Protein AF-A0A846ZJ34-F1 (afdb_monomer)

Solvent-accessible surface area (backbone atoms only — not comparable to full-atom values): 21187 Å² total; per-residue (Å²): 70,31,37,37,37,57,45,80,46,71,57,85,57,89,60,43,18,40,32,41,39,62,25,26,40,66,58,91,93,45,77,41,65,73,40,60,80,73,45,36,32,27,47,44,94,88,35,84,37,78,59,55,80,51,46,49,42,47,34,80,58,29,68,33,39,40,37,41,41,50,54,38,38,43,33,36,45,33,41,22,55,47,78,62,81,54,70,93,76,74,64,36,68,57,61,59,60,77,68,51,56,86,59,54,67,34,50,32,49,31,46,36,44,35,40,48,59,40,29,40,36,31,50,54,36,31,45,35,48,48,51,55,51,28,39,34,33,46,49,103,85,53,77,50,76,29,35,50,64,35,90,90,43,58,47,52,56,48,64,58,57,58,23,53,50,38,73,55,39,61,86,37,34,24,47,38,97,89,66,47,78,30,34,34,39,38,72,38,50,81,48,78,86,47,44,82,46,36,84,70,46,60,65,43,53,38,48,44,56,71,74,37,88,68,63,57,37,54,31,43,75,37,83,44,43,83,94,50,85,51,73,59,24,40,62,38,42,39,39,45,78,43,60,47,61,57,96,43,30,42,38,41,30,30,36,32,78,65,46,29,41,34,42,36,38,25,85,41,50,74,73,51,50,40,48,28,47,52,53,55,52,51,64,31,38,35,39,54,62,44,87,67,77,92,62,91,71,66,58,81,38,77,48,38,41,83,68,62,29,48,69,18,50,55,49,45,51,50,34,36,28,46,39,39,11,35,56,80,18,86,90,41,15,83,45,38,42,56,58,57,35,67,45,53,92,75,61,39,23,57,69,47,28,76,90,46,86,44,31,38,64,75,46,46,66,43,56,72,34,34,67,19,52,28,42,38,89,53,41,51,59,25,7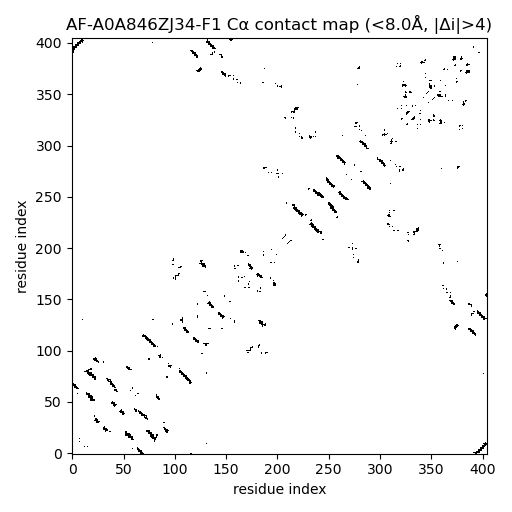9,77,21,53,27,65,42,76,42,43,51,71,22,39,35,39,38,33,41,40,35,47,94

Sequence (405 aa):
MYTIEFSNKNTGIAEPWVTFIQATKVVGKSTELVAPKLEATAVIGGKTTALVNGKSYSLSEIGNTLQMGPENWQGHVYLSDAALTPPTSGSFPVDMAYTDTSDHVRYQYLEFAGSTSTASADITYINWYSIPLEMQSTTQQASKTRGAPRSGASLSGLPATLAALSGGNAASVVKNAEGQIVRVISPNAGNPNWLPLYPSFRDYLKSVFIDSTQQIPINNAYSGVGKSTSPDLKPQTFQTTSVTYAGQTLEIKGTTSLLGDFTMRSEMIWQTFNSVIYLAVMNYSWSYAGNGGSIPGASDANGNTGDNNVFSAVSRDLMAGFAYGFVGSEKYGAKDSSTWMQASATDVFSNIQPNQPFYNPWANAFVANFSDVYTFPFNDFLSGYAPEINVDSGDTLTVTLLGTD

Structure (mmCIF, N/CA/C/O backbone):
data_AF-A0A846ZJ34-F1
#
_entry.id   AF-A0A846ZJ34-F1
#
loop_
_atom_site.group_PDB
_atom_site.id
_atom_site.type_symbol
_atom_site.label_atom_id
_atom_site.label_alt_id
_atom_site.label_comp_id
_atom_site.label_asym_id
_atom_site.label_entity_id
_atom_site.label_seq_id
_atom_site.pdbx_PDB_ins_code
_atom_site.Cartn_x
_atom_site.Cartn_y
_atom_site.Cartn_z
_atom_site.occupancy
_atom_site.B_iso_or_equiv
_atom_site.auth_seq_id
_atom_site.auth_comp_id
_atom_site.auth_asym_id
_atom_site.auth_atom_id
_atom_site.pdbx_PDB_model_num
ATOM 1 N N . MET A 1 1 ? -1.950 18.292 20.632 1.00 80.12 1 MET A N 1
ATOM 2 C CA . MET A 1 1 ? -2.670 17.002 20.710 1.00 80.12 1 MET A CA 1
ATOM 3 C C . MET A 1 1 ? -3.738 17.026 19.646 1.00 80.12 1 MET A C 1
ATOM 5 O O . MET A 1 1 ? -4.364 18.067 19.466 1.00 80.12 1 MET A O 1
ATOM 9 N N . TYR A 1 2 ? -3.899 15.924 18.935 1.00 85.69 2 TYR A N 1
ATOM 10 C CA . TYR A 1 2 ? -5.013 15.708 18.017 1.00 85.69 2 TYR A CA 1
ATOM 11 C C . TYR A 1 2 ? -5.947 14.669 18.634 1.00 85.69 2 TYR A C 1
ATOM 13 O O . TYR A 1 2 ? -5.516 13.785 19.384 1.00 85.69 2 TYR A O 1
ATOM 21 N N . THR A 1 3 ? -7.232 14.823 18.336 1.00 89.81 3 THR A N 1
ATOM 22 C CA . THR A 1 3 ? -8.292 13.950 18.837 1.00 89.81 3 THR A CA 1
ATOM 23 C C . THR A 1 3 ? -8.596 12.897 17.786 1.00 89.81 3 THR A C 1
ATOM 25 O O . THR A 1 3 ? -8.768 13.236 16.620 1.00 89.81 3 THR A O 1
ATOM 28 N N . ILE A 1 4 ? -8.704 11.635 18.182 1.00 92.12 4 ILE A N 1
ATOM 29 C CA . ILE A 1 4 ? -9.280 10.584 17.349 1.00 92.12 4 ILE A CA 1
ATOM 30 C C . ILE A 1 4 ? -10.643 10.228 17.922 1.00 92.12 4 ILE A C 1
ATOM 32 O O . ILE A 1 4 ? -10.753 9.838 19.083 1.00 92.12 4 ILE A O 1
ATOM 36 N N . GLU A 1 5 ? -11.677 10.371 17.107 1.00 94.69 5 GLU A N 1
ATOM 37 C CA . GLU A 1 5 ? -13.034 9.950 17.433 1.00 94.69 5 GLU A CA 1
ATOM 38 C C . GLU A 1 5 ? -13.373 8.693 16.650 1.00 94.69 5 GLU A C 1
ATOM 40 O O . GLU A 1 5 ? -13.202 8.642 15.436 1.00 94.69 5 GLU A O 1
ATOM 45 N N . PHE A 1 6 ? -13.885 7.681 17.331 1.00 95.06 6 PHE A N 1
ATOM 46 C CA . PHE A 1 6 ? -14.299 6.441 16.702 1.00 95.06 6 PHE A CA 1
ATOM 47 C C . PHE A 1 6 ? -15.810 6.424 16.521 1.00 95.06 6 PHE A C 1
ATOM 49 O O . PHE A 1 6 ? -16.571 6.788 17.418 1.00 95.06 6 PHE A O 1
ATOM 56 N N . SER A 1 7 ? -16.263 5.960 15.364 1.00 94.06 7 SER A N 1
ATOM 57 C CA . SER A 1 7 ? -17.672 5.674 15.131 1.00 94.06 7 SER A CA 1
ATOM 58 C C . SER A 1 7 ? -17.846 4.295 14.514 1.00 94.06 7 SER A C 1
ATOM 60 O O . SER A 1 7 ? -16.971 3.785 13.818 1.00 94.06 7 SER A O 1
ATOM 62 N N . ASN A 1 8 ? -18.982 3.668 14.795 1.00 92.06 8 ASN A N 1
ATOM 63 C CA . ASN A 1 8 ? -19.304 2.331 14.328 1.00 92.06 8 ASN A CA 1
ATOM 64 C C . ASN A 1 8 ? -20.626 2.377 13.561 1.00 92.06 8 ASN A C 1
ATOM 66 O O . ASN A 1 8 ? -21.673 2.641 14.154 1.00 92.06 8 ASN A O 1
ATOM 70 N N . LYS A 1 9 ? -20.583 2.153 12.246 1.00 89.81 9 LYS A N 1
ATOM 71 C CA . LYS A 1 9 ? -21.759 2.212 11.372 1.00 89.81 9 LYS A CA 1
ATOM 72 C C . LYS A 1 9 ? -21.995 0.854 10.730 1.00 89.81 9 LYS A C 1
ATOM 74 O O . LYS A 1 9 ? -21.287 0.489 9.803 1.00 89.81 9 LYS A O 1
ATOM 79 N N . ASN A 1 10 ? -23.031 0.148 11.181 1.00 78.56 10 ASN A N 1
ATOM 80 C CA . ASN A 1 10 ? -23.562 -1.063 10.539 1.00 78.56 10 ASN A CA 1
ATOM 81 C C . ASN A 1 10 ? -22.562 -2.230 10.384 1.00 78.56 10 ASN A C 1
ATOM 83 O O . ASN A 1 10 ? -22.689 -3.051 9.489 1.00 78.56 10 ASN A O 1
ATOM 87 N N . THR A 1 11 ? -21.553 -2.341 11.246 1.00 77.81 11 THR A N 1
ATOM 88 C CA . THR A 1 11 ? -20.522 -3.399 11.143 1.00 77.81 11 THR A CA 1
ATOM 89 C C . THR A 1 11 ? -20.974 -4.781 11.609 1.00 77.81 11 THR A C 1
ATOM 91 O O . THR A 1 11 ? -20.263 -5.758 11.371 1.00 77.81 11 THR A O 1
ATOM 94 N N . GLY A 1 12 ? -22.090 -4.858 12.341 1.00 82.94 12 GLY A N 1
ATOM 95 C CA . GLY A 1 12 ? -22.451 -6.031 13.142 1.00 82.94 12 GLY A CA 1
ATOM 96 C C . GLY A 1 12 ? -21.600 -6.207 14.410 1.00 82.94 12 GLY A C 1
ATOM 97 O O . GLY A 1 12 ? -21.851 -7.127 15.182 1.00 82.94 12 GLY A O 1
ATOM 98 N N . ILE A 1 13 ? -20.624 -5.326 14.661 1.00 88.81 13 ILE A N 1
ATOM 99 C CA . ILE A 1 13 ? -19.792 -5.333 15.867 1.00 88.81 13 ILE A CA 1
ATOM 100 C C . ILE A 1 13 ? -20.556 -4.596 16.963 1.00 88.81 13 ILE A C 1
ATOM 102 O O . ILE A 1 13 ? -20.760 -3.387 16.866 1.00 88.81 13 ILE A O 1
ATOM 106 N N . ALA A 1 14 ? -20.995 -5.316 17.995 1.00 87.62 14 ALA A N 1
ATOM 107 C CA . ALA A 1 14 ? -21.782 -4.727 19.078 1.00 87.62 14 ALA A CA 1
ATOM 108 C C . ALA A 1 14 ? -20.955 -3.770 19.952 1.00 87.62 14 ALA A C 1
ATOM 110 O O . ALA A 1 14 ? -21.428 -2.688 20.285 1.00 87.62 14 ALA A O 1
ATOM 111 N N . GLU A 1 15 ? -19.720 -4.156 20.278 1.00 91.50 15 GLU A N 1
ATOM 112 C CA . GLU A 1 15 ? -18.817 -3.395 21.143 1.00 91.50 15 GLU A CA 1
ATOM 113 C C . GLU A 1 15 ? -17.408 -3.412 20.538 1.00 91.50 15 GLU A C 1
ATOM 115 O O . GLU A 1 15 ? -16.658 -4.361 20.772 1.00 91.50 15 GLU A O 1
ATOM 120 N N . PRO A 1 16 ? -17.043 -2.420 19.708 1.00 95.06 16 PRO A N 1
ATOM 121 C CA . PRO A 1 16 ? -15.710 -2.375 19.134 1.00 95.06 16 PRO A CA 1
ATOM 122 C C . PRO A 1 16 ? -14.646 -2.083 20.194 1.00 95.06 16 PRO A C 1
ATOM 124 O O . PRO A 1 16 ? -14.897 -1.426 21.206 1.00 95.06 16 PRO A O 1
ATOM 127 N N . TRP A 1 17 ? -13.429 -2.532 19.917 1.00 95.62 17 TRP A N 1
ATOM 128 C CA . TRP A 1 17 ? -12.253 -2.360 20.758 1.00 95.62 17 TRP A CA 1
ATOM 129 C C . TRP A 1 17 ? -11.166 -1.613 20.002 1.00 95.62 17 TRP A C 1
ATOM 131 O O . TRP A 1 17 ? -10.977 -1.831 18.803 1.00 95.62 17 TRP A O 1
ATOM 141 N N . VAL A 1 18 ? -10.416 -0.784 20.725 1.00 93.94 18 VAL A N 1
ATOM 142 C CA . VAL A 1 18 ? -9.206 -0.131 20.233 1.00 93.94 18 VAL A CA 1
ATOM 143 C C . VAL A 1 18 ? -7.971 -0.704 20.921 1.00 93.94 18 VAL A C 1
ATOM 145 O O . VAL A 1 18 ? -7.940 -0.865 22.142 1.00 93.94 18 VAL A O 1
ATOM 148 N N . THR A 1 19 ? -6.934 -0.990 20.138 1.00 90.88 19 THR A N 1
ATOM 149 C CA . THR A 1 19 ? -5.605 -1.364 20.641 1.00 90.88 19 THR A CA 1
ATOM 150 C C . THR A 1 19 ? -4.572 -0.509 19.938 1.00 90.88 19 THR A C 1
ATOM 152 O O . THR A 1 19 ? -4.504 -0.508 18.714 1.00 90.88 19 THR A O 1
ATOM 155 N N . PHE A 1 20 ? -3.750 0.217 20.683 1.00 86.38 20 PHE A N 1
ATOM 156 C CA . PHE A 1 20 ? -2.671 0.998 20.087 1.00 86.38 20 PHE A CA 1
ATOM 157 C C . PHE A 1 20 ? -1.335 0.293 20.304 1.00 86.38 20 PHE A C 1
ATOM 159 O O . PHE A 1 20 ? -1.060 -0.233 21.387 1.00 86.38 20 PHE A O 1
ATOM 166 N N . ILE A 1 21 ? -0.517 0.275 19.257 1.00 82.94 21 ILE A N 1
ATOM 167 C CA . ILE A 1 21 ? 0.784 -0.384 19.240 1.00 82.94 21 ILE A CA 1
ATOM 168 C C . ILE A 1 21 ? 1.812 0.593 18.679 1.00 82.94 21 ILE A C 1
ATOM 170 O O . ILE A 1 21 ? 1.761 0.963 17.512 1.00 82.94 21 ILE A O 1
ATOM 174 N N . GLN A 1 22 ? 2.769 1.008 19.502 1.00 79.44 22 GLN A N 1
ATOM 175 C CA . GLN A 1 22 ? 3.890 1.839 19.077 1.00 79.44 22 GLN A CA 1
ATOM 176 C C . GLN A 1 22 ? 4.974 1.031 18.356 1.00 79.44 22 GLN A C 1
ATOM 178 O O . GLN A 1 22 ? 5.269 -0.109 18.722 1.00 79.44 22 GLN A O 1
ATOM 183 N N . ALA A 1 23 ? 5.634 1.669 17.391 1.00 75.81 23 ALA A N 1
ATOM 184 C CA . ALA A 1 23 ? 6.814 1.137 16.729 1.00 75.81 23 ALA A CA 1
ATOM 185 C C . ALA A 1 23 ? 8.005 1.044 17.698 1.00 75.81 23 ALA A C 1
ATOM 187 O O . ALA A 1 23 ? 8.313 1.964 18.465 1.00 75.81 23 ALA A O 1
ATOM 188 N N . THR A 1 24 ? 8.711 -0.079 17.638 1.00 69.69 24 THR A N 1
ATOM 189 C CA . THR A 1 24 ? 9.873 -0.388 18.476 1.00 69.69 24 THR A CA 1
ATOM 190 C C . THR A 1 24 ? 10.959 -1.055 17.629 1.00 69.69 24 THR A C 1
ATOM 192 O O . THR A 1 24 ? 10.681 -1.748 16.655 1.00 69.69 24 THR A O 1
ATOM 195 N N . LYS A 1 25 ? 12.220 -0.833 17.979 1.00 68.38 25 LYS A N 1
ATOM 196 C CA . LYS A 1 25 ? 13.405 -1.412 17.353 1.00 68.38 25 LYS A CA 1
ATOM 197 C C . LYS A 1 25 ? 14.079 -2.369 18.329 1.00 68.38 25 LYS A C 1
ATOM 199 O O . LYS A 1 25 ? 14.122 -2.125 19.534 1.00 68.38 25 LYS A O 1
ATOM 204 N N . VAL A 1 26 ? 14.661 -3.441 17.806 1.00 66.50 26 VAL A N 1
ATOM 205 C CA . VAL A 1 26 ? 15.514 -4.328 18.604 1.00 66.50 26 VAL A CA 1
ATOM 206 C C . VAL A 1 26 ? 16.924 -3.745 18.641 1.00 66.50 26 VAL A C 1
ATOM 208 O O . VAL A 1 26 ? 17.533 -3.511 17.599 1.00 66.50 26 VAL A O 1
ATOM 211 N N . VAL A 1 27 ? 17.447 -3.518 19.844 1.00 68.81 27 VAL A N 1
ATOM 212 C CA . VAL A 1 27 ? 18.816 -3.048 20.086 1.00 68.81 27 VAL A CA 1
ATOM 213 C C . VAL A 1 27 ? 19.517 -4.085 20.958 1.00 68.81 27 VAL A C 1
ATOM 215 O O . VAL A 1 27 ? 19.313 -4.171 22.166 1.00 68.81 27 VAL A O 1
ATOM 218 N N . GLY A 1 28 ? 20.319 -4.949 20.332 1.00 77.75 28 GLY A N 1
ATOM 219 C CA . GLY A 1 28 ? 20.936 -6.083 21.021 1.00 77.75 28 GLY A CA 1
ATOM 220 C C . GLY A 1 28 ? 19.892 -7.095 21.508 1.00 77.75 28 GLY A C 1
ATOM 221 O O . GLY A 1 28 ? 19.260 -7.764 20.698 1.00 77.75 28 GLY A O 1
ATOM 222 N N . LYS A 1 29 ? 19.736 -7.231 22.833 1.00 72.44 29 LYS A N 1
ATOM 223 C CA . LYS A 1 29 ? 18.724 -8.103 23.470 1.00 72.44 29 LYS A CA 1
ATOM 224 C C . LYS A 1 29 ? 17.512 -7.334 24.009 1.00 72.44 29 LYS A C 1
ATOM 226 O O . LYS A 1 29 ? 16.617 -7.956 24.576 1.00 72.44 29 LYS A O 1
ATOM 231 N N . SER A 1 30 ? 17.497 -6.006 23.891 1.00 62.31 30 SER A N 1
ATOM 232 C CA . SER A 1 30 ? 16.392 -5.159 24.338 1.00 62.31 30 SER A CA 1
ATOM 233 C C . SER A 1 30 ? 15.540 -4.692 23.166 1.00 62.31 30 SER A C 1
ATOM 235 O O . SER A 1 30 ? 15.979 -4.648 22.019 1.00 62.31 30 SER A O 1
ATOM 237 N N . THR A 1 31 ? 14.299 -4.342 23.482 1.00 64.25 31 THR A N 1
ATOM 238 C CA . THR A 1 31 ? 13.369 -3.683 22.569 1.00 64.25 31 THR A CA 1
ATOM 239 C C . THR A 1 31 ? 13.221 -2.237 23.037 1.00 64.25 31 THR A C 1
ATOM 241 O O . THR A 1 31 ? 12.868 -2.001 24.191 1.00 64.25 31 THR A O 1
ATOM 244 N N . GLU A 1 32 ? 13.551 -1.279 22.178 1.00 70.25 32 GLU A N 1
ATOM 245 C CA . GLU A 1 32 ? 13.461 0.162 22.441 1.00 70.25 32 GLU A CA 1
ATOM 246 C C . GLU A 1 32 ? 12.391 0.779 21.547 1.00 70.25 32 GLU A C 1
ATOM 248 O O . GLU A 1 32 ? 12.228 0.352 20.412 1.00 70.25 32 GLU A O 1
ATOM 253 N N . LEU A 1 33 ? 11.685 1.815 21.994 1.00 65.94 33 LEU A N 1
ATOM 254 C CA . LEU A 1 33 ? 10.768 2.536 21.108 1.00 65.94 33 LEU A CA 1
ATOM 255 C C . LEU A 1 33 ? 11.551 3.243 19.978 1.00 65.94 33 LEU A C 1
ATOM 257 O O . LEU A 1 33 ? 12.652 3.754 20.199 1.00 65.94 33 LEU A O 1
ATOM 261 N N . VAL A 1 34 ? 11.001 3.263 18.756 1.00 61.81 34 VAL A N 1
ATOM 262 C CA . VAL A 1 34 ? 11.601 3.990 17.609 1.00 61.81 34 VAL A CA 1
ATOM 263 C C . VAL A 1 34 ? 11.449 5.505 17.779 1.00 61.81 34 VAL A C 1
ATOM 265 O O . VAL A 1 34 ? 12.269 6.281 17.290 1.00 61.81 34 VAL A O 1
ATOM 268 N N . ALA A 1 35 ? 10.433 5.914 18.530 1.00 62.91 35 ALA A N 1
ATOM 269 C CA . ALA A 1 35 ? 10.126 7.288 18.884 1.00 62.91 35 ALA A CA 1
ATOM 270 C C . ALA A 1 35 ? 9.896 7.390 20.405 1.00 62.91 35 ALA A C 1
ATOM 272 O O . ALA A 1 35 ? 9.862 6.363 21.087 1.00 62.91 35 ALA A O 1
ATOM 273 N N . PRO A 1 36 ? 9.756 8.596 20.973 1.00 61.25 36 PRO A N 1
ATOM 274 C CA . PRO A 1 36 ? 9.358 8.737 22.365 1.00 61.25 36 PRO A CA 1
ATOM 275 C C . PRO A 1 36 ? 8.054 7.988 22.709 1.00 61.25 36 PRO A C 1
ATOM 277 O O . PRO A 1 36 ? 7.280 7.569 21.839 1.00 61.25 36 PRO A O 1
ATOM 280 N N . LYS A 1 37 ? 7.824 7.762 24.006 1.00 67.06 37 LYS A N 1
ATOM 281 C CA . LYS A 1 37 ? 6.640 7.031 24.467 1.00 67.06 37 LYS A CA 1
ATOM 282 C C . LYS A 1 37 ? 5.388 7.830 24.120 1.00 67.06 37 LYS A C 1
ATOM 284 O O . LYS A 1 37 ? 5.264 8.990 24.481 1.00 67.06 37 LYS A O 1
ATOM 289 N N . LEU A 1 38 ? 4.441 7.181 23.455 1.00 64.12 38 LEU A N 1
ATOM 290 C CA . LEU A 1 38 ? 3.173 7.791 23.105 1.00 64.12 38 LEU A CA 1
ATOM 291 C C . LEU A 1 38 ? 2.382 8.001 24.390 1.00 64.12 38 LEU A C 1
ATOM 293 O O . LEU A 1 38 ? 2.090 7.055 25.127 1.00 64.12 38 LEU A O 1
ATOM 297 N N . GLU A 1 39 ? 1.987 9.244 24.614 1.00 71.50 39 GLU A N 1
ATOM 298 C CA . GLU A 1 39 ? 0.976 9.594 25.597 1.00 71.50 39 GLU A CA 1
ATOM 299 C C . GLU A 1 39 ? -0.393 9.522 24.916 1.00 71.50 39 GLU A C 1
ATOM 301 O O . GLU A 1 39 ? -0.932 10.498 24.405 1.00 71.50 39 GLU A O 1
ATOM 306 N N . ALA A 1 40 ? -0.935 8.309 24.849 1.00 80.62 40 ALA A N 1
ATOM 307 C CA . ALA A 1 40 ? -2.332 8.092 24.512 1.00 80.62 40 ALA A CA 1
ATOM 308 C C . ALA A 1 40 ? -3.164 8.297 25.781 1.00 80.62 40 ALA A C 1
ATOM 310 O O . ALA A 1 40 ? -2.864 7.684 26.808 1.00 80.62 40 ALA A O 1
ATOM 311 N N . THR A 1 41 ? -4.206 9.126 25.738 1.00 86.62 41 THR A N 1
ATOM 312 C CA . THR A 1 41 ? -5.122 9.287 26.879 1.00 86.62 41 THR A CA 1
ATOM 313 C C . THR A 1 41 ? -6.583 9.198 26.460 1.00 86.62 41 THR A C 1
ATOM 315 O O . THR A 1 41 ? -6.940 9.530 25.333 1.00 86.62 41 THR A O 1
ATOM 318 N N . ALA A 1 42 ? -7.435 8.754 27.380 1.00 89.69 42 ALA A N 1
ATOM 319 C CA . ALA A 1 42 ? -8.886 8.788 27.225 1.00 89.69 42 ALA A CA 1
ATOM 320 C C . ALA A 1 42 ? -9.569 9.132 28.552 1.00 89.69 42 ALA A C 1
ATOM 322 O O . ALA A 1 42 ? -8.957 9.035 29.619 1.00 89.69 42 ALA A O 1
ATOM 323 N N . VAL A 1 43 ? -10.841 9.527 28.507 1.00 90.06 43 VAL A N 1
ATOM 324 C CA . VAL A 1 43 ? -11.631 9.788 29.718 1.00 90.06 43 VAL A CA 1
ATOM 325 C C . VAL A 1 43 ? -12.319 8.496 30.151 1.00 90.06 43 VAL A C 1
ATOM 327 O O . VAL A 1 43 ? -13.324 8.106 29.574 1.00 90.06 43 VAL A O 1
ATOM 330 N N . ILE A 1 44 ? -11.803 7.858 31.203 1.00 88.19 44 ILE A N 1
ATOM 331 C CA . ILE A 1 44 ? -12.353 6.619 31.770 1.00 88.19 44 ILE A CA 1
ATOM 332 C C . ILE A 1 44 ? -12.927 6.942 33.149 1.00 88.19 44 ILE A C 1
ATOM 334 O O . ILE A 1 44 ? -12.227 7.454 34.026 1.00 88.19 44 ILE A O 1
ATOM 338 N N . GLY A 1 45 ? -14.229 6.709 33.341 1.00 88.38 45 GLY A N 1
ATOM 339 C CA . GLY A 1 45 ? -14.914 7.029 34.601 1.00 88.38 45 GLY A CA 1
ATOM 340 C C . GLY A 1 45 ? -14.802 8.509 35.005 1.00 88.38 45 GLY A C 1
ATOM 341 O O . GLY A 1 45 ? -14.662 8.820 36.187 1.00 88.38 45 GLY A O 1
ATOM 342 N N . GLY A 1 46 ? -14.791 9.420 34.024 1.00 88.19 46 GLY A N 1
ATOM 343 C CA . GLY A 1 46 ? -14.659 10.866 34.240 1.00 88.19 46 GLY A CA 1
ATOM 344 C C . GLY A 1 46 ? -13.234 11.357 34.528 1.00 88.19 46 GLY A C 1
ATOM 345 O O . GLY A 1 46 ? -13.060 12.529 34.859 1.00 88.19 46 GLY A O 1
ATOM 346 N N . LYS A 1 47 ? -12.211 10.498 34.414 1.00 90.69 47 LYS A N 1
ATOM 347 C CA . LYS A 1 47 ? -10.801 10.863 34.617 1.00 90.69 47 LYS A CA 1
ATOM 348 C C . LYS A 1 47 ? -9.979 10.633 33.356 1.00 90.69 47 LYS A C 1
ATOM 350 O O . LYS A 1 47 ? -10.041 9.557 32.763 1.00 90.69 47 LYS A O 1
ATOM 355 N N . THR A 1 48 ? -9.142 11.606 33.004 1.00 91.69 48 THR A N 1
ATOM 356 C CA . THR A 1 48 ? -8.108 11.429 31.979 1.00 91.69 48 THR A CA 1
ATOM 357 C C . THR A 1 48 ? -7.133 10.346 32.426 1.00 91.69 48 THR A C 1
ATOM 359 O O . THR A 1 48 ? -6.444 10.490 33.436 1.00 91.69 48 THR A O 1
ATOM 362 N N . THR A 1 49 ? -7.105 9.248 31.684 1.00 90.81 49 THR A N 1
ATOM 363 C CA . THR A 1 49 ? -6.323 8.051 31.975 1.00 90.81 49 THR A CA 1
ATOM 364 C C . THR A 1 49 ? -5.345 7.815 30.839 1.00 90.81 49 THR A C 1
ATOM 366 O O . THR A 1 49 ? -5.742 7.797 29.676 1.00 90.81 49 THR A O 1
ATOM 369 N N . ALA A 1 50 ? -4.069 7.628 31.178 1.00 89.44 50 ALA A N 1
ATOM 370 C CA . ALA A 1 50 ? -3.066 7.196 30.215 1.00 89.44 50 ALA A CA 1
ATOM 371 C C . ALA A 1 50 ? -3.354 5.755 29.786 1.00 89.44 50 ALA A C 1
ATOM 373 O O . ALA A 1 50 ? -3.515 4.863 30.626 1.00 89.44 50 ALA A O 1
ATOM 374 N N . LEU A 1 51 ? -3.421 5.529 28.481 1.00 86.81 51 LEU A N 1
ATOM 375 C CA . LEU A 1 51 ? -3.593 4.202 27.926 1.00 86.81 51 LEU A CA 1
ATOM 376 C C . LEU A 1 51 ? -2.249 3.458 27.921 1.00 86.81 51 LEU A C 1
ATOM 378 O O . LEU A 1 51 ? -1.172 4.060 27.910 1.00 86.81 51 LEU A O 1
ATOM 382 N N . VAL A 1 52 ? -2.300 2.127 27.948 1.00 86.31 52 VAL A N 1
ATOM 383 C CA . VAL A 1 52 ? -1.121 1.251 28.001 1.00 86.31 52 VAL A CA 1
ATOM 384 C C . VAL A 1 52 ? -0.873 0.623 26.634 1.00 86.31 52 VAL A C 1
ATOM 386 O O . VAL A 1 52 ? -1.766 -0.005 26.077 1.00 86.31 52 VAL A O 1
ATOM 389 N N . ASN A 1 53 ? 0.341 0.791 26.103 1.00 83.50 53 ASN A N 1
ATOM 390 C CA . ASN A 1 53 ? 0.727 0.254 24.797 1.00 83.50 53 ASN A CA 1
ATOM 391 C C . ASN A 1 53 ? 0.478 -1.258 24.727 1.00 83.50 53 ASN A C 1
ATOM 393 O O . ASN A 1 53 ? 0.898 -1.987 25.625 1.00 83.50 53 ASN A O 1
ATOM 397 N N . GLY A 1 54 ? -0.198 -1.712 23.672 1.00 83.06 54 GLY A N 1
ATOM 398 C CA . GLY A 1 54 ? -0.586 -3.109 23.480 1.00 83.06 54 GLY A CA 1
ATOM 399 C C . GLY A 1 54 ? -1.756 -3.587 24.350 1.00 83.06 54 GLY A C 1
ATOM 400 O O . GLY A 1 54 ? -2.108 -4.761 24.285 1.00 83.06 54 GLY A O 1
ATOM 401 N N . LYS A 1 55 ? -2.373 -2.716 25.159 1.00 89.00 55 LYS A N 1
ATOM 402 C CA . LYS A 1 55 ? -3.610 -3.036 25.878 1.00 89.00 55 LYS A CA 1
ATOM 403 C C . LYS A 1 55 ? -4.825 -2.619 25.049 1.00 89.00 55 LYS A C 1
ATOM 405 O O . LYS A 1 55 ? -4.883 -1.501 24.538 1.00 89.00 55 LYS A O 1
ATOM 410 N N . SER A 1 56 ? -5.800 -3.516 24.989 1.00 92.69 56 SER A N 1
ATOM 411 C CA . SER A 1 56 ? -7.103 -3.292 24.366 1.00 92.69 56 SER A CA 1
ATOM 412 C C . SER A 1 56 ? -8.058 -2.574 25.319 1.00 92.69 56 SER A C 1
ATOM 414 O O . SER A 1 56 ? -8.119 -2.906 26.507 1.00 92.69 56 SER A O 1
ATOM 416 N N . TYR A 1 57 ? -8.825 -1.627 24.787 1.00 94.44 57 TYR A N 1
ATOM 417 C CA . TYR A 1 57 ? -9.872 -0.893 25.497 1.00 94.44 57 TYR A CA 1
ATOM 418 C C . TYR A 1 57 ? -11.157 -0.932 24.677 1.00 94.44 57 TYR A C 1
ATOM 420 O O . TYR A 1 57 ? -11.118 -0.731 23.463 1.00 94.44 57 TYR A O 1
ATOM 428 N N . SER A 1 58 ? -12.291 -1.191 25.322 1.00 95.62 58 SER A N 1
ATOM 429 C CA . SER A 1 58 ? -13.586 -1.115 24.634 1.00 95.62 58 SER A CA 1
ATOM 430 C C . SER A 1 58 ? -13.920 0.345 24.316 1.00 95.62 58 SER A C 1
ATOM 432 O O . SER A 1 58 ? -13.557 1.245 25.080 1.00 95.62 58 SER A O 1
ATOM 434 N N . LEU A 1 59 ? -14.589 0.611 23.194 1.00 93.75 59 LEU A N 1
ATOM 435 C CA . LEU A 1 59 ? -14.934 1.983 22.824 1.00 93.75 59 LEU A CA 1
ATOM 436 C C . LEU A 1 59 ? -15.892 2.633 23.837 1.00 93.75 59 LEU A C 1
ATOM 438 O O . LEU A 1 59 ? -15.755 3.829 24.113 1.00 93.75 59 LEU A O 1
ATOM 442 N N . SER A 1 60 ? -16.793 1.860 24.457 1.00 93.06 60 SER A N 1
ATOM 443 C CA . SER A 1 60 ? -17.655 2.351 25.540 1.00 93.06 60 SER A CA 1
ATOM 444 C C . SER A 1 60 ? -16.874 2.772 26.791 1.00 93.06 60 SER A C 1
ATOM 446 O O . SER A 1 60 ? -17.244 3.755 27.434 1.00 93.06 60 SER A O 1
ATOM 448 N N . GLU A 1 61 ? -15.770 2.089 27.122 1.00 93.56 61 GLU A N 1
ATOM 449 C CA . GLU A 1 61 ? -14.909 2.424 28.267 1.00 93.56 61 GLU A CA 1
ATOM 450 C C . GLU A 1 61 ? -14.202 3.773 28.087 1.00 93.56 61 GLU A C 1
ATOM 452 O O . GLU A 1 61 ? -14.079 4.535 29.049 1.00 93.56 61 GLU A O 1
ATOM 457 N N . ILE A 1 62 ? -13.749 4.071 26.866 1.00 92.88 62 ILE A N 1
ATOM 458 C CA . ILE A 1 62 ? -12.978 5.285 26.549 1.00 92.88 62 ILE A CA 1
ATOM 459 C C . ILE A 1 62 ? -13.836 6.437 26.007 1.00 92.88 62 ILE A C 1
ATOM 461 O O . ILE A 1 62 ? -13.304 7.481 25.632 1.00 92.88 62 ILE A O 1
ATOM 465 N N . GLY A 1 63 ? -15.158 6.257 25.941 1.00 92.25 63 GLY A N 1
ATOM 466 C CA . GLY A 1 63 ? -16.087 7.267 25.434 1.00 92.25 63 GLY A CA 1
ATOM 467 C C . GLY A 1 63 ? -15.925 7.564 23.941 1.00 92.25 63 GLY A C 1
ATOM 468 O O . GLY A 1 63 ? -16.179 8.688 23.525 1.00 92.25 63 GLY A O 1
ATOM 469 N N . ASN A 1 64 ? -15.492 6.577 23.147 1.00 92.25 64 ASN A N 1
ATOM 470 C CA . ASN A 1 64 ? -15.201 6.686 21.711 1.00 92.25 64 ASN A CA 1
ATOM 471 C C . ASN A 1 64 ? -14.099 7.688 21.326 1.00 92.25 64 ASN A C 1
ATOM 473 O O . ASN A 1 64 ? -13.940 7.977 20.141 1.00 92.25 64 ASN A O 1
ATOM 477 N N . THR A 1 65 ? -13.330 8.216 22.279 1.00 91.88 65 THR A N 1
ATOM 478 C CA . THR A 1 65 ? -12.321 9.237 21.992 1.00 91.88 65 THR A CA 1
ATOM 479 C C . THR A 1 65 ? -10.956 8.832 22.519 1.00 91.88 65 THR A C 1
ATOM 481 O O . THR A 1 65 ? -10.803 8.384 23.654 1.00 91.88 65 THR A O 1
ATOM 484 N N . LEU A 1 66 ? -9.942 9.061 21.694 1.00 90.19 66 LEU A N 1
ATOM 485 C CA . LEU A 1 66 ? -8.536 8.927 22.026 1.00 90.19 66 LEU A CA 1
ATOM 486 C C . LEU A 1 66 ? -7.840 10.270 21.794 1.00 90.19 66 LEU A C 1
ATOM 488 O O . LEU A 1 66 ? -8.004 10.893 20.753 1.00 90.19 66 LEU A O 1
ATOM 492 N N . GLN A 1 67 ? -7.042 10.716 22.754 1.00 88.06 67 GLN A N 1
ATOM 493 C CA . GLN A 1 67 ? -6.147 11.860 22.593 1.00 88.06 67 GLN A CA 1
ATOM 494 C C . GLN A 1 67 ? -4.731 11.346 22.364 1.00 88.06 67 GLN A C 1
ATOM 496 O O . GLN A 1 67 ? -4.259 10.495 23.122 1.00 88.06 67 GLN A O 1
ATOM 501 N N . MET A 1 68 ? -4.064 11.864 21.334 1.00 81.12 68 MET A N 1
ATOM 502 C CA . MET A 1 68 ? -2.709 11.463 20.960 1.00 81.12 68 MET A CA 1
ATOM 503 C C . MET A 1 68 ? -1.762 12.669 20.879 1.00 81.12 68 MET A C 1
ATOM 505 O O . MET A 1 68 ? -2.133 13.769 20.445 1.00 81.12 68 MET A O 1
ATOM 509 N N . GLY A 1 69 ? -0.516 12.450 21.304 1.00 71.06 69 GLY A N 1
ATOM 510 C CA . GLY A 1 69 ? 0.548 13.455 21.374 1.00 71.06 69 GLY A CA 1
ATOM 511 C C . GLY A 1 69 ? 0.900 13.855 22.818 1.00 71.06 69 GLY A C 1
ATOM 512 O O . GLY A 1 69 ? 0.286 13.355 23.751 1.00 71.06 69 GLY A O 1
ATOM 513 N N . PRO A 1 70 ? 1.872 14.763 23.026 1.00 55.66 70 PRO A N 1
ATOM 514 C CA . PRO A 1 70 ? 2.475 15.616 22.012 1.00 55.66 70 PRO A CA 1
ATOM 515 C C . PRO A 1 70 ? 3.700 15.015 21.317 1.00 55.66 70 PRO A C 1
ATOM 517 O O . PRO A 1 70 ? 4.134 15.593 20.349 1.00 55.66 70 PRO A O 1
ATOM 520 N N . GLU A 1 71 ? 4.316 13.921 21.739 1.00 67.75 71 GLU A N 1
ATOM 521 C CA . GLU A 1 71 ? 5.629 13.569 21.167 1.00 67.75 71 GLU A CA 1
ATOM 522 C C . GLU A 1 71 ? 5.563 12.948 19.759 1.00 67.75 71 GLU A C 1
ATOM 524 O O . GLU A 1 71 ? 4.497 12.568 19.269 1.00 67.75 71 GLU A O 1
ATOM 529 N N . ASN A 1 72 ? 6.726 12.863 19.096 1.00 68.31 72 ASN A N 1
ATOM 530 C CA . ASN A 1 72 ? 6.846 12.130 17.839 1.00 68.31 72 ASN A CA 1
ATOM 531 C C . ASN A 1 72 ? 6.373 10.697 18.048 1.00 68.31 72 ASN A C 1
ATOM 533 O O . ASN A 1 72 ? 6.760 10.046 19.019 1.00 68.31 72 ASN A O 1
ATOM 537 N N . TRP A 1 73 ? 5.579 10.194 17.118 1.00 73.06 73 TRP A N 1
ATOM 538 C CA . TRP A 1 73 ? 5.031 8.859 17.235 1.00 73.06 73 TRP A CA 1
ATOM 539 C C . TRP A 1 73 ? 5.015 8.164 15.888 1.00 73.06 73 TRP A C 1
ATOM 541 O O . TRP A 1 73 ? 4.892 8.796 14.843 1.00 73.06 73 TRP A O 1
ATOM 551 N N . GLN A 1 74 ? 5.157 6.849 15.945 1.00 79.81 74 GLN A N 1
ATOM 552 C CA . GLN A 1 74 ? 4.997 5.943 14.822 1.00 79.81 74 GLN A CA 1
ATOM 553 C C . GLN A 1 74 ? 4.382 4.667 15.381 1.00 79.81 74 GLN A C 1
ATOM 555 O O . GLN A 1 74 ? 4.806 4.201 16.447 1.00 79.81 74 GLN A O 1
ATOM 56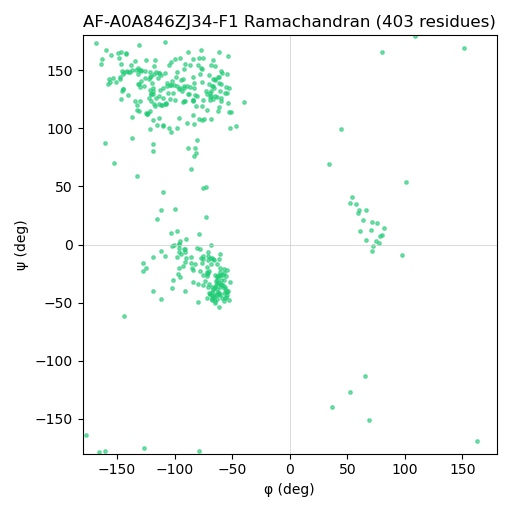0 N N . GLY A 1 75 ? 3.367 4.129 14.723 1.00 84.00 75 GLY A N 1
ATOM 561 C CA . GLY A 1 75 ? 2.691 2.928 15.190 1.00 84.00 75 GLY A CA 1
ATOM 562 C C . GLY A 1 75 ? 1.332 2.730 14.547 1.00 84.00 75 GLY A C 1
ATOM 563 O O . GLY A 1 75 ? 0.971 3.420 13.599 1.00 84.00 75 GLY A O 1
ATOM 564 N N . HIS A 1 76 ? 0.583 1.781 15.097 1.00 87.69 76 HIS A N 1
ATOM 565 C CA . HIS A 1 76 ? -0.704 1.350 14.579 1.00 87.69 76 HIS A CA 1
ATOM 566 C C . HIS A 1 76 ? -1.811 1.525 15.615 1.00 87.69 76 HIS A C 1
ATOM 568 O O . HIS A 1 76 ? -1.613 1.290 16.813 1.00 87.69 76 HIS A O 1
ATOM 574 N N . VAL A 1 77 ? -2.999 1.888 15.139 1.00 89.88 77 VAL A N 1
ATOM 575 C CA . VAL A 1 77 ? -4.238 1.875 15.925 1.00 89.88 77 VAL A CA 1
ATOM 576 C C . VAL A 1 77 ? -5.148 0.809 15.338 1.00 89.88 77 VAL A C 1
ATOM 578 O O . VAL A 1 77 ? -5.675 0.967 14.241 1.00 89.88 77 VAL A O 1
ATOM 581 N N . TYR A 1 78 ? -5.310 -0.287 16.067 1.00 92.38 78 TYR A N 1
ATOM 582 C CA . TYR A 1 78 ? -6.171 -1.401 15.708 1.00 92.38 78 TYR A CA 1
ATOM 583 C C . TYR A 1 78 ? -7.592 -1.154 16.189 1.00 92.38 78 TYR A C 1
ATOM 585 O O . TYR A 1 78 ? -7.807 -0.792 17.346 1.00 92.38 78 TYR A O 1
ATOM 593 N N . LEU A 1 79 ? -8.545 -1.432 15.312 1.00 94.00 79 LEU A N 1
ATOM 594 C CA . LEU A 1 79 ? -9.969 -1.507 15.585 1.00 94.00 79 LEU A CA 1
ATOM 595 C C . LEU A 1 79 ? -10.408 -2.951 15.427 1.00 94.00 79 LEU A C 1
ATOM 597 O O . LEU A 1 79 ? -10.029 -3.605 14.458 1.00 94.00 79 LEU A O 1
ATOM 601 N N . SER A 1 80 ? -11.171 -3.450 16.392 1.00 93.88 80 SER A N 1
ATOM 602 C CA . SER A 1 80 ? -11.453 -4.880 16.517 1.00 93.88 80 SER A CA 1
ATOM 603 C C . SER A 1 80 ? -12.828 -5.160 17.111 1.00 93.88 80 SER A C 1
ATOM 605 O O . SER A 1 80 ? -13.422 -4.277 17.725 1.00 93.88 80 SER A O 1
ATOM 607 N N . ASP A 1 81 ? -13.350 -6.370 16.919 1.00 92.94 81 ASP A N 1
ATOM 608 C CA . ASP A 1 81 ? -14.621 -6.813 17.511 1.00 92.94 81 ASP A CA 1
ATOM 609 C C . ASP A 1 81 ? -14.473 -7.506 18.875 1.00 92.94 81 ASP A C 1
ATOM 611 O O . ASP A 1 81 ? -15.467 -7.758 19.557 1.00 92.94 81 ASP A O 1
ATOM 615 N N . ALA A 1 82 ? -13.237 -7.746 19.309 1.00 92.94 82 ALA A N 1
ATOM 616 C CA . ALA A 1 82 ? -12.891 -8.243 20.631 1.00 92.94 82 ALA A CA 1
ATOM 617 C C . ALA A 1 82 ? -11.552 -7.657 21.099 1.00 92.94 82 ALA A C 1
ATOM 619 O O . ALA A 1 82 ? -10.777 -7.122 20.309 1.00 92.94 82 ALA A O 1
ATOM 620 N N . ALA A 1 83 ? -11.254 -7.794 22.392 1.00 92.50 83 ALA A N 1
ATOM 621 C CA . ALA A 1 83 ? -9.955 -7.414 22.931 1.00 92.50 83 ALA A CA 1
ATOM 622 C C . ALA A 1 83 ? -8.825 -8.213 22.258 1.00 92.50 83 ALA A C 1
ATOM 624 O O . ALA A 1 83 ? -8.798 -9.442 22.319 1.00 92.50 83 ALA A O 1
ATOM 625 N N . LEU A 1 84 ? -7.860 -7.507 21.672 1.00 89.31 84 LEU A N 1
ATOM 626 C CA . LEU A 1 84 ? -6.669 -8.109 21.085 1.00 89.31 84 LEU A CA 1
ATOM 627 C C . LEU A 1 84 ? -5.664 -8.522 22.162 1.00 89.31 84 LEU A C 1
ATOM 629 O O . LEU A 1 84 ? -5.576 -7.897 23.225 1.00 89.31 84 LEU A O 1
ATOM 633 N N . THR A 1 85 ? -4.867 -9.546 21.851 1.00 83.50 85 THR A N 1
ATOM 634 C CA . THR A 1 85 ? -3.686 -9.944 22.630 1.00 83.50 85 THR A CA 1
ATOM 635 C C . THR A 1 85 ? -2.451 -9.826 21.737 1.00 83.50 85 THR A C 1
ATOM 637 O O . THR A 1 85 ? -2.073 -10.805 21.091 1.00 83.50 85 THR A O 1
ATOM 640 N N . PRO A 1 86 ? -1.823 -8.638 21.655 1.00 74.81 86 PRO A N 1
ATOM 641 C CA . PRO A 1 86 ? -0.648 -8.453 20.816 1.00 74.81 86 PRO A CA 1
ATOM 642 C C . PRO A 1 86 ? 0.499 -9.381 21.239 1.00 74.81 86 PRO A C 1
ATOM 644 O O . PRO A 1 86 ? 0.639 -9.680 22.433 1.00 74.81 86 PRO A O 1
ATOM 647 N N . PRO A 1 87 ? 1.359 -9.818 20.305 1.00 65.69 87 PRO A N 1
ATOM 648 C CA . PRO A 1 87 ? 2.475 -10.685 20.648 1.00 65.69 87 PRO A CA 1
ATOM 649 C C . PRO A 1 87 ? 3.427 -9.994 21.633 1.00 65.69 87 PRO A C 1
ATOM 651 O O . PRO A 1 87 ? 3.759 -8.817 21.499 1.00 65.69 87 PRO A O 1
ATOM 654 N N . THR A 1 88 ? 3.913 -10.743 22.623 1.00 56.06 88 THR A N 1
ATOM 655 C CA . THR A 1 88 ? 4.750 -10.208 23.711 1.00 56.06 88 THR A CA 1
ATOM 656 C C . THR A 1 88 ? 6.214 -9.959 23.318 1.00 56.06 88 THR A C 1
ATOM 658 O O . THR A 1 88 ? 6.990 -9.490 24.149 1.00 56.06 88 THR A O 1
ATOM 661 N N . SER A 1 89 ? 6.633 -10.299 22.091 1.00 50.00 89 SER A N 1
ATOM 662 C CA . SER A 1 89 ? 8.031 -10.201 21.635 1.00 50.00 89 SER A CA 1
ATOM 663 C C . SER A 1 89 ? 8.168 -10.076 20.110 1.00 50.00 89 SER A C 1
ATOM 665 O O . SER A 1 89 ? 7.494 -10.805 19.388 1.00 50.00 89 SER A O 1
ATOM 667 N N . GLY A 1 90 ? 9.098 -9.234 19.636 1.00 52.84 90 GLY A N 1
ATOM 668 C CA . GLY A 1 90 ? 9.492 -9.074 18.223 1.00 52.84 90 GLY A CA 1
ATOM 669 C C . GLY A 1 90 ? 10.001 -7.653 17.914 1.00 52.84 90 GLY A C 1
ATOM 670 O O . GLY A 1 90 ? 9.881 -6.772 18.760 1.00 52.84 90 GLY A O 1
ATOM 671 N N . SER A 1 91 ? 10.602 -7.422 16.739 1.00 49.12 91 SER A N 1
ATOM 672 C CA . SER A 1 91 ? 10.917 -6.073 16.220 1.00 49.12 91 SER A CA 1
ATOM 673 C C . SER A 1 91 ? 9.666 -5.459 15.592 1.00 49.12 91 SER A C 1
ATOM 675 O O . SER A 1 91 ? 9.033 -6.128 14.778 1.00 49.12 91 SER A O 1
ATOM 677 N N . PHE A 1 92 ? 9.305 -4.234 15.997 1.00 53.19 92 PHE A N 1
ATOM 678 C CA . PHE A 1 92 ? 7.970 -3.666 15.794 1.00 53.19 92 PHE A CA 1
ATOM 679 C C . PHE A 1 92 ? 7.849 -2.684 14.603 1.00 53.19 92 PHE A C 1
ATOM 681 O O . PHE A 1 92 ? 8.851 -2.079 14.222 1.00 53.19 92 PHE A O 1
ATOM 688 N N . PRO A 1 93 ? 6.626 -2.445 14.078 1.00 48.91 93 PRO A N 1
ATOM 689 C CA . PRO A 1 93 ? 5.338 -2.929 14.593 1.00 48.91 93 PRO A CA 1
ATOM 690 C C . PRO A 1 93 ? 5.289 -4.459 14.577 1.00 48.91 93 PRO A C 1
ATOM 692 O O . PRO A 1 93 ? 5.500 -5.093 13.550 1.00 48.91 93 PRO A O 1
ATOM 695 N N . VAL A 1 94 ? 5.141 -5.078 15.756 1.00 50.81 94 VAL A N 1
ATOM 696 C CA . VAL A 1 94 ? 4.865 -6.507 15.862 1.00 50.81 94 VAL A CA 1
ATOM 697 C C . VAL A 1 94 ? 3.389 -6.519 15.634 1.00 50.81 94 VAL A C 1
ATOM 699 O O . VAL A 1 94 ? 2.585 -6.449 16.564 1.00 50.81 94 VAL A O 1
ATOM 702 N N . ASP A 1 95 ? 3.060 -6.416 14.356 1.00 56.41 95 ASP A N 1
ATOM 703 C CA . ASP A 1 95 ? 1.702 -6.573 13.936 1.00 56.41 95 ASP A CA 1
ATOM 704 C C . ASP A 1 95 ? 1.226 -7.894 14.502 1.00 56.41 95 ASP A C 1
ATOM 706 O O . ASP A 1 95 ? 1.967 -8.889 14.495 1.00 56.41 95 ASP A O 1
ATOM 710 N N . MET A 1 96 ? 0.017 -7.871 15.071 1.00 58.84 96 MET A N 1
ATOM 711 C CA . MET A 1 96 ? -0.708 -9.099 15.377 1.00 58.84 96 MET A CA 1
ATOM 712 C C . MET A 1 96 ? -0.468 -10.029 14.208 1.00 58.84 96 MET A C 1
ATOM 714 O O . MET A 1 96 ? -0.679 -9.574 13.084 1.00 58.84 96 MET A O 1
ATOM 718 N N . ALA A 1 97 ? 0.083 -11.223 14.464 1.00 58.84 97 ALA A N 1
ATOM 719 C CA . ALA A 1 97 ? 0.668 -12.051 13.422 1.00 58.84 97 ALA A CA 1
ATOM 720 C C . ALA A 1 97 ? -0.301 -12.088 12.242 1.00 58.84 97 ALA A C 1
ATOM 722 O O . ALA A 1 97 ? -1.346 -12.735 12.285 1.00 58.84 97 ALA A O 1
ATOM 723 N N . TYR A 1 98 ? 0.010 -11.309 11.204 1.00 67.31 98 TYR A N 1
ATOM 724 C CA . TYR A 1 98 ? -0.922 -11.087 10.102 1.00 67.31 98 TYR A CA 1
ATOM 725 C C . TYR A 1 98 ? -1.115 -12.374 9.312 1.00 67.31 98 TYR A C 1
ATOM 727 O O . TYR A 1 98 ? -2.031 -12.478 8.506 1.00 67.31 98 TYR A O 1
ATOM 735 N N . THR A 1 99 ? -0.258 -13.359 9.594 1.00 65.69 99 THR A N 1
ATOM 736 C CA . THR A 1 99 ? -0.308 -14.721 9.112 1.00 65.69 99 THR A CA 1
ATOM 737 C C . THR A 1 99 ? -0.983 -15.725 10.054 1.00 65.69 99 THR A C 1
ATOM 739 O O . THR A 1 99 ? -1.152 -16.885 9.674 1.00 65.69 99 THR A O 1
ATOM 742 N N . ASP A 1 100 ? -1.352 -15.329 11.273 1.00 75.56 100 ASP A N 1
ATOM 743 C CA . ASP A 1 100 ? -2.027 -16.211 12.219 1.00 75.56 100 ASP A CA 1
ATOM 744 C C . ASP A 1 100 ? -3.494 -16.365 11.826 1.00 75.56 100 ASP A C 1
ATOM 746 O O . ASP A 1 100 ? -4.316 -15.458 11.965 1.00 75.56 100 ASP A O 1
ATOM 750 N N . THR A 1 101 ? -3.797 -17.551 11.312 1.00 81.56 101 THR A N 1
ATOM 751 C CA . THR A 1 101 ? -5.129 -17.968 10.872 1.00 81.56 101 THR A CA 1
ATOM 752 C C . THR A 1 101 ? -5.930 -18.660 11.977 1.00 81.56 101 THR A C 1
ATOM 754 O O . THR A 1 101 ? -7.097 -18.981 11.760 1.00 81.56 101 THR A O 1
ATOM 757 N N . SER A 1 102 ? -5.326 -18.877 13.153 1.00 84.19 102 SER A N 1
ATOM 758 C CA . SER A 1 102 ? -6.012 -19.356 14.360 1.00 84.19 102 SER A CA 1
ATOM 759 C C . SER A 1 102 ? -6.645 -18.221 15.171 1.00 84.19 102 SER A C 1
ATOM 761 O O . SER A 1 102 ? -7.521 -18.462 16.000 1.00 84.19 102 SER A O 1
ATOM 763 N N . ASP A 1 103 ? -6.243 -16.979 14.898 1.00 86.12 103 ASP A N 1
ATOM 764 C CA . ASP A 1 103 ? -6.878 -15.785 15.436 1.00 86.12 103 ASP A CA 1
ATOM 765 C C . ASP A 1 103 ? -8.111 -15.401 14.605 1.00 86.12 103 ASP A C 1
ATOM 767 O O . ASP A 1 103 ? -8.012 -14.852 13.499 1.00 86.12 103 ASP A O 1
ATOM 771 N N . HIS A 1 104 ? -9.279 -15.704 15.170 1.00 90.06 104 HIS A N 1
ATOM 772 C CA . HIS A 1 104 ? -10.592 -15.470 14.575 1.00 90.06 104 HIS A CA 1
ATOM 773 C C . HIS A 1 104 ? -11.189 -14.097 14.912 1.00 90.06 104 HIS A C 1
ATOM 775 O O . HIS A 1 104 ? -12.336 -13.840 14.543 1.00 90.06 104 HIS A O 1
ATOM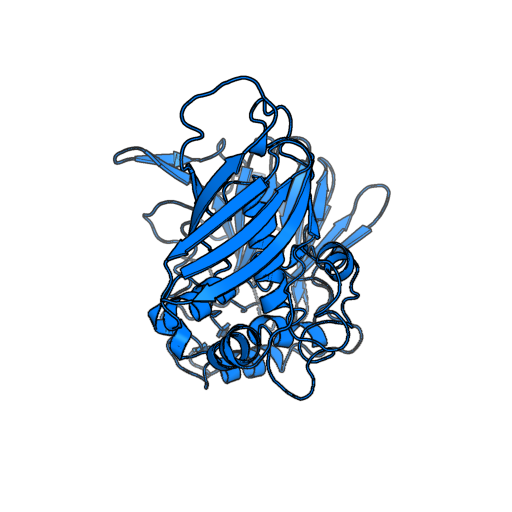 781 N N . VAL A 1 105 ? -10.448 -13.227 15.606 1.00 89.31 105 VAL A N 1
ATOM 782 C CA . VAL A 1 105 ? -10.893 -11.860 15.888 1.00 89.31 105 VAL A CA 1
ATOM 783 C C . VAL A 1 105 ? -10.889 -11.049 14.593 1.00 89.31 105 VAL A C 1
ATOM 785 O O . VAL A 1 105 ? -9.971 -11.146 13.771 1.00 89.31 105 VAL A O 1
ATOM 788 N N . ARG A 1 106 ? -11.923 -10.229 14.392 1.00 91.56 106 ARG A N 1
ATOM 789 C CA . ARG A 1 106 ? -11.985 -9.294 13.271 1.00 91.56 106 ARG A CA 1
ATOM 790 C C . ARG A 1 106 ? -11.229 -8.033 13.665 1.00 91.56 106 ARG A C 1
ATOM 792 O O . ARG A 1 106 ? -11.574 -7.409 14.664 1.00 91.56 106 ARG A O 1
ATOM 799 N N . TYR A 1 107 ? -10.223 -7.634 12.890 1.00 92.31 107 TYR A N 1
ATOM 800 C CA . TYR A 1 107 ? -9.501 -6.389 13.140 1.00 92.31 107 TYR A CA 1
ATOM 801 C C . TYR A 1 107 ? -8.858 -5.778 11.901 1.00 92.31 107 TYR A C 1
ATOM 803 O O . TYR A 1 107 ? -8.288 -6.461 11.050 1.00 92.31 107 TYR A O 1
ATOM 811 N N . GLN A 1 108 ? -8.883 -4.451 11.853 1.00 93.12 108 GLN A N 1
ATOM 812 C CA . GLN A 1 108 ? -8.157 -3.635 10.888 1.00 93.12 108 GLN A CA 1
ATOM 813 C C . GLN A 1 108 ? -7.372 -2.572 11.644 1.00 93.12 108 GLN A C 1
ATOM 815 O O . GLN A 1 108 ? -7.808 -2.124 12.702 1.00 93.12 108 GLN A O 1
ATOM 820 N N . TYR A 1 109 ? -6.231 -2.160 11.109 1.00 91.12 109 TYR A N 1
ATOM 821 C CA . TYR A 1 109 ? -5.448 -1.085 11.695 1.00 91.12 109 TYR A CA 1
ATOM 822 C C . TYR A 1 109 ? -5.328 0.108 10.757 1.00 91.12 109 TYR A C 1
ATOM 824 O O . TYR A 1 109 ? -5.509 0.001 9.542 1.00 91.12 109 TYR A O 1
ATOM 832 N N . LEU A 1 110 ? -5.027 1.238 11.381 1.00 89.31 110 LEU A N 1
ATOM 833 C CA . LEU A 1 110 ? -4.545 2.449 10.747 1.00 89.31 110 LEU A CA 1
ATOM 834 C C . LEU A 1 110 ? -3.048 2.562 10.994 1.00 89.31 110 LEU A C 1
ATOM 836 O O . LEU A 1 110 ? -2.606 2.345 12.130 1.00 89.31 110 LEU A O 1
ATOM 840 N N . GLU A 1 111 ? -2.298 2.934 9.965 1.00 87.88 111 GLU A N 1
ATOM 841 C CA . GLU A 1 111 ? -0.922 3.382 10.131 1.00 87.88 111 GLU A CA 1
ATOM 842 C C . GLU A 1 111 ? -0.924 4.851 10.492 1.00 87.88 111 GLU A C 1
ATOM 844 O O . GLU A 1 111 ? -1.762 5.637 10.046 1.00 87.88 111 GLU A O 1
ATOM 849 N N . PHE A 1 112 ? 0.014 5.213 11.349 1.00 84.56 112 PHE A N 1
ATOM 850 C CA . PHE A 1 112 ? 0.213 6.594 11.688 1.00 84.56 112 PHE A CA 1
ATOM 851 C C . PHE A 1 112 ? 1.677 6.888 11.978 1.00 84.56 112 PHE A C 1
ATOM 853 O O . PHE A 1 112 ? 2.395 6.127 12.640 1.00 84.56 112 PHE A O 1
ATOM 860 N N . ALA A 1 113 ? 2.078 8.080 11.566 1.00 83.62 113 ALA A N 1
ATOM 861 C CA . ALA A 1 113 ? 3.369 8.655 11.873 1.00 83.62 113 ALA A CA 1
ATOM 862 C C . ALA A 1 113 ? 3.212 10.160 12.057 1.00 83.62 113 ALA A C 1
ATOM 864 O O . ALA A 1 113 ? 2.574 10.829 11.254 1.00 83.62 113 ALA A O 1
ATOM 865 N N . GLY A 1 114 ? 3.797 10.731 13.100 1.00 78.06 114 GLY A N 1
ATOM 866 C CA . GLY A 1 114 ? 3.602 12.145 13.370 1.00 78.06 114 GLY A CA 1
ATOM 867 C C . GLY A 1 114 ? 4.574 12.750 14.359 1.00 78.06 114 GLY A C 1
ATOM 868 O O . GLY A 1 114 ? 5.476 12.105 14.889 1.00 78.06 114 GLY A O 1
ATOM 869 N N . SER A 1 115 ? 4.341 14.029 14.596 1.00 77.50 115 SER A N 1
ATOM 870 C CA . SER A 1 115 ? 5.039 14.921 15.506 1.00 77.50 115 SER A CA 1
ATOM 871 C C . SER A 1 115 ? 4.047 15.601 16.454 1.00 77.50 115 SER A C 1
ATOM 873 O O . SER A 1 115 ? 2.842 15.342 16.424 1.00 77.50 115 SER A O 1
ATOM 875 N N . THR A 1 116 ? 4.554 16.526 17.268 1.00 75.19 116 THR A N 1
ATOM 876 C CA . THR A 1 116 ? 3.744 17.384 18.146 1.00 75.19 116 THR A CA 1
ATOM 877 C C . THR A 1 116 ? 2.741 18.253 17.400 1.00 75.19 116 THR A C 1
ATOM 879 O O . THR A 1 116 ? 1.687 18.578 17.954 1.00 75.19 116 THR A O 1
ATOM 882 N N . SER A 1 117 ? 3.071 18.649 16.172 1.00 80.94 117 SER A N 1
ATOM 883 C CA . SER A 1 117 ? 2.309 19.624 15.397 1.00 80.94 117 SER A CA 1
ATOM 884 C C . SER A 1 117 ? 1.426 18.991 14.337 1.00 80.94 117 SER A C 1
ATOM 886 O O . SER A 1 117 ? 0.394 19.570 14.021 1.00 80.94 117 SER A O 1
ATOM 888 N N . THR A 1 118 ? 1.831 17.847 13.791 1.00 84.50 118 THR A N 1
ATOM 889 C CA . THR A 1 118 ? 1.189 17.217 12.632 1.00 84.50 118 THR A CA 1
ATOM 890 C C . THR A 1 118 ? 1.362 15.706 12.693 1.00 84.50 118 THR A C 1
ATOM 892 O O . THR A 1 118 ? 2.446 15.229 13.033 1.00 84.50 118 THR A O 1
ATOM 895 N N . ALA A 1 119 ? 0.330 14.949 12.341 1.00 84.94 119 ALA A N 1
ATOM 896 C CA . ALA A 1 119 ? 0.397 13.507 12.158 1.00 84.94 119 ALA A CA 1
ATOM 897 C C . ALA A 1 119 ? -0.208 13.110 10.813 1.00 84.94 119 ALA A C 1
ATOM 899 O O . ALA A 1 119 ? -1.229 13.649 10.403 1.00 84.94 119 ALA A O 1
ATOM 900 N N . SER A 1 120 ? 0.419 12.151 10.161 1.00 87.31 120 SER A N 1
ATOM 901 C CA . SER A 1 120 ? -0.101 11.428 9.015 1.00 87.31 120 SER A CA 1
ATOM 902 C C . SER A 1 120 ? -0.812 10.177 9.512 1.00 87.31 120 SER A C 1
ATOM 904 O O . SER A 1 120 ? -0.305 9.495 10.406 1.00 87.31 120 SER A O 1
ATOM 906 N N . ALA A 1 121 ? -1.977 9.897 8.945 1.00 89.50 121 ALA A N 1
ATOM 907 C CA . ALA A 1 121 ? -2.762 8.696 9.187 1.00 89.50 121 ALA A CA 1
ATOM 908 C C . ALA A 1 121 ? -3.164 8.085 7.848 1.00 89.50 121 ALA A C 1
ATOM 910 O O . ALA A 1 121 ? -3.606 8.821 6.962 1.00 89.50 121 ALA A O 1
ATOM 911 N N . ASP A 1 122 ? -3.093 6.768 7.708 1.00 89.75 122 ASP A N 1
ATOM 912 C CA . ASP A 1 122 ? -3.544 6.077 6.505 1.00 89.75 122 ASP A CA 1
ATOM 913 C C . ASP A 1 122 ? -4.263 4.753 6.811 1.00 89.75 122 ASP A C 1
ATOM 915 O O . ASP A 1 122 ? -4.025 4.074 7.813 1.00 89.75 122 ASP A O 1
ATOM 919 N N . ILE A 1 123 ? -5.224 4.423 5.940 1.00 91.06 123 ILE A N 1
ATOM 920 C CA . ILE A 1 123 ? -5.892 3.120 5.921 1.00 91.06 123 ILE A CA 1
ATOM 921 C C . ILE A 1 123 ? -5.129 2.226 4.956 1.00 91.06 123 ILE A C 1
ATOM 923 O O . ILE A 1 123 ? -5.048 2.522 3.757 1.00 91.06 123 ILE A O 1
ATOM 927 N N . THR A 1 124 ? -4.678 1.082 5.461 1.00 90.88 124 THR A N 1
ATOM 928 C CA . THR A 1 124 ? -3.972 0.087 4.665 1.00 90.88 124 THR A CA 1
ATOM 929 C C . THR A 1 124 ? -4.674 -1.263 4.659 1.00 90.88 124 THR A C 1
ATOM 931 O O . THR A 1 124 ? -5.011 -1.834 5.692 1.00 90.88 124 THR A O 1
ATOM 934 N N . TYR A 1 125 ? -4.868 -1.789 3.456 1.00 93.50 125 TYR A N 1
ATOM 935 C CA . TYR A 1 125 ? -5.213 -3.176 3.154 1.00 93.50 125 TYR A CA 1
ATOM 936 C C . TYR A 1 125 ? -4.087 -3.859 2.377 1.00 93.50 125 TYR A C 1
ATOM 938 O O . TYR A 1 125 ? -4.312 -4.842 1.666 1.00 93.50 125 TYR A O 1
ATOM 946 N N . ILE A 1 126 ? -2.868 -3.318 2.493 1.00 91.44 126 ILE A N 1
ATOM 947 C CA . ILE A 1 126 ? -1.669 -3.904 1.906 1.00 91.44 126 ILE A CA 1
ATOM 948 C C . ILE A 1 126 ? -1.513 -5.320 2.427 1.00 91.44 126 ILE A C 1
ATOM 950 O O . ILE A 1 126 ? -1.332 -6.217 1.624 1.00 91.44 126 ILE A O 1
ATOM 954 N N . ASN A 1 127 ? -1.615 -5.515 3.745 1.00 90.25 127 ASN A N 1
ATOM 955 C CA . ASN A 1 127 ? -1.344 -6.799 4.382 1.00 90.25 127 ASN A CA 1
ATOM 956 C C . ASN A 1 127 ? -2.592 -7.684 4.497 1.00 90.25 127 ASN A C 1
ATOM 958 O O . ASN A 1 127 ? -2.505 -8.885 4.253 1.00 90.25 127 ASN A O 1
ATOM 962 N N . TRP A 1 128 ? -3.762 -7.137 4.820 1.00 93.25 128 TRP A N 1
ATOM 963 C CA . TRP A 1 128 ? -5.021 -7.888 4.859 1.00 93.25 128 TRP A CA 1
ATOM 964 C C . TRP A 1 128 ? -6.227 -6.960 4.762 1.00 93.25 128 TRP A C 1
ATOM 966 O O . TRP A 1 128 ? -6.116 -5.752 4.943 1.00 93.25 128 TRP A O 1
ATOM 976 N N . TYR A 1 129 ? -7.391 -7.555 4.533 1.00 94.75 129 TYR A N 1
ATOM 977 C CA . TYR A 1 129 ? -8.688 -6.905 4.651 1.00 94.75 129 TYR A CA 1
ATOM 978 C C . TYR A 1 129 ? -9.531 -7.602 5.719 1.00 94.75 129 TYR A C 1
ATOM 980 O O . TYR A 1 129 ? -9.646 -8.830 5.711 1.00 94.75 129 TYR A O 1
ATOM 988 N N . SER A 1 130 ? -10.133 -6.835 6.629 1.00 94.19 130 SER A N 1
ATOM 989 C CA . SER A 1 130 ? -11.006 -7.374 7.682 1.00 94.19 130 SER A CA 1
ATOM 990 C C . SER A 1 130 ? -12.192 -6.457 7.996 1.00 94.19 130 SER A C 1
ATOM 992 O O . SER A 1 130 ? -13.351 -6.834 7.794 1.00 94.19 130 SER A O 1
ATOM 994 N N . ILE A 1 131 ? -11.926 -5.234 8.461 1.00 94.06 131 ILE A N 1
ATOM 995 C CA . ILE A 1 131 ? -12.945 -4.214 8.741 1.00 94.06 131 ILE A CA 1
ATOM 996 C C . ILE A 1 131 ? -12.737 -3.079 7.740 1.00 94.06 131 ILE A C 1
ATOM 998 O O . ILE A 1 131 ? -11.647 -2.512 7.722 1.00 94.06 131 ILE A O 1
ATOM 1002 N N . PRO A 1 132 ? -13.732 -2.732 6.908 1.00 94.69 132 PRO A N 1
ATOM 1003 C CA . PRO A 1 132 ? -13.620 -1.549 6.078 1.00 94.69 132 PRO A CA 1
ATOM 1004 C C . PRO A 1 132 ? -13.663 -0.295 6.956 1.00 94.69 132 PRO A C 1
ATOM 1006 O O . PRO A 1 132 ? -14.522 -0.166 7.828 1.00 94.69 132 PRO A O 1
ATOM 1009 N N . LEU A 1 133 ? -12.725 0.616 6.728 1.00 94.62 133 LEU A N 1
ATOM 1010 C CA . LEU A 1 133 ? -12.572 1.860 7.473 1.00 94.62 133 LEU A CA 1
ATOM 1011 C C . LEU A 1 133 ? -12.756 3.069 6.554 1.00 94.62 133 LEU A C 1
ATOM 1013 O O . LEU A 1 133 ? -12.343 3.040 5.397 1.00 94.62 133 LEU A O 1
ATOM 1017 N N . GLU A 1 134 ? -13.311 4.139 7.114 1.00 94.31 134 GLU A N 1
ATOM 1018 C CA . GLU A 1 134 ? -13.285 5.495 6.563 1.00 94.31 134 GLU A CA 1
ATOM 1019 C C . GLU A 1 134 ? -12.632 6.425 7.588 1.00 94.31 134 GLU A C 1
ATOM 1021 O O . GLU A 1 134 ? -12.857 6.297 8.792 1.00 94.31 134 GLU A O 1
ATOM 1026 N N . MET A 1 135 ? -11.841 7.379 7.113 1.00 93.38 135 MET A N 1
ATOM 1027 C CA . MET A 1 135 ? -11.253 8.436 7.926 1.00 93.38 135 MET A CA 1
ATOM 1028 C C . MET A 1 135 ? -11.722 9.795 7.441 1.00 93.38 135 MET A C 1
ATOM 1030 O O . MET A 1 135 ? -11.737 10.057 6.240 1.00 93.38 135 MET A O 1
ATOM 1034 N N . GLN A 1 136 ? -12.028 10.684 8.376 1.00 92.88 136 GLN A N 1
ATOM 1035 C CA . GLN A 1 136 ? -12.372 12.069 8.107 1.00 92.88 136 GLN A CA 1
ATOM 1036 C C . GLN A 1 136 ? -11.587 12.983 9.047 1.00 92.88 136 GLN A C 1
ATOM 1038 O O . GLN A 1 136 ? -11.793 12.949 10.255 1.00 92.88 136 GLN A O 1
ATOM 1043 N N . SER A 1 137 ? -10.710 13.827 8.508 1.00 89.56 137 SER A N 1
ATOM 1044 C CA . SER A 1 137 ? -10.124 14.926 9.282 1.00 89.56 137 SER A CA 1
ATOM 1045 C C . SER A 1 137 ? -11.032 16.146 9.187 1.00 89.56 137 SER A C 1
ATOM 1047 O O . SER A 1 137 ? -11.440 16.542 8.087 1.00 89.56 137 SER A O 1
ATOM 1049 N N . THR A 1 138 ? -11.363 16.725 10.338 1.00 84.44 138 THR A N 1
ATOM 1050 C CA . THR A 1 138 ? -12.072 18.001 10.440 1.00 84.44 138 THR A CA 1
ATOM 1051 C C . THR A 1 138 ? -11.108 19.047 10.972 1.00 84.44 138 THR A C 1
ATOM 1053 O O . THR A 1 138 ? -10.842 19.113 12.171 1.00 84.44 138 THR A O 1
ATOM 1056 N N . THR A 1 139 ? -10.604 19.872 10.056 1.00 71.75 139 THR A N 1
ATOM 1057 C CA . THR A 1 139 ? -9.850 21.084 10.395 1.00 71.75 139 THR A CA 1
ATOM 1058 C C . THR A 1 139 ? -10.813 22.259 10.556 1.00 71.75 139 THR A C 1
ATOM 1060 O O . THR A 1 139 ? -11.948 22.216 10.073 1.00 71.75 139 THR A O 1
ATOM 1063 N N . GLN A 1 140 ? -10.360 23.371 11.140 1.00 55.59 140 GLN A N 1
ATOM 1064 C CA . GLN A 1 140 ? -11.162 24.604 11.199 1.00 55.59 140 GLN A CA 1
ATOM 1065 C C . GLN A 1 140 ? -11.528 25.184 9.810 1.00 55.59 140 GLN A C 1
ATOM 1067 O O . GLN A 1 140 ? -12.302 26.138 9.746 1.00 55.59 140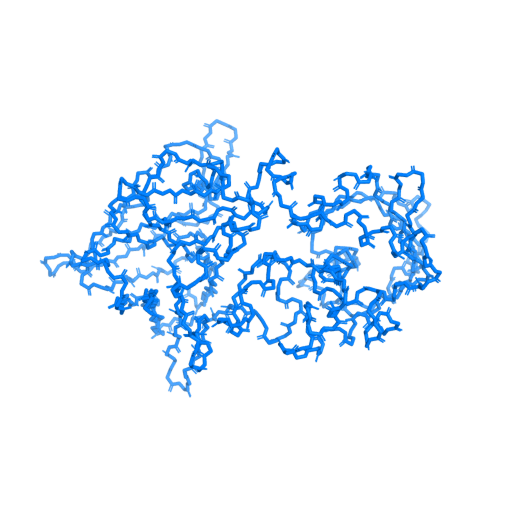 GLN A O 1
ATOM 1072 N N . GLN A 1 141 ? -10.980 24.658 8.700 1.00 50.38 141 GLN A N 1
ATOM 1073 C CA . GLN A 1 141 ? -11.101 25.263 7.364 1.00 50.38 141 GLN A CA 1
ATOM 1074 C C . GLN A 1 141 ? -11.620 24.322 6.260 1.00 50.38 141 GLN A C 1
ATOM 1076 O O . GLN A 1 141 ? -12.168 24.813 5.274 1.00 50.38 141 GLN A O 1
ATOM 1081 N N . ALA A 1 142 ? -11.495 22.998 6.400 1.00 66.19 142 ALA A N 1
ATOM 1082 C CA . ALA A 1 142 ? -12.050 22.013 5.464 1.00 66.19 142 ALA A CA 1
ATOM 1083 C C . ALA A 1 142 ? -12.094 20.599 6.068 1.00 66.19 142 ALA A C 1
ATOM 1085 O O . ALA A 1 142 ? -11.279 20.255 6.929 1.00 66.19 142 ALA A O 1
ATOM 1086 N N . SER A 1 143 ? -12.996 19.762 5.548 1.00 78.00 143 SER A N 1
ATOM 1087 C CA . SER A 1 143 ? -12.997 18.324 5.818 1.00 78.00 143 SER A CA 1
ATOM 1088 C C . SER A 1 143 ? -12.311 17.558 4.687 1.00 78.00 143 SER A C 1
ATOM 1090 O O . SER A 1 143 ? -12.536 17.852 3.510 1.00 78.00 143 SER A O 1
ATOM 1092 N N . LYS A 1 144 ? -11.474 16.579 5.039 1.00 86.56 144 LYS A N 1
ATOM 1093 C CA . LYS A 1 144 ? -10.885 15.617 4.098 1.00 86.56 144 LYS A CA 1
ATOM 1094 C C . LYS A 1 144 ? -11.293 14.212 4.505 1.00 86.56 144 LYS A C 1
ATOM 1096 O O . LYS A 1 144 ? -11.080 13.846 5.656 1.00 86.56 144 LYS A O 1
ATOM 1101 N N . THR A 1 145 ? -11.808 13.441 3.553 1.00 89.38 145 THR A N 1
ATOM 1102 C CA . THR A 1 145 ? -12.220 12.048 3.758 1.00 89.38 145 THR A CA 1
ATOM 1103 C C . THR A 1 145 ? -11.344 11.103 2.936 1.00 89.38 145 THR A C 1
ATOM 1105 O O . THR A 1 145 ? -10.945 11.461 1.823 1.00 89.38 145 THR A O 1
ATOM 1108 N N . ARG A 1 146 ? -11.041 9.925 3.492 1.00 91.06 146 ARG A N 1
ATOM 1109 C CA . ARG A 1 146 ? -10.334 8.798 2.858 1.00 91.06 146 ARG A CA 1
ATOM 1110 C C . ARG A 1 146 ? -11.001 7.479 3.214 1.00 91.06 146 ARG A C 1
ATOM 1112 O O . ARG A 1 146 ? -11.578 7.362 4.293 1.00 91.06 146 ARG A O 1
ATOM 1119 N N . GLY A 1 147 ? -10.922 6.490 2.326 1.00 90.88 147 GLY A N 1
ATOM 1120 C CA . GLY A 1 147 ? -11.539 5.178 2.549 1.00 90.88 147 GLY A CA 1
ATOM 1121 C C . GLY A 1 147 ? -13.068 5.185 2.488 1.00 90.88 147 GLY A C 1
ATOM 1122 O O . GLY A 1 147 ? -13.702 4.200 2.859 1.00 90.88 147 GLY A O 1
ATOM 1123 N N . ALA A 1 148 ? -13.674 6.269 1.998 1.00 91.38 148 ALA A N 1
ATOM 1124 C CA . ALA A 1 148 ? -15.111 6.313 1.778 1.00 91.38 148 ALA A CA 1
ATOM 1125 C C . ALA A 1 148 ? -15.500 5.307 0.680 1.00 91.38 148 ALA A C 1
ATOM 1127 O O . ALA A 1 148 ? -14.857 5.267 -0.380 1.00 91.38 148 ALA A O 1
ATOM 1128 N N . PRO A 1 149 ? -16.565 4.511 0.875 1.00 91.62 149 PRO A N 1
ATOM 1129 C CA . PRO A 1 149 ? -17.092 3.683 -0.193 1.00 91.62 149 PRO A CA 1
ATOM 1130 C C . PRO A 1 149 ? -17.561 4.550 -1.361 1.00 91.62 149 PRO A C 1
ATOM 1132 O O . PRO A 1 149 ? -18.137 5.627 -1.177 1.00 91.62 149 PRO A O 1
ATOM 1135 N N . ARG A 1 150 ? -17.366 4.063 -2.586 1.00 90.56 150 ARG A N 1
ATOM 1136 C CA . ARG A 1 150 ? -17.951 4.694 -3.770 1.00 90.56 150 ARG A CA 1
ATOM 1137 C C . ARG A 1 150 ? -19.470 4.738 -3.635 1.00 90.56 150 ARG A C 1
ATOM 1139 O O . ARG A 1 150 ? -20.087 3.832 -3.079 1.00 90.56 150 ARG A O 1
ATOM 1146 N N . SER A 1 151 ? -20.083 5.779 -4.195 1.00 89.38 151 SER A N 1
ATOM 1147 C CA . SER A 1 151 ? -21.541 5.919 -4.189 1.00 89.38 151 SER A CA 1
ATOM 1148 C C . SER A 1 151 ? -22.216 4.669 -4.766 1.00 89.38 151 SER A C 1
ATOM 1150 O O . SER A 1 151 ? -21.937 4.277 -5.899 1.00 89.38 151 SER A O 1
ATOM 1152 N N . GLY A 1 152 ? -23.082 4.037 -3.968 1.00 84.75 152 GLY A N 1
ATOM 1153 C CA . GLY A 1 152 ? -23.806 2.818 -4.338 1.00 84.75 152 GLY A CA 1
ATOM 1154 C C . GLY A 1 152 ? -22.995 1.518 -4.275 1.00 84.75 152 GLY A C 1
ATOM 1155 O O . GLY A 1 152 ? -23.544 0.467 -4.598 1.00 84.75 152 GLY A O 1
ATOM 1156 N N . ALA A 1 153 ? -21.722 1.549 -3.867 1.00 87.94 153 ALA A N 1
ATOM 1157 C CA . ALA A 1 153 ? -20.944 0.331 -3.671 1.00 87.94 153 ALA A CA 1
ATOM 1158 C C . ALA A 1 153 ? -21.415 -0.420 -2.416 1.00 87.94 153 ALA A C 1
ATOM 1160 O O . ALA A 1 153 ? -21.488 0.163 -1.337 1.00 87.94 153 ALA A O 1
ATOM 1161 N N . SER A 1 154 ? -21.682 -1.723 -2.546 1.00 87.31 154 SER A N 1
ATOM 1162 C CA . SER A 1 154 ? -21.881 -2.611 -1.391 1.00 87.31 154 SER A CA 1
ATOM 1163 C C . SER A 1 154 ? -20.564 -3.279 -1.024 1.00 87.31 154 SER A C 1
ATOM 1165 O O . SER A 1 154 ? -19.865 -3.821 -1.884 1.00 87.31 154 SER A O 1
ATOM 1167 N N . LEU A 1 155 ? -20.231 -3.245 0.265 1.00 91.56 155 LEU A N 1
ATOM 1168 C CA . LEU A 1 155 ? -19.016 -3.856 0.802 1.00 91.56 155 LEU A CA 1
ATOM 1169 C C . LEU A 1 155 ? -19.206 -5.346 1.142 1.00 91.56 155 LEU A C 1
ATOM 1171 O O . LEU A 1 155 ? -18.217 -6.046 1.352 1.00 91.56 155 LEU A O 1
ATOM 1175 N N . SER A 1 156 ? -20.447 -5.849 1.131 1.00 89.25 156 SER A N 1
ATOM 1176 C CA . SER A 1 156 ? -20.812 -7.241 1.457 1.00 89.25 156 SER A CA 1
ATOM 1177 C C . SER A 1 156 ? -20.056 -8.297 0.651 1.00 89.25 156 SER A C 1
ATOM 1179 O O . SER A 1 156 ? -19.634 -9.322 1.187 1.00 89.25 156 SER A O 1
ATOM 1181 N N . GLY A 1 157 ? -19.853 -8.043 -0.643 1.00 92.88 157 GLY A N 1
ATOM 1182 C CA . GLY A 1 157 ? -19.208 -8.983 -1.558 1.00 92.88 157 GLY A CA 1
ATOM 1183 C C . GLY A 1 157 ? -17.681 -8.963 -1.513 1.00 92.88 157 GLY A C 1
ATOM 1184 O O . GLY A 1 157 ? -17.050 -9.912 -1.979 1.00 92.88 157 GLY A O 1
ATOM 1185 N N . LEU A 1 158 ? -17.065 -7.915 -0.955 1.00 95.50 158 LEU A N 1
ATOM 1186 C CA . LEU A 1 158 ? -15.616 -7.725 -1.033 1.00 95.50 158 LEU A CA 1
ATOM 1187 C C . LEU A 1 158 ? -14.812 -8.844 -0.338 1.00 95.50 158 LEU A C 1
ATOM 1189 O O . LEU A 1 158 ? -13.915 -9.381 -0.990 1.00 95.50 158 LEU A O 1
ATOM 1193 N N . PRO A 1 159 ? -15.130 -9.290 0.901 1.00 95.88 159 PRO A N 1
ATOM 1194 C CA . PRO A 1 159 ? -14.431 -10.424 1.512 1.00 95.88 159 PRO A CA 1
ATOM 1195 C C . PRO A 1 159 ? -14.449 -11.688 0.642 1.00 95.88 159 PRO A C 1
ATOM 1197 O O . PRO A 1 159 ? -13.439 -12.379 0.531 1.00 95.88 159 PRO A O 1
ATOM 1200 N N . ALA A 1 160 ? -15.585 -11.989 0.002 1.00 96.62 160 ALA A N 1
ATOM 1201 C CA . ALA A 1 160 ? -15.727 -13.163 -0.855 1.00 96.62 160 ALA A CA 1
ATOM 1202 C C . ALA A 1 160 ? -14.912 -13.024 -2.151 1.00 96.62 160 ALA A C 1
ATOM 1204 O O . ALA A 1 160 ? -14.232 -13.972 -2.544 1.00 96.62 160 ALA A O 1
ATOM 1205 N N . THR A 1 161 ? -14.923 -11.841 -2.774 1.00 96.62 161 THR A N 1
ATOM 1206 C CA . THR A 1 161 ? -14.093 -11.528 -3.948 1.00 96.62 161 THR A CA 1
ATOM 1207 C C . THR A 1 161 ? -12.607 -11.692 -3.636 1.00 96.62 161 THR A C 1
ATOM 1209 O O . THR A 1 161 ? -11.892 -12.341 -4.397 1.00 96.62 161 THR A O 1
ATOM 1212 N N . LEU A 1 162 ? -12.142 -11.164 -2.500 1.00 96.81 162 LEU A N 1
ATOM 1213 C CA . LEU A 1 162 ? -10.745 -11.288 -2.078 1.00 96.81 162 LEU A CA 1
ATOM 1214 C C . LEU A 1 162 ? -10.377 -12.743 -1.766 1.00 96.81 162 LEU A C 1
ATOM 1216 O O . LEU A 1 162 ? -9.343 -13.225 -2.219 1.00 96.81 162 LEU A O 1
ATOM 1220 N N . ALA A 1 163 ? -11.239 -13.472 -1.052 1.00 96.69 163 ALA A N 1
ATOM 1221 C CA . ALA A 1 163 ? -11.027 -14.887 -0.754 1.00 96.69 163 ALA A CA 1
ATOM 1222 C C . ALA A 1 163 ? -10.959 -15.755 -2.022 1.00 96.69 163 ALA A C 1
ATOM 1224 O O . ALA A 1 163 ? -10.213 -16.732 -2.064 1.00 96.69 163 ALA A O 1
ATOM 1225 N N . ALA A 1 164 ? -11.704 -15.405 -3.074 1.00 97.38 164 ALA A N 1
ATOM 1226 C CA . ALA A 1 164 ? -11.664 -16.123 -4.343 1.00 97.38 164 ALA A CA 1
ATOM 1227 C C . ALA A 1 164 ? -10.301 -16.013 -5.050 1.00 97.38 164 ALA A C 1
ATOM 1229 O O . ALA A 1 164 ? -9.928 -16.940 -5.768 1.00 97.38 164 ALA A O 1
ATOM 1230 N N . LEU A 1 165 ? -9.529 -14.943 -4.810 1.00 95.75 165 LEU A N 1
ATOM 1231 C CA . LEU A 1 165 ? -8.187 -14.782 -5.384 1.00 95.75 165 LEU A CA 1
ATOM 1232 C C . LEU A 1 165 ? -7.214 -15.865 -4.912 1.00 95.75 165 LEU A C 1
ATOM 1234 O O . LEU A 1 165 ? -6.334 -16.245 -5.675 1.00 95.75 165 LEU A O 1
ATOM 1238 N N . SER A 1 166 ? -7.394 -16.381 -3.694 1.00 94.81 166 SER A N 1
ATOM 1239 C CA . SER A 1 166 ? -6.618 -17.503 -3.158 1.00 94.81 166 SER A CA 1
ATOM 1240 C C . SER A 1 166 ? -7.333 -18.855 -3.275 1.00 94.81 166 SER A C 1
ATOM 1242 O O . SER A 1 166 ? -6.947 -19.833 -2.627 1.00 94.81 166 SER A O 1
ATOM 1244 N N . GLY A 1 167 ? -8.429 -18.921 -4.042 1.00 96.12 167 GLY A N 1
ATOM 1245 C CA . GLY A 1 167 ? -9.283 -20.107 -4.141 1.00 96.12 167 GLY A CA 1
ATOM 1246 C C . GLY A 1 167 ? -9.975 -20.489 -2.825 1.00 96.12 167 GLY A C 1
ATOM 1247 O O . GLY A 1 167 ? -10.355 -21.645 -2.648 1.00 96.12 167 GLY A O 1
ATOM 1248 N N . GLY A 1 168 ? -10.113 -19.555 -1.879 1.00 95.50 168 GLY A N 1
ATOM 1249 C CA . GLY A 1 168 ? -10.682 -19.816 -0.557 1.00 95.50 168 GLY A CA 1
ATOM 1250 C C . GLY A 1 168 ? -9.735 -20.546 0.401 1.00 95.50 168 GLY A C 1
ATOM 1251 O O . GLY A 1 168 ? -10.204 -21.145 1.369 1.00 95.50 168 GLY A O 1
ATOM 1252 N N . ASN A 1 169 ? -8.424 -20.550 0.132 1.00 94.50 169 ASN A N 1
ATOM 1253 C CA . ASN A 1 169 ? -7.454 -21.316 0.910 1.00 94.50 169 ASN A CA 1
ATOM 1254 C C . ASN A 1 169 ? -7.388 -20.838 2.373 1.00 94.50 169 ASN A C 1
ATOM 1256 O O . ASN A 1 169 ? -7.136 -19.661 2.640 1.00 94.50 169 ASN A O 1
ATOM 1260 N N . ALA A 1 170 ? -7.541 -21.773 3.316 1.00 92.62 170 ALA A N 1
ATOM 1261 C CA . ALA A 1 170 ? -7.570 -21.504 4.756 1.00 92.62 170 ALA A CA 1
ATOM 1262 C C . ALA A 1 170 ? -6.286 -20.856 5.309 1.00 92.62 170 ALA A C 1
ATOM 1264 O O . ALA A 1 170 ? -6.339 -20.215 6.350 1.00 92.62 170 ALA A O 1
ATOM 1265 N N . ALA A 1 171 ? -5.151 -20.960 4.607 1.00 88.88 171 ALA A N 1
ATOM 1266 C CA . ALA A 1 171 ? -3.925 -20.249 4.970 1.00 88.88 171 ALA A CA 1
ATOM 1267 C C . ALA A 1 171 ? -4.029 -18.723 4.780 1.00 88.88 171 ALA A C 1
ATOM 1269 O O . ALA A 1 171 ? -3.211 -17.989 5.313 1.00 88.88 171 ALA A O 1
ATOM 1270 N N . SER A 1 172 ? -5.018 -18.247 4.020 1.00 90.88 172 SER A N 1
ATOM 1271 C CA . SER A 1 172 ? -5.213 -16.824 3.701 1.00 90.88 172 SER A CA 1
ATOM 1272 C C . SER A 1 172 ? -6.620 -16.312 4.012 1.00 90.88 172 SER A C 1
ATOM 1274 O O . SER A 1 172 ? -6.835 -15.107 4.067 1.00 90.88 172 SER A O 1
ATOM 1276 N N . VAL A 1 173 ? -7.589 -17.209 4.209 1.00 94.19 173 VAL A N 1
ATOM 1277 C CA . VAL A 1 173 ? -8.992 -16.871 4.464 1.00 94.19 173 VAL A CA 1
ATOM 1278 C C . VAL A 1 173 ? -9.363 -17.338 5.861 1.00 94.19 173 VAL A C 1
ATOM 1280 O O . VAL A 1 173 ? -9.610 -18.523 6.087 1.00 94.19 173 VAL A O 1
ATOM 1283 N N . VAL A 1 174 ? -9.424 -16.389 6.789 1.00 93.19 174 VAL A N 1
ATOM 1284 C CA . VAL A 1 174 ? -9.790 -16.638 8.181 1.00 93.19 174 VAL A CA 1
ATOM 1285 C C . VAL A 1 174 ? -11.299 -16.526 8.325 1.00 93.19 174 VAL A C 1
ATOM 1287 O O . VAL A 1 174 ? -11.912 -15.539 7.903 1.00 93.19 174 VAL A O 1
ATOM 1290 N N . LYS A 1 175 ? -11.902 -17.543 8.939 1.00 94.88 175 LYS A N 1
ATOM 1291 C CA . LYS A 1 175 ? -13.338 -17.602 9.218 1.00 94.88 175 LYS A CA 1
ATOM 1292 C C . LYS A 1 175 ? -13.592 -17.760 10.711 1.00 94.88 175 LYS A C 1
ATOM 1294 O O . LYS A 1 175 ? -12.776 -18.387 11.375 1.00 94.88 175 LYS A O 1
ATOM 1299 N N . ASN A 1 176 ? -14.696 -17.224 11.221 1.00 91.50 176 ASN A N 1
ATOM 1300 C CA . ASN A 1 176 ? -15.160 -17.501 12.587 1.00 91.50 176 ASN A CA 1
ATOM 1301 C C . ASN A 1 176 ? -15.874 -18.866 12.681 1.00 91.50 176 ASN A C 1
ATOM 1303 O O . ASN A 1 176 ? -15.958 -19.612 11.699 1.00 91.50 176 ASN A O 1
ATOM 1307 N N . ALA A 1 177 ? -16.389 -19.198 13.869 1.00 91.31 177 ALA A N 1
ATOM 1308 C CA . ALA A 1 177 ? -17.088 -20.457 14.134 1.00 91.31 177 ALA A CA 1
ATOM 1309 C C . ALA A 1 177 ? -18.381 -20.611 13.310 1.00 91.31 177 ALA A C 1
ATOM 1311 O O . ALA A 1 177 ? -18.773 -21.725 12.965 1.00 91.31 177 ALA A O 1
ATOM 1312 N N . GLU A 1 178 ? -19.009 -19.495 12.942 1.00 92.50 178 GLU A N 1
ATOM 1313 C CA . GLU A 1 178 ? -20.203 -19.414 12.102 1.00 92.50 178 GLU A CA 1
ATOM 1314 C C . GLU A 1 178 ? -19.880 -19.545 10.600 1.00 92.50 178 GLU A C 1
ATOM 1316 O O . GLU A 1 178 ? -20.781 -19.561 9.761 1.00 92.50 178 GLU A O 1
ATOM 1321 N N . GLY A 1 179 ? -18.596 -19.646 10.238 1.00 92.75 179 GLY A N 1
ATOM 1322 C CA . GLY A 1 179 ? -18.132 -19.777 8.857 1.00 92.75 179 GLY A CA 1
ATOM 1323 C C . GLY A 1 179 ? -18.078 -18.461 8.075 1.00 92.75 179 GLY A C 1
ATOM 1324 O O . GLY A 1 179 ? -17.824 -18.487 6.866 1.00 92.75 179 GLY A O 1
ATOM 1325 N N . GLN A 1 180 ? -18.285 -17.320 8.735 1.00 92.25 180 GLN A N 1
ATOM 1326 C CA . GLN A 1 180 ? -18.170 -15.991 8.137 1.00 92.25 180 GLN A CA 1
ATOM 1327 C C . GLN A 1 180 ? -16.697 -15.618 7.972 1.00 92.25 180 GLN A C 1
ATOM 1329 O O . GLN A 1 180 ? -15.885 -15.886 8.853 1.00 92.25 180 GLN A O 1
ATOM 1334 N N . ILE A 1 181 ? -16.346 -14.985 6.850 1.00 94.75 181 ILE A N 1
ATOM 1335 C CA . ILE A 1 181 ? -14.986 -14.484 6.615 1.00 94.75 181 ILE A CA 1
ATOM 1336 C C . ILE A 1 181 ? -14.758 -13.269 7.517 1.00 94.75 181 ILE A C 1
ATOM 1338 O O . ILE A 1 181 ? -15.412 -12.244 7.340 1.00 94.75 181 ILE A O 1
ATOM 1342 N N . VAL A 1 182 ? -13.815 -13.378 8.451 1.00 92.31 182 VAL A N 1
ATOM 1343 C CA . VAL A 1 182 ? -13.434 -12.274 9.348 1.00 92.31 182 VAL A CA 1
ATOM 1344 C C . VAL A 1 182 ? -12.200 -11.537 8.847 1.00 92.31 182 VAL A C 1
ATOM 1346 O O . VAL A 1 182 ? -12.026 -10.357 9.142 1.00 92.31 182 VAL A O 1
ATOM 1349 N N . ARG A 1 183 ? -11.340 -12.198 8.066 1.00 93.31 183 ARG A N 1
ATOM 1350 C CA . ARG A 1 183 ? -10.116 -11.599 7.530 1.00 93.31 183 ARG A CA 1
ATOM 1351 C C . ARG A 1 183 ? -9.635 -12.353 6.295 1.00 93.31 183 ARG A C 1
ATOM 1353 O O . ARG A 1 183 ? -9.647 -13.582 6.273 1.00 93.31 183 ARG A O 1
ATOM 1360 N N . VAL A 1 184 ? -9.200 -11.616 5.278 1.00 94.44 184 VAL A N 1
ATOM 1361 C CA . VAL A 1 184 ? -8.514 -12.157 4.099 1.00 94.44 184 VAL A CA 1
ATOM 1362 C C . VAL A 1 184 ? -7.120 -11.559 4.041 1.00 94.44 184 VAL A C 1
ATOM 1364 O O . VAL A 1 184 ? -6.970 -10.340 3.989 1.00 94.44 184 VAL A O 1
ATOM 1367 N N . ILE A 1 185 ? -6.103 -12.409 4.074 1.00 92.31 185 ILE A N 1
ATOM 1368 C CA . ILE A 1 185 ? -4.706 -12.004 4.147 1.00 92.31 185 ILE A CA 1
ATOM 1369 C C . ILE A 1 185 ? -4.142 -11.868 2.741 1.00 92.31 185 ILE A C 1
ATOM 1371 O O . ILE A 1 185 ? -4.167 -12.830 1.989 1.00 92.31 185 ILE A O 1
ATOM 1375 N N . SER A 1 186 ? -3.618 -10.699 2.396 1.00 92.25 186 SER A N 1
ATOM 1376 C CA . SER A 1 186 ? -3.107 -10.369 1.063 1.00 92.25 186 SER A CA 1
ATOM 1377 C C . SER A 1 186 ? -1.920 -11.249 0.617 1.00 92.25 186 SER A C 1
ATOM 1379 O O . SER A 1 186 ? -1.231 -11.854 1.446 1.00 92.25 186 SER A O 1
ATOM 1381 N N . PRO A 1 187 ? -1.572 -11.225 -0.682 1.00 89.62 187 PRO A N 1
ATOM 1382 C CA . PRO A 1 187 ? -0.283 -11.731 -1.158 1.00 89.62 187 PRO A CA 1
ATOM 1383 C C . PRO A 1 187 ? 0.938 -10.965 -0.606 1.00 89.62 187 PRO A C 1
ATOM 1385 O O . PRO A 1 187 ? 2.046 -11.492 -0.681 1.00 89.62 187 PRO A O 1
ATOM 1388 N N . ASN A 1 188 ? 0.776 -9.750 -0.060 1.00 87.75 188 ASN A N 1
ATOM 1389 C CA . ASN A 1 188 ? 1.891 -8.940 0.444 1.00 87.75 188 ASN A CA 1
ATOM 1390 C C . ASN A 1 188 ? 2.402 -9.386 1.822 1.00 87.75 188 ASN A C 1
ATOM 1392 O O . ASN A 1 188 ? 3.537 -9.084 2.174 1.00 87.75 188 ASN A O 1
ATOM 1396 N N . ALA A 1 189 ? 1.574 -10.076 2.611 1.00 81.44 189 ALA A N 1
ATOM 1397 C CA . ALA A 1 189 ? 1.755 -10.288 4.049 1.00 81.44 189 ALA A CA 1
ATOM 1398 C C . ALA A 1 189 ? 2.887 -11.275 4.428 1.00 81.44 189 ALA A C 1
ATOM 1400 O O . ALA A 1 189 ? 2.691 -12.212 5.194 1.00 81.44 189 ALA A O 1
ATOM 1401 N N . GLY A 1 190 ? 4.087 -11.103 3.876 1.00 58.69 190 GLY A N 1
ATOM 1402 C CA . GLY A 1 190 ? 5.352 -11.603 4.414 1.00 58.69 190 GLY A CA 1
ATOM 1403 C C . GLY A 1 190 ? 5.609 -13.109 4.348 1.00 58.69 190 GLY A C 1
ATOM 1404 O O . GLY A 1 190 ? 6.721 -13.517 4.672 1.00 58.69 190 GLY A O 1
ATOM 1405 N N . ASN A 1 191 ? 4.654 -13.945 3.923 1.00 70.44 191 ASN A N 1
ATOM 1406 C CA . ASN A 1 191 ? 4.871 -15.383 3.743 1.00 70.44 191 ASN A CA 1
ATOM 1407 C C . ASN A 1 191 ? 4.997 -15.746 2.252 1.00 70.44 191 ASN A C 1
ATOM 1409 O O . ASN A 1 191 ? 3.980 -15.922 1.575 1.00 70.44 191 ASN A O 1
ATOM 1413 N N . PRO A 1 192 ? 6.224 -15.934 1.723 1.00 71.94 192 PRO A N 1
ATOM 1414 C CA . PRO A 1 192 ? 6.431 -16.291 0.321 1.00 71.94 192 PRO A CA 1
ATOM 1415 C C . PRO A 1 192 ? 5.715 -17.578 -0.105 1.00 71.94 192 PRO A C 1
ATOM 1417 O O . PRO A 1 192 ? 5.395 -17.735 -1.281 1.00 71.94 192 PRO A O 1
ATOM 1420 N N . ASN A 1 193 ? 5.418 -18.484 0.836 1.00 77.31 193 ASN A N 1
ATOM 1421 C CA . ASN A 1 193 ? 4.704 -19.729 0.546 1.00 77.31 193 ASN A CA 1
ATOM 1422 C C . ASN A 1 193 ? 3.232 -19.503 0.170 1.00 77.31 193 ASN A C 1
ATOM 1424 O O . ASN A 1 193 ? 2.578 -20.432 -0.299 1.00 77.31 193 ASN A O 1
ATOM 1428 N N . TRP A 1 194 ? 2.698 -18.298 0.376 1.00 80.38 194 TRP A N 1
ATOM 1429 C CA . TRP A 1 194 ? 1.318 -17.954 0.035 1.00 80.38 194 TRP A CA 1
ATOM 1430 C C . TRP A 1 194 ? 1.175 -17.347 -1.349 1.00 80.38 194 TRP A C 1
ATOM 1432 O O . TRP A 1 194 ? 0.092 -17.388 -1.918 1.00 80.38 194 TRP A O 1
ATOM 1442 N N . LEU A 1 195 ? 2.259 -16.846 -1.936 1.00 83.19 195 LEU A N 1
ATOM 1443 C CA . LEU A 1 195 ? 2.235 -16.267 -3.277 1.00 83.19 195 LEU A CA 1
ATOM 1444 C C . LEU A 1 195 ? 1.712 -17.235 -4.352 1.00 83.19 195 LEU A C 1
ATOM 1446 O O . LEU A 1 195 ? 0.957 -16.778 -5.207 1.00 83.19 195 LEU A O 1
ATOM 1450 N N . PRO A 1 196 ? 2.005 -18.554 -4.311 1.00 89.44 196 PRO A N 1
ATOM 1451 C CA . PRO A 1 196 ? 1.402 -19.514 -5.236 1.00 89.44 196 PRO A CA 1
ATOM 1452 C C . PRO A 1 196 ? -0.114 -19.701 -5.079 1.00 89.44 196 PRO A C 1
ATOM 1454 O O . PRO A 1 196 ? -0.721 -20.331 -5.939 1.00 89.44 196 PRO A O 1
ATOM 1457 N N . LEU A 1 197 ? -0.721 -19.212 -3.991 1.00 90.69 197 LEU A N 1
ATOM 1458 C CA . LEU A 1 197 ? -2.175 -19.243 -3.811 1.00 90.69 197 LEU A CA 1
ATOM 1459 C C . LEU A 1 197 ? -2.865 -18.176 -4.666 1.00 90.69 197 LEU A C 1
ATOM 1461 O O . LEU A 1 197 ? -4.018 -18.363 -5.033 1.00 90.69 197 LEU A O 1
ATOM 1465 N N . TYR A 1 198 ? -2.166 -17.086 -4.987 1.00 92.81 198 TYR A N 1
ATOM 1466 C CA . TYR A 1 198 ? -2.691 -15.931 -5.712 1.00 92.81 198 TYR A CA 1
ATOM 1467 C C . TYR A 1 198 ? -2.410 -16.011 -7.220 1.00 92.81 198 TYR A C 1
ATOM 1469 O O . TYR A 1 198 ? -1.487 -16.718 -7.642 1.00 92.81 198 TYR A O 1
ATOM 1477 N N . PRO A 1 199 ? -3.150 -15.263 -8.067 1.00 93.50 199 PRO A N 1
ATOM 1478 C CA . PRO A 1 199 ? -2.861 -15.218 -9.494 1.00 93.50 199 PRO A CA 1
ATOM 1479 C C . PRO A 1 199 ? -1.447 -14.692 -9.741 1.00 93.50 199 PRO A C 1
ATOM 1481 O O . PRO A 1 199 ? -0.998 -13.745 -9.096 1.00 93.50 199 PRO A O 1
ATOM 1484 N N . SER A 1 200 ? -0.736 -15.307 -10.678 1.00 91.31 200 SER A N 1
ATOM 1485 C CA . SER A 1 200 ? 0.660 -14.971 -10.937 1.00 91.31 200 SER A CA 1
ATOM 1486 C C . SER A 1 200 ? 0.814 -13.918 -12.037 1.00 91.31 200 SER A C 1
ATOM 1488 O O . SER A 1 200 ? 0.186 -14.003 -13.086 1.00 91.31 200 SER A O 1
ATOM 1490 N N . PHE A 1 201 ? 1.774 -13.013 -11.857 1.00 93.38 201 PHE A N 1
ATOM 1491 C CA . PHE A 1 201 ? 2.349 -12.142 -12.880 1.00 93.38 201 PHE A CA 1
ATOM 1492 C C . PHE A 1 201 ? 3.179 -12.892 -13.932 1.00 93.38 201 PHE A C 1
ATOM 1494 O O . PHE A 1 201 ? 3.703 -12.262 -14.841 1.00 93.38 201 PHE A O 1
ATOM 1501 N N . ARG A 1 202 ? 3.335 -14.221 -13.856 1.00 92.00 202 ARG A N 1
ATOM 1502 C CA . ARG A 1 202 ? 4.185 -14.995 -14.776 1.00 92.00 202 ARG A CA 1
ATOM 1503 C C . ARG A 1 202 ? 3.867 -14.741 -16.249 1.00 92.00 202 ARG A C 1
ATOM 1505 O O . ARG A 1 202 ? 4.798 -14.519 -17.020 1.00 92.00 202 ARG A O 1
ATOM 1512 N N . ASP A 1 203 ? 2.594 -14.779 -16.624 1.00 93.50 203 ASP A N 1
ATOM 1513 C CA . ASP A 1 203 ? 2.185 -14.584 -18.018 1.00 93.50 203 ASP A CA 1
ATOM 1514 C C . ASP A 1 203 ? 2.304 -13.117 -18.438 1.00 93.50 203 ASP A C 1
ATOM 1516 O O . ASP A 1 203 ? 2.666 -12.831 -19.576 1.00 93.50 203 ASP A O 1
ATOM 1520 N N . TYR A 1 204 ? 2.109 -12.192 -17.497 1.00 95.06 204 TYR A N 1
ATOM 1521 C CA . TYR A 1 204 ? 2.317 -10.765 -17.719 1.00 95.06 204 TYR A CA 1
ATOM 1522 C C . TYR A 1 204 ? 3.802 -10.438 -17.942 1.00 95.06 204 TYR A C 1
ATOM 1524 O O . TYR A 1 204 ? 4.178 -9.792 -18.914 1.00 95.06 204 TYR A O 1
ATOM 1532 N N . LEU A 1 205 ? 4.691 -10.961 -17.101 1.00 94.38 205 LEU A N 1
ATOM 1533 C CA . LEU A 1 205 ? 6.129 -10.809 -17.292 1.00 94.38 205 LEU A CA 1
ATOM 1534 C C . LEU A 1 205 ? 6.569 -11.413 -18.634 1.00 94.38 205 LEU A C 1
ATOM 1536 O O . LEU A 1 205 ? 7.454 -10.872 -19.291 1.00 94.38 205 LEU A O 1
ATOM 1540 N N . LYS A 1 206 ? 5.933 -12.509 -19.073 1.00 93.31 206 LYS A N 1
ATOM 1541 C CA . LYS A 1 206 ? 6.279 -13.192 -20.327 1.00 93.31 206 LYS A CA 1
ATOM 1542 C C . LYS A 1 206 ? 5.838 -12.342 -21.507 1.00 93.31 206 LYS A C 1
ATOM 1544 O O . LYS A 1 206 ? 6.628 -12.140 -22.427 1.00 93.31 206 LYS A O 1
ATOM 1549 N N . SER A 1 207 ? 4.615 -11.817 -21.452 1.00 94.38 207 SER A N 1
ATOM 1550 C CA . SER A 1 207 ? 4.089 -10.957 -22.505 1.00 94.38 207 SER A CA 1
ATOM 1551 C C . SER A 1 207 ? 4.943 -9.703 -22.684 1.00 94.38 207 SER A C 1
ATOM 1553 O O . SER A 1 207 ? 5.177 -9.289 -23.812 1.00 94.38 207 SER A O 1
ATOM 1555 N N . VAL A 1 208 ? 5.481 -9.149 -21.594 1.00 94.25 208 VAL A N 1
ATOM 1556 C CA . VAL A 1 208 ? 6.315 -7.941 -21.622 1.00 94.25 208 VAL A CA 1
ATOM 1557 C C . VAL A 1 208 ? 7.759 -8.223 -22.043 1.00 94.25 208 VAL A C 1
ATOM 1559 O O . VAL A 1 208 ? 8.273 -7.535 -22.916 1.00 94.25 208 VAL A O 1
ATOM 1562 N N . PHE A 1 209 ? 8.428 -9.209 -21.439 1.00 94.19 209 PHE A N 1
ATOM 1563 C CA . PHE A 1 209 ? 9.876 -9.392 -21.614 1.00 94.19 209 PHE A CA 1
ATOM 1564 C C . PHE A 1 209 ? 10.276 -10.417 -22.677 1.00 94.19 209 PHE A C 1
ATOM 1566 O O . PHE A 1 209 ? 11.423 -10.402 -23.121 1.00 94.19 209 PHE A O 1
ATOM 1573 N N . ILE A 1 210 ? 9.377 -11.330 -23.053 1.00 91.94 210 ILE A N 1
ATOM 1574 C CA . ILE A 1 210 ? 9.670 -12.413 -24.004 1.00 91.94 210 ILE A CA 1
ATOM 1575 C C . ILE A 1 210 ? 8.908 -12.210 -25.311 1.00 91.94 210 ILE A C 1
ATOM 1577 O O . ILE A 1 210 ? 9.493 -12.330 -26.385 1.00 91.94 210 ILE A O 1
ATOM 1581 N N . ASP A 1 211 ? 7.612 -11.913 -25.221 1.00 92.06 211 ASP A N 1
ATOM 1582 C CA . ASP A 1 211 ? 6.739 -11.864 -26.399 1.00 92.06 211 ASP A CA 1
ATOM 1583 C C . ASP A 1 211 ? 6.660 -10.467 -27.030 1.00 92.06 211 ASP A C 1
ATOM 1585 O O . ASP A 1 211 ? 6.206 -10.330 -28.167 1.00 92.06 211 ASP A O 1
ATOM 1589 N N . SER A 1 212 ? 7.097 -9.434 -26.308 1.00 88.25 212 SER A N 1
ATOM 1590 C CA . SER A 1 212 ? 7.036 -8.042 -26.743 1.00 88.25 212 SER A CA 1
ATOM 1591 C C . SER A 1 212 ? 8.427 -7.441 -26.908 1.00 88.25 212 SER A C 1
ATOM 1593 O O . SER A 1 212 ? 9.374 -7.766 -26.196 1.00 88.25 212 SER A O 1
ATOM 1595 N N . THR A 1 213 ? 8.538 -6.517 -27.861 1.00 82.06 213 THR A N 1
ATOM 1596 C CA . THR A 1 213 ? 9.703 -5.638 -28.038 1.00 82.06 213 THR A CA 1
ATOM 1597 C C . THR A 1 213 ? 9.424 -4.224 -27.530 1.00 82.06 213 THR A C 1
ATOM 1599 O O . THR A 1 213 ? 10.171 -3.294 -27.834 1.00 82.06 213 THR A O 1
ATOM 1602 N N . GLN A 1 214 ? 8.304 -4.026 -26.833 1.00 86.62 214 GLN A N 1
ATOM 1603 C CA . GLN A 1 214 ? 7.903 -2.729 -26.313 1.00 86.62 214 GLN A CA 1
ATOM 1604 C C . GLN A 1 214 ? 8.876 -2.277 -25.225 1.00 86.62 214 GLN A C 1
ATOM 1606 O O . GLN A 1 214 ? 9.101 -2.970 -24.236 1.00 86.62 214 GLN A O 1
ATOM 1611 N N . GLN A 1 215 ? 9.436 -1.083 -25.401 1.00 91.44 215 GLN A N 1
ATOM 1612 C CA . GLN A 1 215 ? 10.214 -0.433 -24.357 1.00 91.44 215 GLN A CA 1
ATOM 1613 C C . GLN A 1 215 ? 9.297 -0.073 -23.182 1.00 91.44 215 GLN A C 1
ATOM 1615 O O . GLN A 1 215 ? 8.162 0.347 -23.395 1.00 91.44 215 GLN A O 1
ATOM 1620 N N . ILE A 1 216 ? 9.805 -0.202 -21.955 1.00 96.88 216 ILE A N 1
ATOM 1621 C CA . ILE A 1 216 ? 9.128 0.252 -20.736 1.00 96.88 216 ILE A CA 1
ATOM 1622 C C . ILE A 1 216 ? 9.711 1.627 -20.361 1.00 96.88 216 ILE A C 1
ATOM 1624 O O . ILE A 1 216 ? 10.820 1.675 -19.824 1.00 96.88 216 ILE A O 1
ATOM 1628 N N . PRO A 1 217 ? 9.034 2.746 -20.673 1.00 96.31 217 PRO A N 1
ATOM 1629 C CA . PRO A 1 217 ? 9.568 4.093 -20.460 1.00 96.31 217 PRO A CA 1
ATOM 1630 C C . PRO A 1 217 ? 9.377 4.561 -19.004 1.00 96.31 217 PRO A C 1
ATOM 1632 O O . PRO A 1 217 ? 8.443 5.288 -18.666 1.00 96.31 217 PRO A O 1
ATOM 1635 N N . ILE A 1 218 ? 10.289 4.159 -18.121 1.00 98.06 218 ILE A N 1
ATOM 1636 C CA . ILE A 1 218 ? 10.364 4.666 -16.743 1.00 98.06 218 ILE A CA 1
ATOM 1637 C C . ILE A 1 218 ? 11.072 6.025 -16.761 1.00 98.06 218 ILE A C 1
ATOM 1639 O O . ILE A 1 218 ? 12.302 6.098 -16.714 1.00 98.06 218 ILE A O 1
ATOM 1643 N N . ASN A 1 219 ? 10.281 7.087 -16.919 1.00 98.12 219 ASN A N 1
ATOM 1644 C CA . ASN A 1 219 ? 10.725 8.448 -17.208 1.00 98.12 219 ASN A CA 1
ATOM 1645 C C . ASN A 1 219 ? 9.936 9.434 -16.337 1.00 98.12 219 ASN A C 1
ATOM 1647 O O . ASN A 1 219 ? 8.732 9.638 -16.544 1.00 98.12 219 ASN A O 1
ATOM 1651 N N . ASN A 1 220 ? 10.607 10.037 -15.354 1.00 97.50 220 ASN A N 1
ATOM 1652 C CA . ASN A 1 220 ? 9.943 10.845 -14.333 1.00 97.50 220 ASN A CA 1
ATOM 1653 C C . ASN A 1 220 ? 10.893 11.815 -13.609 1.00 97.50 220 ASN A C 1
ATOM 1655 O O . ASN A 1 220 ? 12.085 11.917 -13.914 1.00 97.50 220 ASN A O 1
ATOM 1659 N N . ALA A 1 221 ? 10.348 12.535 -12.630 1.00 96.25 221 ALA A N 1
ATOM 1660 C CA . ALA A 1 221 ? 11.092 13.340 -11.677 1.00 96.25 221 ALA A CA 1
ATOM 1661 C C . ALA A 1 221 ? 11.117 12.671 -10.298 1.00 96.25 221 ALA A C 1
ATOM 1663 O O . ALA A 1 221 ? 10.104 12.205 -9.787 1.00 96.25 221 ALA A O 1
ATOM 1664 N N . TYR A 1 222 ? 12.286 12.684 -9.671 1.00 95.69 222 TYR A N 1
ATOM 1665 C CA . TYR A 1 222 ? 12.478 12.349 -8.273 1.00 95.69 222 TYR A CA 1
ATOM 1666 C C . TYR A 1 222 ? 12.584 13.644 -7.463 1.00 95.69 222 TYR A C 1
ATOM 1668 O O . TYR A 1 222 ? 13.424 14.496 -7.751 1.00 95.69 222 TYR A O 1
ATOM 1676 N N . SER A 1 223 ? 11.735 13.791 -6.446 1.00 93.81 223 SER A N 1
ATOM 1677 C CA . SER A 1 223 ? 11.629 15.015 -5.638 1.00 93.81 223 SER A CA 1
ATOM 1678 C C . SER A 1 223 ? 12.771 15.211 -4.637 1.00 93.81 223 SER A C 1
ATOM 1680 O O . SER A 1 223 ? 12.913 16.305 -4.097 1.00 93.81 223 SER A O 1
ATOM 1682 N N . GLY A 1 224 ? 13.599 14.190 -4.394 1.00 91.38 224 GLY A N 1
ATOM 1683 C CA . GLY A 1 224 ? 14.664 14.239 -3.393 1.00 91.38 224 GLY A CA 1
ATOM 1684 C C . GLY A 1 224 ? 14.190 14.001 -1.955 1.00 91.38 224 GLY A C 1
ATOM 1685 O O . GLY A 1 224 ? 13.007 14.096 -1.636 1.00 91.38 224 GLY A O 1
ATOM 1686 N N . VAL A 1 225 ? 15.148 13.742 -1.064 1.00 88.25 225 VAL A N 1
ATOM 1687 C CA . VAL A 1 225 ? 14.954 13.666 0.389 1.00 88.25 225 VAL A CA 1
ATOM 1688 C C . VAL A 1 225 ? 15.642 14.866 1.034 1.00 88.25 225 VAL A C 1
ATOM 1690 O O . VAL A 1 225 ? 16.860 14.876 1.210 1.00 88.25 225 VAL A O 1
ATOM 1693 N N . GLY A 1 226 ? 14.844 15.867 1.419 1.00 79.06 226 GLY A N 1
ATOM 1694 C CA . GLY A 1 226 ? 15.211 16.968 2.321 1.00 79.06 226 GLY A CA 1
ATOM 1695 C C . GLY A 1 226 ? 16.646 17.509 2.205 1.00 79.06 226 GLY A C 1
ATOM 1696 O O . GLY A 1 226 ? 17.198 17.677 1.124 1.00 79.06 226 GLY A O 1
ATOM 1697 N N . LYS A 1 227 ? 17.268 17.818 3.349 1.00 80.75 227 LYS A N 1
ATOM 1698 C CA . LYS A 1 227 ? 18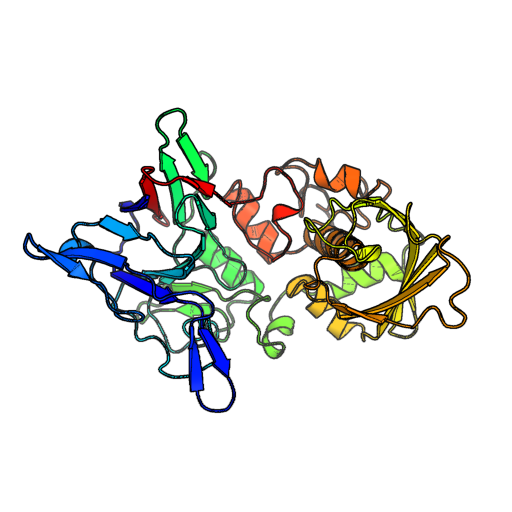.606 18.439 3.452 1.00 80.75 227 LYS A CA 1
ATOM 1699 C C . LYS A 1 227 ? 19.772 17.488 3.108 1.00 80.75 227 LYS A C 1
ATOM 1701 O O . LYS A 1 227 ? 20.880 17.699 3.602 1.00 80.75 227 LYS A O 1
ATOM 1706 N N . SER A 1 228 ? 19.549 16.433 2.323 1.00 84.06 228 SER A N 1
ATOM 1707 C CA . SER A 1 228 ? 20.604 15.470 2.007 1.00 84.06 228 SER A CA 1
ATOM 1708 C C . SER A 1 228 ? 21.701 16.089 1.137 1.00 84.06 228 SER A C 1
ATOM 1710 O O . SER A 1 228 ? 21.447 16.810 0.168 1.00 84.06 228 SER A O 1
ATOM 1712 N N . THR A 1 229 ? 22.953 15.794 1.480 1.00 83.19 229 THR A N 1
ATOM 1713 C CA . THR A 1 229 ? 24.120 16.173 0.677 1.00 83.19 229 THR A CA 1
ATOM 1714 C C . THR A 1 229 ? 24.409 15.166 -0.434 1.00 83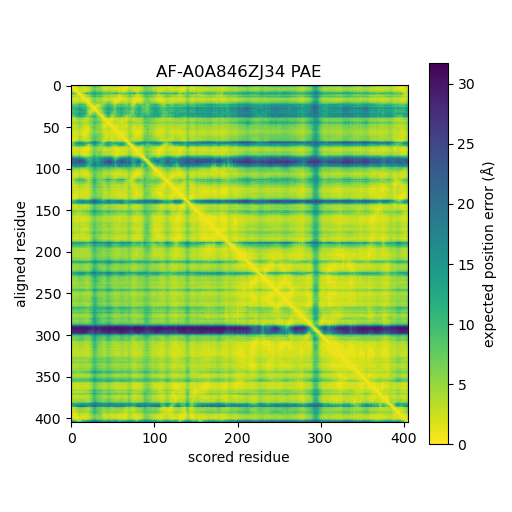.19 229 THR A C 1
ATOM 1716 O O . THR A 1 229 ? 25.063 15.541 -1.412 1.00 83.19 229 THR A O 1
ATOM 1719 N N . SER A 1 230 ? 23.898 13.934 -0.319 1.00 85.81 230 SER A N 1
ATOM 1720 C CA . SER A 1 230 ? 24.152 12.861 -1.281 1.00 85.81 230 SER A CA 1
ATOM 1721 C C . SER A 1 230 ? 23.465 13.149 -2.620 1.00 85.81 230 SER A C 1
ATOM 1723 O O . SER A 1 230 ? 22.262 13.422 -2.631 1.00 85.81 230 SER A O 1
ATOM 1725 N N . PRO A 1 231 ? 24.183 13.121 -3.758 1.00 88.12 231 PRO A N 1
ATOM 1726 C CA . PRO A 1 231 ? 23.602 13.439 -5.062 1.00 88.12 231 PRO A CA 1
ATOM 1727 C C . PRO A 1 231 ? 22.426 12.540 -5.484 1.00 88.12 231 PRO A C 1
ATOM 1729 O O . PRO A 1 231 ? 21.483 13.031 -6.092 1.00 88.12 231 PRO A O 1
ATOM 1732 N N . ASP A 1 232 ? 22.420 11.258 -5.125 1.00 89.50 232 ASP A N 1
ATOM 1733 C CA . ASP A 1 232 ? 21.326 10.305 -5.392 1.00 89.50 232 ASP A CA 1
ATOM 1734 C C . ASP A 1 232 ? 20.058 10.556 -4.559 1.00 89.50 232 ASP A C 1
ATOM 1736 O O . ASP A 1 232 ? 18.983 10.052 -4.887 1.00 89.50 232 ASP A O 1
ATOM 1740 N N . LEU A 1 233 ? 20.163 11.387 -3.521 1.00 91.88 233 LEU A N 1
ATOM 1741 C CA . LEU A 1 233 ? 19.056 11.834 -2.680 1.00 91.88 233 LEU A CA 1
ATOM 1742 C C . LEU A 1 233 ? 18.567 13.246 -3.042 1.00 91.88 233 LEU A C 1
ATOM 1744 O O . LEU A 1 233 ? 17.626 13.735 -2.420 1.00 91.88 233 LEU A O 1
ATOM 1748 N N . LYS A 1 234 ? 19.167 13.915 -4.034 1.00 91.62 234 LYS A N 1
ATOM 1749 C CA . LYS A 1 234 ? 18.739 15.250 -4.482 1.00 91.62 234 LYS A CA 1
ATOM 1750 C C . LYS A 1 234 ? 17.631 15.178 -5.536 1.00 91.62 234 LYS A C 1
ATOM 1752 O O . LYS A 1 234 ? 17.585 14.197 -6.285 1.00 91.62 234 LYS A O 1
ATOM 1757 N N . PRO A 1 235 ? 16.795 16.231 -5.644 1.00 95.19 235 PRO A N 1
ATOM 1758 C CA . PRO A 1 235 ? 15.823 16.329 -6.719 1.00 95.19 235 PRO A CA 1
ATOM 1759 C C . PRO A 1 235 ? 16.507 16.241 -8.088 1.00 95.19 235 PRO A C 1
ATOM 1761 O O . PRO A 1 235 ? 17.495 16.938 -8.331 1.00 95.19 235 PRO A O 1
ATOM 1764 N N . GLN A 1 236 ? 16.000 15.383 -8.968 1.00 95.31 236 GLN A N 1
ATOM 1765 C CA . GLN A 1 236 ? 16.542 15.170 -10.313 1.00 95.31 236 GLN A CA 1
ATOM 1766 C C . GLN A 1 236 ? 15.523 14.451 -11.197 1.00 95.31 236 GLN A C 1
ATOM 1768 O O . GLN A 1 236 ? 14.620 13.793 -10.688 1.00 95.31 236 GLN A O 1
ATOM 1773 N N . THR A 1 237 ? 15.669 14.540 -12.514 1.00 97.56 237 THR A N 1
ATOM 1774 C CA . THR A 1 237 ? 14.900 13.691 -13.434 1.00 97.56 237 THR A CA 1
ATOM 1775 C C . THR A 1 237 ? 15.663 12.412 -13.744 1.00 97.56 237 THR A C 1
ATOM 1777 O O . THR A 1 237 ? 16.893 12.380 -13.656 1.00 97.56 237 THR A O 1
ATOM 1780 N N . PHE A 1 238 ? 14.935 11.361 -14.111 1.00 97.69 238 PHE A N 1
ATOM 1781 C CA . PHE A 1 238 ? 15.490 10.120 -14.637 1.00 97.69 238 PHE A CA 1
ATOM 1782 C C . PHE A 1 238 ? 14.743 9.698 -15.901 1.00 97.69 238 PHE A C 1
ATOM 1784 O O . PHE A 1 238 ? 13.542 9.935 -16.037 1.00 97.69 238 PHE A O 1
ATOM 1791 N N . GLN A 1 239 ? 15.463 9.070 -16.825 1.00 98.00 239 GLN A N 1
ATOM 1792 C CA . GLN A 1 239 ? 14.929 8.558 -18.079 1.00 98.00 239 GLN A CA 1
ATOM 1793 C C . GLN A 1 239 ? 15.569 7.210 -18.392 1.00 98.00 239 GLN A C 1
ATOM 1795 O O . GLN A 1 239 ? 16.792 7.097 -18.404 1.00 98.00 239 GLN A O 1
ATOM 1800 N N . THR A 1 240 ? 14.769 6.189 -18.678 1.00 98.00 240 THR A N 1
ATOM 1801 C CA . THR A 1 240 ? 15.276 4.868 -19.058 1.00 98.00 240 THR A CA 1
ATOM 1802 C C . THR A 1 240 ? 15.484 4.742 -20.562 1.00 98.00 240 THR A C 1
ATOM 1804 O O . THR A 1 240 ? 14.653 5.128 -21.382 1.00 98.00 240 THR A O 1
ATOM 1807 N N . THR A 1 241 ? 16.614 4.149 -20.932 1.00 96.69 241 THR A N 1
ATOM 1808 C CA . THR A 1 241 ? 16.946 3.756 -22.305 1.00 96.69 241 THR A CA 1
ATOM 1809 C C . THR A 1 241 ? 16.594 2.296 -22.568 1.00 96.69 241 THR A C 1
ATOM 1811 O O . THR A 1 241 ? 16.282 1.939 -23.701 1.00 96.69 241 THR A O 1
ATOM 1814 N N . SER A 1 242 ? 16.597 1.448 -21.535 1.00 96.81 242 SER A N 1
ATOM 1815 C CA . SER A 1 242 ? 16.134 0.065 -21.638 1.00 96.81 242 SER A CA 1
ATOM 1816 C C . SER A 1 242 ? 15.714 -0.496 -20.285 1.00 96.81 242 SER A C 1
ATOM 1818 O O . SER A 1 242 ? 16.397 -0.274 -19.287 1.00 96.81 242 SER A O 1
ATOM 1820 N N . VAL A 1 243 ? 14.660 -1.308 -20.281 1.00 97.12 243 VAL A N 1
ATOM 1821 C CA . VAL A 1 243 ? 14.309 -2.209 -19.178 1.00 97.12 243 VAL A CA 1
ATOM 1822 C C . VAL A 1 243 ? 14.217 -3.604 -19.777 1.00 97.12 243 VAL A C 1
ATOM 1824 O O . VAL A 1 243 ? 13.351 -3.857 -20.611 1.00 97.12 243 VAL A O 1
ATOM 1827 N N . THR A 1 244 ? 15.134 -4.492 -19.413 1.00 95.50 244 THR A N 1
ATOM 1828 C CA . THR A 1 244 ? 15.217 -5.839 -19.985 1.00 95.50 244 THR A CA 1
ATOM 1829 C C . THR A 1 244 ? 15.278 -6.883 -18.890 1.00 95.50 244 THR A C 1
ATOM 1831 O O . THR A 1 244 ? 15.805 -6.645 -17.807 1.00 95.50 244 THR A O 1
ATOM 1834 N N . TYR A 1 245 ? 14.753 -8.067 -19.184 1.00 94.00 245 TYR A N 1
ATOM 1835 C CA . TYR A 1 245 ? 14.914 -9.230 -18.329 1.00 94.00 245 TYR A CA 1
ATOM 1836 C C . TYR A 1 245 ? 15.511 -10.369 -19.151 1.00 94.00 245 TYR A C 1
ATOM 1838 O O . TYR A 1 245 ? 14.875 -10.880 -20.072 1.00 94.00 245 TYR A O 1
ATOM 1846 N N . ALA A 1 246 ? 16.740 -10.767 -18.834 1.00 90.94 246 ALA A N 1
ATOM 1847 C CA . ALA A 1 246 ? 17.427 -11.856 -19.518 1.00 90.94 246 ALA A CA 1
ATOM 1848 C C . ALA A 1 246 ? 18.342 -12.599 -18.546 1.00 90.94 246 ALA A C 1
ATOM 1850 O O . ALA A 1 246 ? 18.960 -11.995 -17.675 1.00 90.94 246 ALA A O 1
ATOM 1851 N N . GLY A 1 247 ? 18.428 -13.925 -18.682 1.00 88.31 247 GLY A N 1
ATOM 1852 C CA . GLY A 1 247 ? 19.353 -14.727 -17.876 1.00 88.31 247 GLY A CA 1
ATOM 1853 C C . GLY A 1 247 ? 19.121 -14.646 -16.362 1.00 88.31 247 GLY A C 1
ATOM 1854 O O . GLY A 1 247 ? 20.074 -14.822 -15.617 1.00 88.31 247 GLY A O 1
ATOM 1855 N N . GLN A 1 248 ? 17.876 -14.418 -15.918 1.00 91.88 248 GLN A N 1
ATOM 1856 C CA . GLN A 1 248 ? 17.499 -14.199 -14.508 1.00 91.88 248 GLN A CA 1
ATOM 1857 C C . GLN A 1 248 ? 17.952 -12.852 -13.923 1.00 91.88 248 GLN A C 1
ATOM 1859 O O . GLN A 1 248 ? 17.962 -12.677 -12.707 1.00 91.88 248 GLN A O 1
ATOM 1864 N N . THR A 1 249 ? 18.266 -11.885 -14.782 1.00 93.94 249 THR A N 1
ATOM 1865 C CA . THR A 1 249 ? 18.625 -10.530 -14.374 1.00 93.94 249 THR A CA 1
ATOM 1866 C C . THR A 1 249 ? 17.654 -9.535 -14.987 1.00 93.94 249 THR A C 1
ATOM 1868 O O . THR A 1 249 ? 17.508 -9.481 -16.209 1.00 93.94 249 THR A O 1
ATOM 1871 N N . LEU A 1 250 ? 17.016 -8.733 -14.135 1.00 95.38 250 LEU A N 1
ATOM 1872 C CA . LEU A 1 250 ? 16.367 -7.490 -14.540 1.00 95.38 250 LEU A CA 1
ATOM 1873 C C . LEU A 1 250 ? 17.449 -6.411 -14.642 1.00 95.38 250 LEU A C 1
ATOM 1875 O O . LEU A 1 250 ? 18.111 -6.112 -13.649 1.00 95.38 250 LEU A O 1
ATOM 1879 N N . GLU A 1 251 ? 17.635 -5.832 -15.822 1.00 96.12 251 GLU A N 1
ATOM 1880 C CA . GLU A 1 251 ? 18.562 -4.729 -16.064 1.00 96.12 251 GLU A CA 1
ATOM 1881 C C . GLU A 1 251 ? 17.785 -3.481 -16.498 1.00 96.12 251 GLU A C 1
ATOM 1883 O O . GLU A 1 251 ? 17.006 -3.510 -17.452 1.00 96.12 251 GLU A O 1
ATOM 1888 N N . ILE A 1 252 ? 18.009 -2.370 -15.798 1.00 97.38 252 ILE A N 1
ATOM 1889 C CA . ILE A 1 252 ? 17.433 -1.062 -16.116 1.00 97.38 252 ILE A CA 1
ATOM 1890 C C . ILE A 1 252 ? 18.581 -0.117 -16.439 1.00 97.38 252 ILE A C 1
ATOM 1892 O O . ILE A 1 252 ? 19.436 0.134 -15.594 1.00 97.38 252 ILE A O 1
ATOM 1896 N N . LYS A 1 253 ? 18.606 0.423 -17.651 1.00 96.69 253 LYS A N 1
ATOM 1897 C CA . LYS A 1 253 ? 19.584 1.425 -18.085 1.00 96.69 253 LYS A CA 1
ATOM 1898 C C . LYS A 1 253 ? 18.885 2.739 -18.335 1.00 96.69 253 LYS A C 1
ATOM 1900 O O . LYS A 1 253 ? 17.739 2.759 -18.787 1.00 96.69 253 LYS A O 1
ATOM 1905 N N . GLY A 1 254 ? 19.586 3.830 -18.082 1.00 96.44 254 GLY A N 1
ATOM 1906 C CA . GLY A 1 254 ? 19.030 5.154 -18.270 1.00 96.44 254 GLY A CA 1
ATOM 1907 C C . GLY A 1 254 ? 20.026 6.256 -17.989 1.00 96.44 254 GLY A C 1
ATOM 1908 O O . GLY A 1 254 ? 21.227 6.016 -17.924 1.00 96.44 254 GLY A O 1
ATOM 1909 N N . THR A 1 255 ? 19.504 7.460 -17.816 1.00 95.75 255 THR A N 1
ATOM 1910 C CA . THR A 1 255 ? 20.250 8.651 -17.430 1.00 95.75 255 THR A CA 1
ATOM 1911 C C . THR A 1 255 ? 19.502 9.386 -16.325 1.00 95.75 255 THR A C 1
ATOM 1913 O O . THR A 1 255 ? 18.272 9.328 -16.244 1.00 95.75 255 THR A O 1
ATOM 1916 N N . THR A 1 256 ? 20.230 10.080 -15.456 1.00 95.19 256 THR A N 1
ATOM 1917 C CA . THR A 1 256 ? 19.657 11.077 -14.550 1.00 95.19 256 THR A CA 1
ATOM 1918 C C . THR A 1 256 ? 20.249 12.450 -14.834 1.00 95.19 256 THR A C 1
ATOM 1920 O O . THR A 1 256 ? 21.385 12.574 -15.300 1.00 95.19 256 THR A O 1
ATOM 1923 N N . SER A 1 257 ? 19.503 13.511 -14.521 1.00 94.25 257 SER A N 1
ATOM 1924 C CA . SER A 1 257 ? 19.962 14.884 -14.766 1.00 94.25 257 SER A CA 1
ATOM 1925 C C . SER A 1 257 ? 21.163 15.309 -13.909 1.00 94.25 257 SER A C 1
ATOM 1927 O O . SER A 1 257 ? 21.748 16.356 -14.180 1.00 94.25 257 SER A O 1
ATOM 1929 N N . LEU A 1 258 ? 21.518 14.545 -12.865 1.00 91.44 258 LEU A N 1
ATOM 1930 C CA . LEU A 1 258 ? 22.600 14.876 -11.928 1.00 91.44 258 LEU A CA 1
ATOM 1931 C C . LEU A 1 258 ? 23.728 13.832 -11.909 1.00 91.44 258 LEU A C 1
ATOM 1933 O O . LEU A 1 258 ? 24.901 14.195 -11.838 1.00 91.44 258 LEU A O 1
ATOM 1937 N N . LEU A 1 259 ? 23.380 12.548 -11.970 1.00 89.12 259 LEU A N 1
ATOM 1938 C CA . LEU A 1 259 ? 24.305 11.417 -11.890 1.00 89.12 259 LEU A CA 1
ATOM 1939 C C . LEU A 1 259 ? 24.711 10.880 -13.268 1.00 89.12 259 LEU A C 1
ATOM 1941 O O . LEU A 1 259 ? 25.539 9.982 -13.327 1.00 89.12 259 LEU A O 1
ATOM 1945 N N . GLY A 1 260 ? 24.175 11.419 -14.366 1.00 91.19 260 GLY A N 1
ATOM 1946 C CA . GLY A 1 260 ? 24.492 10.944 -15.713 1.00 91.19 260 GLY A CA 1
ATOM 1947 C C . GLY A 1 260 ? 23.933 9.549 -15.985 1.00 91.19 260 GLY A C 1
ATOM 1948 O O . GLY A 1 260 ? 22.888 9.177 -15.448 1.00 91.19 260 GLY A O 1
ATOM 1949 N N . ASP A 1 261 ? 24.602 8.794 -16.851 1.00 93.00 261 ASP A N 1
ATOM 1950 C CA . ASP A 1 261 ? 24.150 7.463 -17.260 1.00 93.00 261 ASP A CA 1
ATOM 1951 C C . ASP A 1 261 ? 24.160 6.506 -16.072 1.00 93.00 261 ASP A C 1
ATOM 1953 O O . ASP A 1 261 ? 25.082 6.548 -15.265 1.00 93.00 261 ASP A O 1
ATOM 1957 N N . PHE A 1 262 ? 23.181 5.611 -15.975 1.00 93.38 262 PHE A N 1
ATOM 1958 C CA . PHE A 1 262 ? 23.118 4.599 -14.930 1.00 93.38 262 PHE A CA 1
ATOM 1959 C C . PHE A 1 262 ? 22.766 3.216 -15.470 1.00 93.38 262 PHE A C 1
ATOM 1961 O O . PHE A 1 262 ? 22.157 3.057 -16.530 1.00 93.38 262 PHE A O 1
ATOM 1968 N N . THR A 1 263 ? 23.131 2.192 -14.705 1.00 95.12 263 THR A N 1
ATOM 1969 C CA . THR A 1 263 ? 22.626 0.829 -14.866 1.00 95.12 263 THR A CA 1
ATOM 1970 C C . THR A 1 263 ? 22.252 0.259 -13.508 1.00 95.12 263 THR A C 1
ATOM 1972 O O . THR A 1 263 ? 23.102 0.193 -12.630 1.00 95.12 263 THR A O 1
ATOM 1975 N N . MET A 1 264 ? 21.006 -0.183 -13.350 1.00 96.06 264 MET A N 1
ATOM 1976 C CA . MET A 1 264 ? 20.536 -0.973 -12.215 1.00 96.06 264 MET A CA 1
ATOM 1977 C C . MET A 1 264 ? 20.413 -2.441 -12.629 1.00 96.06 264 MET A C 1
ATOM 1979 O O . MET A 1 264 ? 19.957 -2.735 -13.735 1.00 96.06 264 MET A O 1
ATOM 1983 N N . ARG A 1 265 ? 20.787 -3.366 -11.747 1.00 95.44 265 ARG A N 1
ATOM 1984 C CA . ARG A 1 265 ? 20.654 -4.812 -11.943 1.00 95.44 265 ARG A CA 1
ATOM 1985 C C . ARG A 1 265 ? 20.026 -5.454 -10.727 1.00 95.44 265 ARG A C 1
ATOM 1987 O O . ARG A 1 265 ? 20.400 -5.155 -9.601 1.00 95.44 265 ARG A O 1
ATOM 1994 N N . SER A 1 266 ? 19.113 -6.379 -10.957 1.00 94.38 266 SER A N 1
ATOM 1995 C CA . SER A 1 266 ? 18.564 -7.224 -9.908 1.00 94.38 266 SER A CA 1
ATOM 1996 C C . SER A 1 266 ? 18.562 -8.672 -10.376 1.00 94.38 266 SER A C 1
ATOM 1998 O O . SER A 1 266 ? 17.960 -9.002 -11.400 1.00 94.38 266 SER A O 1
ATOM 2000 N N . GLU A 1 267 ? 19.278 -9.524 -9.645 1.00 92.62 267 GLU A N 1
ATOM 2001 C CA . GLU A 1 267 ? 19.282 -10.966 -9.870 1.00 92.62 267 GLU A CA 1
ATOM 2002 C C . GLU A 1 267 ? 18.015 -11.558 -9.257 1.00 92.62 267 GLU A C 1
ATOM 2004 O O . GLU A 1 267 ? 17.857 -11.635 -8.038 1.00 92.62 267 GLU A O 1
ATOM 2009 N N . MET A 1 268 ? 17.082 -11.965 -10.110 1.00 89.62 268 MET A N 1
ATOM 2010 C CA . MET A 1 268 ? 15.836 -12.571 -9.675 1.00 89.62 268 MET A CA 1
ATOM 2011 C C . MET A 1 268 ? 15.375 -13.614 -10.681 1.00 89.62 268 MET A C 1
ATOM 2013 O O . MET A 1 268 ? 15.185 -13.347 -11.869 1.00 89.62 268 MET A O 1
ATOM 2017 N N . ILE A 1 269 ? 15.143 -14.829 -10.195 1.00 87.00 269 ILE A N 1
ATOM 2018 C CA . ILE A 1 269 ? 14.510 -15.867 -11.005 1.00 87.00 269 ILE A CA 1
ATOM 2019 C C . ILE A 1 269 ? 13.062 -15.468 -11.307 1.00 87.00 269 ILE A C 1
ATOM 2021 O O . ILE A 1 269 ? 12.454 -14.677 -10.583 1.00 87.00 269 ILE A O 1
ATOM 2025 N N . TRP A 1 270 ? 12.484 -16.045 -12.354 1.00 83.31 270 TRP A N 1
ATOM 2026 C CA . TRP A 1 270 ? 11.156 -15.662 -12.836 1.00 83.31 270 TRP A CA 1
ATOM 2027 C C . TRP A 1 270 ? 10.065 -15.745 -11.757 1.00 83.31 270 TRP A C 1
ATOM 2029 O O . TRP A 1 270 ? 9.211 -14.869 -11.636 1.00 83.31 270 TRP A O 1
ATOM 2039 N N . GLN A 1 271 ? 10.119 -16.793 -10.934 1.00 81.44 271 GLN A N 1
ATOM 2040 C CA . GLN A 1 271 ? 9.209 -17.005 -9.810 1.00 81.44 271 GLN A CA 1
ATOM 2041 C C . GLN A 1 271 ? 9.363 -15.921 -8.737 1.00 81.44 271 GLN A C 1
ATOM 2043 O O . GLN A 1 271 ? 8.366 -15.490 -8.169 1.00 81.44 271 GLN A O 1
ATOM 2048 N N . THR A 1 272 ? 10.588 -15.451 -8.490 1.00 83.00 272 THR A N 1
ATOM 2049 C CA . THR A 1 272 ? 10.860 -14.359 -7.548 1.00 83.00 272 THR A CA 1
ATOM 2050 C C . THR A 1 272 ? 10.363 -13.027 -8.088 1.00 83.00 272 THR A C 1
ATOM 2052 O O . THR A 1 272 ? 9.835 -12.236 -7.317 1.00 83.00 272 THR A O 1
ATOM 2055 N N . PHE A 1 273 ? 10.455 -12.780 -9.398 1.00 84.94 273 PHE A N 1
ATOM 2056 C CA . PHE A 1 273 ? 9.972 -11.522 -9.973 1.00 84.94 273 PHE A CA 1
ATOM 2057 C C . PHE A 1 273 ? 8.455 -11.355 -9.784 1.00 84.94 273 PHE A C 1
ATOM 2059 O O . PHE A 1 273 ? 7.976 -10.288 -9.408 1.00 84.94 273 PHE A O 1
ATOM 2066 N N . ASN A 1 274 ? 7.692 -12.442 -9.918 1.00 83.75 274 ASN A N 1
ATOM 2067 C CA . ASN A 1 274 ? 6.276 -12.449 -9.549 1.00 83.75 274 ASN A CA 1
ATOM 2068 C C . ASN A 1 274 ? 6.041 -11.981 -8.097 1.00 83.75 274 ASN A C 1
ATOM 2070 O O . ASN A 1 274 ? 5.140 -11.187 -7.841 1.00 83.75 274 ASN A O 1
ATOM 2074 N N . SER A 1 275 ? 6.862 -12.458 -7.160 1.00 84.88 275 SER A N 1
ATOM 2075 C CA . SER A 1 275 ? 6.806 -12.076 -5.746 1.00 84.88 275 SER A CA 1
ATOM 2076 C C . SER A 1 275 ? 7.159 -10.609 -5.529 1.00 84.88 275 SER A C 1
ATOM 2078 O O . SER A 1 275 ? 6.460 -9.916 -4.801 1.00 84.88 275 SER A O 1
ATOM 2080 N N . VAL A 1 276 ? 8.222 -10.132 -6.182 1.00 86.19 276 VAL A N 1
ATOM 2081 C CA . VAL A 1 276 ? 8.718 -8.750 -6.088 1.00 86.19 276 VAL A CA 1
ATOM 2082 C C . VAL A 1 276 ? 7.622 -7.742 -6.424 1.00 86.19 276 VAL A C 1
ATOM 2084 O O . VAL A 1 276 ? 7.516 -6.733 -5.740 1.00 86.19 276 VAL A O 1
ATOM 2087 N N . ILE A 1 277 ? 6.773 -8.025 -7.418 1.00 90.31 277 ILE A N 1
ATOM 2088 C CA . ILE A 1 277 ? 5.678 -7.121 -7.800 1.00 90.31 277 ILE A CA 1
ATOM 2089 C C . ILE A 1 277 ? 4.593 -7.058 -6.713 1.00 90.31 277 ILE A C 1
ATOM 2091 O O . ILE A 1 277 ? 4.122 -5.969 -6.398 1.00 90.31 277 ILE A O 1
ATOM 2095 N N . TYR A 1 278 ? 4.215 -8.194 -6.115 1.00 88.94 278 TYR A N 1
ATOM 2096 C CA . TYR A 1 278 ? 3.237 -8.211 -5.019 1.00 88.94 278 TYR A CA 1
ATOM 2097 C C . TYR A 1 278 ? 3.765 -7.560 -3.747 1.00 88.94 278 TYR A C 1
ATOM 2099 O O . TYR A 1 278 ? 3.060 -6.762 -3.138 1.00 88.94 278 TYR A O 1
ATOM 2107 N N . LEU A 1 279 ? 4.995 -7.914 -3.368 1.00 86.06 279 LEU A N 1
ATOM 2108 C CA . LEU A 1 279 ? 5.662 -7.391 -2.179 1.00 86.06 279 LEU A CA 1
ATOM 2109 C C . LEU A 1 279 ? 6.087 -5.931 -2.360 1.00 86.06 279 LEU A C 1
ATOM 2111 O O . LEU A 1 279 ? 6.371 -5.242 -1.388 1.00 86.06 279 LEU A O 1
ATOM 2115 N N . ALA A 1 280 ? 6.182 -5.482 -3.612 1.00 87.88 280 ALA A N 1
ATOM 2116 C CA . ALA A 1 280 ? 6.727 -4.194 -4.004 1.00 87.88 280 ALA A CA 1
ATOM 2117 C C . ALA A 1 280 ? 8.137 -3.946 -3.413 1.00 87.88 280 ALA A C 1
ATOM 2119 O O . ALA A 1 280 ? 8.511 -2.832 -3.050 1.00 87.88 280 ALA A O 1
ATOM 2120 N N . VAL A 1 281 ? 8.935 -5.015 -3.310 1.00 83.56 281 VAL A N 1
ATOM 2121 C CA . VAL A 1 281 ? 10.297 -4.991 -2.764 1.00 83.56 281 VAL A CA 1
ATOM 2122 C C . VAL A 1 281 ? 11.262 -5.497 -3.817 1.00 83.56 281 VAL A C 1
ATOM 2124 O O . VAL A 1 281 ? 11.250 -6.679 -4.157 1.00 83.56 281 VAL A O 1
ATOM 2127 N N . MET A 1 282 ? 12.147 -4.617 -4.279 1.00 88.62 282 MET A N 1
ATOM 2128 C CA . MET A 1 282 ? 13.236 -4.965 -5.180 1.00 88.62 282 MET A CA 1
ATOM 2129 C C . MET A 1 282 ? 14.578 -4.589 -4.554 1.00 88.62 282 MET A C 1
ATOM 2131 O O . MET A 1 282 ? 14.800 -3.434 -4.192 1.00 88.62 282 MET A O 1
ATOM 2135 N N . ASN A 1 283 ? 15.483 -5.563 -4.483 1.00 90.25 283 ASN A N 1
ATOM 2136 C CA . ASN A 1 283 ? 16.894 -5.325 -4.189 1.00 90.25 283 ASN A CA 1
ATOM 2137 C C . ASN A 1 283 ? 17.640 -5.223 -5.514 1.00 90.25 283 ASN A C 1
ATOM 2139 O O . ASN A 1 283 ? 17.422 -6.044 -6.408 1.00 90.25 283 ASN A O 1
ATOM 2143 N N . TYR A 1 284 ? 18.513 -4.241 -5.654 1.00 90.25 284 TYR A N 1
ATOM 2144 C CA . TYR A 1 284 ? 19.245 -3.996 -6.885 1.00 90.25 284 TYR A CA 1
ATOM 2145 C C . TYR A 1 284 ? 20.651 -3.483 -6.587 1.00 90.25 284 TYR A C 1
ATOM 2147 O O . TYR A 1 284 ? 20.888 -2.778 -5.610 1.00 90.25 284 TYR A O 1
ATOM 2155 N N . SER A 1 285 ? 21.594 -3.807 -7.458 1.00 91.06 285 SER A N 1
ATOM 2156 C CA . SER A 1 285 ? 22.841 -3.064 -7.568 1.00 91.06 285 SER A CA 1
ATOM 2157 C C . SER A 1 285 ? 22.681 -1.975 -8.616 1.00 91.06 285 SER A C 1
ATOM 2159 O O . SER A 1 285 ? 21.884 -2.106 -9.546 1.00 91.06 285 SER A O 1
ATOM 2161 N N . TRP A 1 286 ? 23.405 -0.878 -8.471 1.00 88.81 286 TRP A N 1
ATOM 2162 C CA . TRP A 1 286 ? 23.409 0.198 -9.442 1.00 88.81 286 TRP A CA 1
ATOM 2163 C C . TRP A 1 286 ? 24.792 0.822 -9.569 1.00 88.81 286 TRP A C 1
ATOM 2165 O O . TRP A 1 286 ? 25.573 0.871 -8.620 1.00 88.81 286 TRP A O 1
ATOM 2175 N N . SER A 1 287 ? 25.084 1.302 -10.770 1.00 88.31 287 SER A N 1
ATOM 2176 C CA . SER A 1 287 ? 26.274 2.084 -11.083 1.00 88.31 287 SER A CA 1
ATOM 2177 C C . SER A 1 287 ? 25.901 3.242 -11.998 1.00 88.31 287 SER A C 1
ATOM 2179 O O . SER A 1 287 ? 24.886 3.185 -12.697 1.00 88.31 287 SER A O 1
ATOM 2181 N N . TYR A 1 288 ? 26.692 4.314 -11.967 1.00 83.25 288 TYR A N 1
ATOM 2182 C CA . TYR A 1 288 ? 26.444 5.518 -12.754 1.00 83.25 288 TYR A CA 1
ATOM 2183 C C . TYR A 1 288 ? 27.735 6.200 -13.210 1.00 83.25 288 TYR A C 1
ATOM 2185 O O . TYR A 1 288 ? 28.783 6.074 -12.576 1.00 83.25 288 TYR A O 1
ATOM 2193 N N . ALA A 1 289 ? 27.648 6.950 -14.304 1.00 74.44 289 ALA A N 1
ATOM 2194 C CA . ALA A 1 289 ? 28.731 7.719 -14.900 1.00 74.44 289 ALA A CA 1
ATOM 2195 C C . ALA A 1 289 ? 28.361 9.214 -14.893 1.00 74.44 289 ALA A C 1
ATOM 2197 O O . ALA A 1 289 ? 27.882 9.761 -15.886 1.00 74.44 289 ALA A O 1
ATOM 2198 N N . GLY A 1 290 ? 28.551 9.870 -13.742 1.00 61.66 290 GLY A N 1
ATOM 2199 C CA . GLY A 1 290 ? 28.097 11.245 -13.493 1.00 61.66 290 GLY A CA 1
ATOM 2200 C C . GLY A 1 290 ? 29.176 12.324 -13.516 1.00 61.66 290 GLY A C 1
ATOM 2201 O O . GLY A 1 290 ? 30.347 12.079 -13.228 1.00 61.66 290 GLY A O 1
ATOM 2202 N N . ASN A 1 291 ? 28.749 13.557 -13.813 1.00 54.38 291 ASN A N 1
ATOM 2203 C CA . ASN A 1 291 ? 29.596 14.744 -13.958 1.00 54.38 291 ASN A CA 1
ATOM 2204 C C . ASN A 1 291 ? 29.900 15.386 -12.588 1.00 54.38 291 ASN A C 1
ATOM 2206 O O . ASN A 1 291 ? 29.329 16.401 -12.196 1.00 54.38 291 ASN A O 1
ATOM 2210 N N . GLY A 1 292 ? 30.809 14.766 -11.839 1.00 42.22 292 GLY A N 1
ATOM 2211 C CA . GLY A 1 292 ? 31.281 15.251 -10.545 1.00 42.22 292 GLY A CA 1
ATOM 2212 C C . GLY A 1 292 ? 32.696 14.767 -10.277 1.00 42.22 292 GLY A C 1
ATOM 2213 O O . GLY A 1 292 ? 32.878 13.890 -9.449 1.00 42.22 292 GLY A O 1
ATOM 2214 N N . GLY A 1 293 ? 33.657 15.318 -11.028 1.00 36.72 293 GLY A N 1
ATOM 2215 C CA . GLY A 1 293 ? 35.101 15.273 -10.777 1.00 36.72 293 GLY A CA 1
ATOM 2216 C C . GLY A 1 293 ? 35.675 13.920 -10.362 1.00 36.72 293 GLY A C 1
ATOM 2217 O O . GLY A 1 293 ? 35.658 13.598 -9.186 1.00 36.72 293 GLY A O 1
ATOM 2218 N N . SER A 1 294 ? 36.278 13.190 -11.307 1.00 37.12 294 SER A N 1
ATOM 2219 C CA . SER A 1 294 ? 37.357 12.226 -11.031 1.00 37.12 294 SER A CA 1
ATOM 2220 C C . SER A 1 294 ? 37.247 11.487 -9.687 1.00 37.12 294 SER A C 1
ATOM 2222 O O . SER A 1 294 ? 38.076 11.688 -8.800 1.00 37.12 294 SER A O 1
ATOM 2224 N N . ILE A 1 295 ? 36.257 10.605 -9.548 1.00 45.34 295 ILE A N 1
ATOM 2225 C CA . ILE A 1 295 ? 36.397 9.463 -8.645 1.00 45.34 295 ILE A CA 1
ATOM 2226 C C . ILE A 1 295 ? 36.680 8.252 -9.535 1.00 45.34 295 ILE A C 1
ATOM 2228 O O . ILE A 1 295 ? 35.758 7.671 -10.108 1.00 45.34 295 ILE A O 1
ATOM 2232 N N . PRO A 1 296 ? 37.956 7.874 -9.717 1.00 38.09 296 PRO A N 1
ATOM 2233 C CA . PRO A 1 296 ? 38.296 6.519 -10.121 1.00 38.09 296 PRO A CA 1
ATOM 2234 C C . PRO A 1 296 ? 37.615 5.549 -9.141 1.00 38.09 296 PRO A C 1
ATOM 2236 O O . PRO A 1 296 ? 37.930 5.562 -7.954 1.00 38.09 296 PRO A O 1
ATOM 2239 N N . GLY A 1 297 ? 36.653 4.759 -9.629 1.00 45.25 297 GLY A N 1
ATOM 2240 C CA . GLY A 1 297 ? 35.840 3.859 -8.806 1.00 45.25 297 GLY A CA 1
ATOM 2241 C C . GLY A 1 297 ? 34.442 4.386 -8.472 1.00 45.25 297 GLY A C 1
ATOM 2242 O O . GLY A 1 297 ? 34.083 4.401 -7.299 1.00 45.25 297 GLY A O 1
ATOM 2243 N N . ALA A 1 298 ? 33.647 4.784 -9.480 1.00 50.72 298 ALA A N 1
ATOM 2244 C CA . ALA A 1 298 ? 32.187 4.840 -9.347 1.00 50.72 298 ALA A CA 1
ATOM 2245 C C . ALA A 1 298 ? 31.723 3.476 -8.818 1.00 50.72 298 ALA A C 1
ATOM 2247 O O . ALA A 1 298 ? 31.766 2.478 -9.535 1.00 50.72 298 ALA A O 1
ATOM 2248 N N . SER A 1 299 ? 31.459 3.411 -7.518 1.00 55.38 299 SER A N 1
ATOM 2249 C CA . SER A 1 299 ? 31.298 2.148 -6.817 1.00 55.38 299 SER A CA 1
ATOM 2250 C C . SER A 1 299 ? 29.968 1.534 -7.206 1.00 55.38 299 SER A C 1
ATOM 2252 O O . SER A 1 299 ? 28.949 2.222 -7.136 1.00 55.38 299 SER A O 1
ATOM 2254 N N . ASP A 1 300 ? 29.976 0.247 -7.547 1.00 66.12 300 ASP A N 1
ATOM 2255 C CA . ASP A 1 300 ? 28.765 -0.561 -7.499 1.00 66.12 300 ASP A CA 1
ATOM 2256 C C . ASP A 1 300 ? 28.143 -0.376 -6.110 1.00 66.12 300 ASP A C 1
ATOM 2258 O O . ASP A 1 300 ? 28.749 -0.710 -5.086 1.00 66.12 300 ASP A O 1
ATOM 2262 N N . ALA A 1 301 ? 26.966 0.236 -6.075 1.00 78.00 301 ALA A N 1
ATOM 2263 C CA . ALA A 1 301 ? 26.214 0.459 -4.858 1.00 78.00 301 ALA A CA 1
ATOM 2264 C C . ALA A 1 301 ? 25.025 -0.492 -4.850 1.00 78.00 301 ALA A C 1
ATOM 2266 O O . ALA A 1 301 ? 24.370 -0.708 -5.866 1.00 78.00 301 ALA A O 1
ATOM 2267 N N . ASN A 1 302 ? 24.744 -1.065 -3.688 1.00 83.81 302 ASN A N 1
ATOM 2268 C CA . ASN A 1 302 ? 23.537 -1.849 -3.492 1.00 83.81 302 ASN A CA 1
ATOM 2269 C C . ASN A 1 302 ? 22.469 -0.939 -2.909 1.00 83.81 302 ASN A C 1
ATOM 2271 O O . ASN A 1 302 ? 22.770 -0.082 -2.076 1.00 83.81 302 ASN A O 1
ATOM 2275 N N . GLY A 1 303 ? 21.240 -1.130 -3.353 1.00 86.62 303 GLY A N 1
ATOM 2276 C CA . GLY A 1 303 ? 20.097 -0.445 -2.799 1.00 86.62 303 GLY A CA 1
ATOM 2277 C C . GLY A 1 303 ? 18.843 -1.290 -2.878 1.00 86.62 303 GLY A C 1
ATOM 2278 O O . GLY A 1 303 ? 18.767 -2.289 -3.595 1.00 86.62 303 GLY A O 1
ATOM 2279 N N . ASN A 1 304 ? 17.853 -0.856 -2.123 1.00 89.62 304 ASN A N 1
ATOM 2280 C CA . ASN A 1 304 ? 16.546 -1.469 -2.053 1.00 89.62 304 ASN A CA 1
ATOM 2281 C C . ASN A 1 304 ? 15.491 -0.410 -2.360 1.00 89.62 304 ASN A C 1
ATOM 2283 O O . ASN A 1 304 ? 15.701 0.790 -2.170 1.00 89.62 304 ASN A O 1
ATOM 2287 N N . THR A 1 305 ? 14.302 -0.843 -2.767 1.00 86.69 305 THR A N 1
ATOM 2288 C CA . THR A 1 305 ? 13.202 0.089 -3.047 1.00 86.69 305 THR A CA 1
ATOM 2289 C C . THR A 1 305 ? 12.870 1.023 -1.873 1.00 86.69 305 THR A C 1
ATOM 2291 O O . THR A 1 305 ? 12.418 2.144 -2.097 1.00 86.69 305 THR A O 1
ATOM 2294 N N . GLY A 1 306 ? 13.141 0.615 -0.630 1.00 84.94 306 GLY A N 1
ATOM 2295 C CA . GLY A 1 306 ? 12.919 1.428 0.570 1.00 84.94 306 GLY A CA 1
ATOM 2296 C C . GLY A 1 306 ? 13.933 2.554 0.818 1.00 84.94 306 GLY A C 1
ATOM 2297 O O . GLY A 1 306 ? 13.682 3.394 1.676 1.00 84.94 306 GLY A O 1
ATOM 2298 N N . ASP A 1 307 ? 15.044 2.629 0.078 1.00 86.25 307 ASP A N 1
ATOM 2299 C CA . ASP A 1 307 ? 16.153 3.549 0.398 1.00 86.25 307 ASP A CA 1
ATOM 2300 C C . ASP A 1 307 ? 15.838 5.030 0.143 1.00 86.25 307 ASP A C 1
ATOM 2302 O O . ASP A 1 307 ? 16.600 5.909 0.544 1.00 86.25 307 ASP A O 1
ATOM 2306 N N . ASN A 1 308 ? 14.715 5.321 -0.521 1.00 88.19 308 ASN A N 1
ATOM 2307 C CA . ASN A 1 308 ? 14.287 6.676 -0.871 1.00 88.19 308 ASN A CA 1
ATOM 2308 C C . ASN A 1 308 ? 15.368 7.462 -1.640 1.00 88.19 308 ASN A C 1
ATOM 2310 O O . ASN A 1 308 ? 15.565 8.638 -1.373 1.00 88.19 308 ASN A O 1
ATOM 2314 N N . ASN A 1 309 ? 16.081 6.838 -2.583 1.00 92.62 309 ASN A N 1
ATOM 2315 C CA . ASN A 1 309 ? 16.951 7.517 -3.557 1.00 92.62 309 ASN A CA 1
ATOM 2316 C C . ASN A 1 309 ? 16.358 7.487 -4.975 1.00 92.62 309 ASN A C 1
ATOM 2318 O O . ASN A 1 309 ? 15.331 6.845 -5.211 1.00 92.62 309 ASN A O 1
ATOM 2322 N N . VAL A 1 310 ? 16.996 8.171 -5.931 1.00 94.75 310 VAL A N 1
ATOM 2323 C CA . VAL A 1 310 ? 16.524 8.232 -7.328 1.00 94.75 310 VAL A CA 1
ATOM 2324 C C . VAL A 1 310 ? 16.358 6.841 -7.959 1.00 94.75 310 VAL A C 1
ATOM 2326 O O . VAL A 1 310 ? 15.387 6.603 -8.669 1.00 94.75 310 VAL A O 1
ATOM 2329 N N . PHE A 1 311 ? 17.235 5.883 -7.647 1.00 95.75 311 PHE A N 1
ATOM 2330 C CA . PHE A 1 311 ? 17.135 4.503 -8.146 1.00 95.75 311 PHE A CA 1
ATOM 2331 C C . PHE A 1 311 ? 15.963 3.755 -7.513 1.00 95.75 311 PHE A C 1
ATOM 2333 O O . PHE A 1 311 ? 15.280 2.970 -8.169 1.00 95.75 311 PHE A O 1
ATOM 2340 N N . SER A 1 312 ? 15.663 4.063 -6.254 1.00 94.50 312 SER A N 1
ATOM 2341 C CA . SER A 1 312 ? 14.481 3.541 -5.590 1.00 94.50 312 SER A CA 1
ATOM 2342 C C . SER A 1 312 ? 13.216 4.086 -6.253 1.00 94.50 312 SER A C 1
ATOM 2344 O O . SER A 1 312 ? 12.285 3.314 -6.455 1.00 94.50 312 SER A O 1
ATOM 2346 N N . ALA A 1 313 ? 13.204 5.350 -6.701 1.00 95.88 313 ALA A N 1
ATOM 2347 C CA . ALA A 1 313 ? 12.096 5.920 -7.471 1.00 95.88 313 ALA A CA 1
ATOM 2348 C C . ALA A 1 313 ? 11.914 5.207 -8.822 1.00 95.88 313 ALA A C 1
ATOM 2350 O O . ALA A 1 313 ? 10.802 4.801 -9.140 1.00 95.88 313 ALA A O 1
ATOM 2351 N N . VAL A 1 314 ? 13.003 4.924 -9.553 1.00 97.38 314 VAL A N 1
ATOM 2352 C CA . VAL A 1 314 ? 12.957 4.095 -10.777 1.00 97.38 314 VAL A CA 1
ATOM 2353 C C . VAL A 1 314 ? 12.325 2.725 -10.492 1.00 97.38 314 VAL A C 1
ATOM 2355 O O . VAL A 1 314 ? 11.463 2.266 -11.242 1.00 97.38 314 VAL A O 1
ATOM 2358 N N . SER A 1 315 ? 12.711 2.070 -9.390 1.00 96.19 315 SER A N 1
ATOM 2359 C CA . SER A 1 315 ? 12.131 0.772 -9.016 1.00 96.19 315 SER A CA 1
ATOM 2360 C C . SER A 1 315 ? 10.655 0.851 -8.610 1.00 96.19 315 SER A C 1
ATOM 2362 O O . SER A 1 315 ? 9.890 -0.051 -8.950 1.00 96.19 315 SER A O 1
ATOM 2364 N N . ARG A 1 316 ? 10.236 1.929 -7.929 1.00 95.56 316 ARG A N 1
ATOM 2365 C CA . ARG A 1 316 ? 8.833 2.170 -7.554 1.00 95.56 316 ARG A CA 1
ATOM 2366 C C . ARG A 1 316 ? 7.966 2.375 -8.779 1.00 95.56 316 ARG A C 1
ATOM 2368 O O . ARG A 1 316 ? 6.955 1.695 -8.893 1.00 95.56 316 ARG A O 1
ATOM 2375 N N . ASP A 1 317 ? 8.389 3.230 -9.709 1.00 97.06 317 ASP A N 1
ATOM 2376 C CA . ASP A 1 317 ? 7.674 3.478 -10.964 1.00 97.06 317 ASP A CA 1
ATOM 2377 C C . ASP A 1 317 ? 7.476 2.178 -11.755 1.00 97.06 317 ASP A C 1
ATOM 2379 O O . ASP A 1 317 ? 6.387 1.921 -12.270 1.00 97.06 317 ASP A O 1
ATOM 2383 N N . LEU A 1 318 ? 8.503 1.322 -11.816 1.00 97.12 318 LEU A N 1
ATOM 2384 C CA . LEU A 1 318 ? 8.407 0.024 -12.483 1.00 97.12 318 LEU A CA 1
ATOM 2385 C C . LEU A 1 318 ? 7.403 -0.907 -11.786 1.00 97.12 318 LEU A C 1
ATOM 2387 O O . LEU A 1 318 ? 6.528 -1.474 -12.443 1.00 97.12 318 LEU A O 1
ATOM 2391 N N . MET A 1 319 ? 7.513 -1.069 -10.465 1.00 96.06 319 MET A N 1
ATOM 2392 C CA . MET A 1 319 ? 6.635 -1.967 -9.706 1.00 96.06 319 MET A CA 1
ATOM 2393 C C . MET A 1 319 ? 5.188 -1.471 -9.667 1.00 96.06 319 MET A C 1
ATOM 2395 O O . MET A 1 319 ? 4.274 -2.269 -9.868 1.00 96.06 319 MET A O 1
ATOM 2399 N N . ALA A 1 320 ? 4.969 -0.166 -9.499 1.00 95.62 320 ALA A N 1
ATOM 2400 C CA . ALA A 1 320 ? 3.655 0.455 -9.618 1.00 95.62 320 ALA A CA 1
ATOM 2401 C C . ALA A 1 320 ? 3.096 0.299 -11.040 1.00 95.62 320 ALA A C 1
ATOM 2403 O O . ALA A 1 320 ? 1.925 -0.037 -11.201 1.00 95.62 320 ALA A O 1
ATOM 2404 N N . GLY A 1 321 ? 3.933 0.453 -12.072 1.00 96.94 321 GLY A N 1
ATOM 2405 C CA . GLY A 1 321 ? 3.570 0.226 -13.471 1.00 96.94 321 GLY A CA 1
ATOM 2406 C C . GLY A 1 321 ? 3.024 -1.179 -13.732 1.00 96.94 321 GLY A C 1
ATOM 2407 O O . GLY A 1 321 ? 1.982 -1.329 -14.376 1.00 96.94 321 GLY A O 1
ATOM 2408 N N . PHE A 1 322 ? 3.688 -2.211 -13.203 1.00 97.06 322 PHE A N 1
ATOM 2409 C CA . PHE A 1 322 ? 3.180 -3.583 -13.260 1.00 97.06 322 PHE A CA 1
ATOM 2410 C C . PHE A 1 322 ? 1.915 -3.762 -12.414 1.00 97.06 322 PHE A C 1
ATOM 2412 O O . PHE A 1 322 ? 0.930 -4.304 -12.911 1.00 97.06 322 PHE A O 1
ATOM 2419 N N . ALA A 1 323 ? 1.903 -3.286 -11.167 1.00 95.94 323 ALA A N 1
ATOM 2420 C CA . ALA A 1 323 ? 0.767 -3.459 -10.264 1.00 95.94 323 ALA A CA 1
ATOM 2421 C C . ALA A 1 323 ? -0.519 -2.822 -10.817 1.00 95.94 323 ALA A C 1
ATOM 2423 O O . ALA A 1 323 ? -1.569 -3.460 -10.811 1.00 95.94 323 ALA A O 1
ATOM 2424 N N . TYR A 1 324 ? -0.436 -1.612 -11.369 1.00 96.19 324 TYR A N 1
ATOM 2425 C CA . TYR A 1 324 ? -1.568 -0.921 -11.987 1.00 96.19 324 TYR A CA 1
ATOM 2426 C C . TYR A 1 324 ? -1.930 -1.430 -13.388 1.00 96.19 324 TYR A C 1
ATOM 2428 O O . TYR A 1 324 ? -2.992 -1.083 -13.896 1.00 96.19 324 TYR A O 1
ATOM 2436 N N . GLY A 1 325 ? -1.085 -2.248 -14.021 1.00 96.75 325 GLY A N 1
ATOM 2437 C CA . GLY A 1 325 ? -1.319 -2.758 -15.375 1.00 96.75 325 GLY A CA 1
ATOM 2438 C C . GLY A 1 325 ? -0.939 -1.800 -16.505 1.00 96.75 325 GLY A C 1
ATOM 2439 O O . GLY A 1 325 ? -1.341 -2.017 -17.646 1.00 96.75 325 GLY A O 1
ATOM 2440 N N . PHE A 1 326 ? -0.182 -0.736 -16.216 1.00 97.38 326 PHE A N 1
ATOM 2441 C CA . PHE A 1 326 ? 0.243 0.236 -17.226 1.00 97.38 326 PHE A CA 1
ATOM 2442 C C . PHE A 1 326 ? 1.216 -0.370 -18.234 1.00 97.38 326 PHE A C 1
ATOM 2444 O O . PHE A 1 326 ? 1.073 -0.135 -19.437 1.00 97.38 326 PHE A O 1
ATOM 2451 N N . VAL A 1 327 ? 2.182 -1.158 -17.758 1.00 96.88 327 VAL A N 1
ATOM 2452 C CA . VAL A 1 327 ? 3.196 -1.796 -18.606 1.00 96.88 327 VAL A CA 1
ATOM 2453 C C . VAL A 1 327 ? 2.516 -2.729 -19.614 1.00 96.88 327 VAL A C 1
ATOM 2455 O O . VAL A 1 327 ? 1.612 -3.485 -19.287 1.00 96.88 327 VAL A O 1
ATOM 2458 N N . GLY A 1 328 ? 2.890 -2.641 -20.890 1.00 93.62 328 GLY A N 1
ATOM 2459 C CA . GLY A 1 328 ? 2.274 -3.465 -21.937 1.00 93.62 328 GLY A CA 1
ATOM 2460 C C . GLY A 1 328 ? 0.791 -3.177 -22.226 1.00 93.62 328 GLY A C 1
ATOM 2461 O O . GLY A 1 328 ? 0.197 -3.885 -23.034 1.00 93.62 328 GLY A O 1
ATOM 2462 N N . SER A 1 329 ? 0.168 -2.169 -21.599 1.00 95.69 329 SER A N 1
ATOM 2463 C CA . SER A 1 329 ? -1.195 -1.752 -21.961 1.00 95.69 329 SER A CA 1
ATOM 2464 C C . SER A 1 329 ? -1.199 -0.948 -23.255 1.00 95.69 329 SER A C 1
ATOM 2466 O O . SER A 1 329 ? -0.253 -0.217 -23.554 1.00 95.69 329 SER A O 1
ATOM 2468 N N . GLU A 1 330 ? -2.302 -1.007 -23.996 1.00 93.00 330 GLU A N 1
ATOM 2469 C CA . GLU A 1 330 ? -2.474 -0.212 -25.216 1.00 93.00 330 GLU A CA 1
ATOM 2470 C C . GLU A 1 330 ? -2.497 1.296 -24.909 1.00 93.00 330 GLU A C 1
ATOM 2472 O O . GLU A 1 330 ? -1.851 2.097 -25.585 1.00 93.00 330 GLU A O 1
ATOM 2477 N N . LYS A 1 331 ? -3.206 1.697 -23.844 1.00 94.00 331 LYS A N 1
ATOM 2478 C CA . LYS A 1 331 ? -3.418 3.113 -23.504 1.00 94.00 331 LYS A CA 1
ATOM 2479 C C . LYS A 1 331 ? -2.189 3.786 -22.882 1.00 94.00 331 LYS A C 1
ATOM 2481 O O . LYS A 1 331 ? -1.991 4.988 -23.101 1.00 94.00 331 LYS A O 1
ATOM 2486 N N . TYR A 1 332 ? -1.404 3.055 -22.087 1.00 95.88 332 TYR A N 1
ATOM 2487 C CA . TYR A 1 332 ? -0.312 3.622 -21.286 1.00 95.88 332 TYR A CA 1
ATOM 2488 C C . TYR A 1 332 ? 1.051 2.979 -21.515 1.00 95.88 332 TYR A C 1
ATOM 2490 O O . TYR A 1 332 ? 2.048 3.631 -21.227 1.00 95.88 332 TYR A O 1
ATOM 2498 N N . GLY A 1 333 ? 1.137 1.763 -22.056 1.00 94.81 333 GLY A N 1
ATOM 2499 C CA . GLY A 1 333 ? 2.385 0.998 -22.053 1.00 94.81 333 GLY A CA 1
ATOM 2500 C C . GLY A 1 333 ? 3.543 1.662 -22.798 1.00 94.81 333 GLY A C 1
ATOM 2501 O O . GLY A 1 333 ? 4.694 1.397 -22.481 1.00 94.81 333 GLY A O 1
ATOM 2502 N N . ALA A 1 334 ? 3.261 2.509 -23.793 1.00 95.00 334 ALA A N 1
ATOM 2503 C CA . ALA A 1 334 ? 4.274 3.258 -24.545 1.00 95.00 334 ALA A CA 1
ATOM 2504 C C . ALA A 1 334 ? 4.498 4.691 -24.022 1.00 95.00 334 ALA A C 1
ATOM 2506 O O . ALA A 1 334 ? 5.281 5.438 -24.602 1.00 95.00 334 ALA A O 1
ATOM 2507 N N . LYS A 1 335 ? 3.780 5.101 -22.971 1.00 96.88 335 LYS A N 1
ATOM 2508 C CA . LYS A 1 335 ? 3.866 6.440 -22.375 1.00 96.88 335 LYS A CA 1
ATOM 2509 C C . LYS A 1 335 ? 4.779 6.420 -21.165 1.00 96.88 335 LYS A C 1
ATOM 2511 O O . LYS A 1 335 ? 4.784 5.432 -20.447 1.00 96.88 335 LYS A O 1
ATOM 2516 N N . ASP A 1 336 ? 5.453 7.532 -20.916 1.00 97.75 336 ASP A N 1
ATOM 2517 C CA . ASP A 1 336 ? 6.319 7.733 -19.754 1.00 97.75 336 ASP A CA 1
ATOM 2518 C C . ASP A 1 336 ? 5.606 7.468 -18.419 1.00 97.75 336 ASP A C 1
ATOM 2520 O O . ASP A 1 336 ? 4.426 7.806 -18.261 1.00 97.75 336 ASP A O 1
ATOM 2524 N N . SER A 1 337 ? 6.340 6.959 -17.424 1.00 97.62 337 SER A N 1
ATOM 2525 C CA . SER A 1 337 ? 5.813 6.749 -16.066 1.00 97.62 337 SER A CA 1
ATOM 2526 C C . SER A 1 337 ? 5.258 8.023 -15.415 1.00 97.62 337 SER A C 1
ATOM 2528 O O . SER A 1 337 ? 4.248 7.962 -14.715 1.00 97.62 337 SER A O 1
ATOM 2530 N N . SER A 1 338 ? 5.791 9.203 -15.744 1.00 96.56 338 SER A N 1
ATOM 2531 C CA . SER A 1 338 ? 5.198 10.497 -15.358 1.00 96.56 338 SER A CA 1
ATOM 2532 C C . SER A 1 338 ? 3.772 10.729 -15.890 1.00 96.56 338 SER A C 1
ATOM 2534 O O . SER A 1 338 ? 2.991 11.461 -15.277 1.00 96.56 338 SER A O 1
ATOM 2536 N N . THR A 1 339 ? 3.399 10.104 -17.013 1.00 95.75 339 THR A N 1
ATOM 2537 C CA . THR A 1 339 ? 2.021 10.121 -17.530 1.00 95.75 339 THR A CA 1
ATOM 2538 C C . THR A 1 339 ? 1.142 9.114 -16.797 1.00 95.75 339 THR A C 1
ATOM 2540 O O . THR A 1 339 ? -0.044 9.372 -16.592 1.00 95.75 339 THR A O 1
ATOM 2543 N N . TRP A 1 340 ? 1.704 7.977 -16.379 1.00 95.12 340 TRP A N 1
ATOM 2544 C CA . TRP A 1 340 ? 0.985 6.994 -15.568 1.00 95.12 340 TRP A CA 1
ATOM 2545 C C . TRP A 1 340 ? 0.544 7.600 -14.234 1.00 95.12 340 TRP A C 1
ATOM 2547 O O . TRP A 1 340 ? -0.609 7.428 -13.864 1.00 95.12 340 TRP A O 1
ATOM 2557 N N . MET A 1 341 ? 1.399 8.394 -13.572 1.00 91.56 341 MET A N 1
ATOM 2558 C CA . MET A 1 341 ? 1.082 9.095 -12.309 1.00 91.56 341 MET A CA 1
ATOM 2559 C C . MET A 1 341 ? -0.142 10.025 -12.381 1.00 91.56 341 MET A C 1
ATOM 2561 O O . MET A 1 341 ? -0.735 10.378 -11.358 1.00 91.56 341 MET A O 1
ATOM 2565 N N . GLN A 1 342 ? -0.503 10.447 -13.594 1.00 91.75 342 GLN A N 1
ATOM 2566 C CA . GLN A 1 342 ? -1.636 11.328 -13.876 1.00 91.75 342 GLN A CA 1
ATOM 2567 C C . GLN A 1 342 ? -2.897 10.547 -14.275 1.00 91.75 342 GLN A C 1
ATOM 2569 O O . GLN A 1 342 ? -3.922 11.155 -14.591 1.00 91.75 342 GLN A O 1
ATOM 2574 N N . ALA A 1 343 ? -2.838 9.212 -14.310 1.00 91.88 343 ALA A N 1
ATOM 2575 C CA . ALA A 1 343 ? -3.993 8.384 -14.615 1.00 91.88 343 ALA A CA 1
ATOM 2576 C C . ALA A 1 343 ? -5.092 8.566 -13.561 1.00 91.88 343 ALA A C 1
ATOM 2578 O O . ALA A 1 343 ? -4.840 8.729 -12.365 1.00 91.88 343 ALA A O 1
ATOM 2579 N N . SER A 1 344 ? -6.339 8.528 -14.027 1.00 88.06 344 SER A N 1
ATOM 2580 C CA . SER A 1 344 ? -7.500 8.566 -13.148 1.00 88.06 344 SER A CA 1
ATOM 2581 C C . SER A 1 344 ? -7.704 7.216 -12.456 1.00 88.06 344 SER A C 1
ATOM 2583 O O . SER A 1 344 ? -7.289 6.173 -12.959 1.00 88.06 344 SER A O 1
ATOM 2585 N N . ALA A 1 345 ? -8.452 7.215 -11.352 1.00 80.00 345 ALA A N 1
ATOM 2586 C CA . ALA A 1 345 ? -8.867 5.985 -10.674 1.00 80.00 345 ALA A CA 1
ATOM 2587 C C . ALA A 1 345 ? -9.745 5.045 -11.509 1.00 80.00 345 ALA A C 1
ATOM 2589 O O . ALA A 1 345 ? -9.965 3.895 -11.140 1.00 80.00 345 ALA A O 1
ATOM 2590 N N . THR A 1 346 ? -10.261 5.517 -12.640 1.00 86.19 346 THR A N 1
ATOM 2591 C CA . THR A 1 346 ? -10.995 4.687 -13.597 1.00 86.19 346 THR A CA 1
ATOM 2592 C C . THR A 1 346 ? -10.106 4.148 -14.717 1.00 86.19 346 THR A C 1
ATOM 2594 O O . THR A 1 346 ? -10.556 3.292 -15.465 1.00 86.19 346 THR A O 1
ATOM 2597 N N . ASP A 1 347 ? -8.853 4.590 -14.821 1.00 92.12 347 ASP A N 1
ATOM 2598 C CA . ASP A 1 347 ? -7.924 4.267 -15.908 1.00 92.12 347 ASP A CA 1
ATOM 2599 C C . ASP A 1 347 ? -6.775 3.352 -15.454 1.00 92.12 347 ASP A C 1
ATOM 2601 O O . ASP A 1 347 ? -5.612 3.569 -15.788 1.00 92.12 347 ASP A O 1
ATOM 2605 N N . VAL A 1 348 ? -7.110 2.314 -14.690 1.00 93.94 348 VAL A N 1
ATOM 2606 C CA . VAL A 1 348 ? -6.160 1.372 -14.083 1.00 93.94 348 VAL A CA 1
ATOM 2607 C C . VAL A 1 348 ? -6.686 -0.064 -14.100 1.00 93.94 348 VAL A C 1
ATOM 2609 O O . VAL A 1 348 ? -7.882 -0.300 -14.284 1.00 93.94 348 VAL A O 1
ATOM 2612 N N . PHE A 1 349 ? -5.788 -1.023 -13.873 1.00 95.50 349 PHE A N 1
ATOM 2613 C CA . PHE A 1 349 ? -6.068 -2.450 -13.724 1.00 95.50 349 PHE A CA 1
ATOM 2614 C C . PHE A 1 349 ? -6.898 -3.019 -14.891 1.00 95.50 349 PHE A C 1
ATOM 2616 O O . PHE A 1 349 ? -6.550 -2.834 -16.060 1.00 95.50 349 PHE A O 1
ATOM 2623 N N . SER A 1 350 ? -8.014 -3.689 -14.586 1.00 95.19 350 SER A N 1
ATOM 2624 C CA . SER A 1 350 ? -8.915 -4.289 -15.576 1.00 95.19 350 SER A CA 1
ATOM 2625 C C . SER A 1 350 ? -9.480 -3.292 -16.589 1.00 95.19 350 SER A C 1
ATOM 2627 O O . SER A 1 350 ? -9.755 -3.680 -17.721 1.00 95.19 350 SER A O 1
ATOM 2629 N N . ASN A 1 351 ? -9.588 -2.003 -16.252 1.00 93.50 351 ASN A N 1
ATOM 2630 C CA . ASN A 1 351 ? -10.127 -1.004 -17.180 1.00 93.50 351 ASN A CA 1
ATOM 2631 C C . ASN A 1 351 ? -9.170 -0.681 -18.337 1.00 93.50 351 ASN A C 1
ATOM 2633 O O . ASN A 1 351 ? -9.619 -0.245 -19.394 1.00 93.50 351 ASN A O 1
ATOM 2637 N N . ILE A 1 352 ? -7.861 -0.897 -18.160 1.00 94.56 352 ILE A N 1
ATOM 2638 C CA . ILE A 1 352 ? -6.845 -0.669 -19.206 1.00 94.56 352 ILE A CA 1
ATOM 2639 C C . ILE A 1 352 ? -6.263 -1.966 -19.777 1.00 94.56 352 ILE A C 1
ATOM 2641 O O . ILE A 1 352 ? -5.568 -1.929 -20.791 1.00 94.56 352 ILE A O 1
ATOM 2645 N N . GLN A 1 353 ? -6.571 -3.099 -19.147 1.00 93.31 353 GLN A N 1
ATOM 2646 C CA . GLN A 1 353 ? -6.197 -4.450 -19.564 1.00 93.31 353 GLN A CA 1
ATOM 2647 C C . GLN A 1 353 ? -7.428 -5.387 -19.496 1.00 93.31 353 GLN A C 1
ATOM 2649 O O . GLN A 1 353 ? -7.421 -6.373 -18.763 1.00 93.31 353 GLN A O 1
ATOM 2654 N N . PRO A 1 354 ? -8.529 -5.115 -20.224 1.00 88.81 354 PRO A N 1
ATOM 2655 C CA . PRO A 1 354 ? -9.786 -5.857 -20.043 1.00 88.81 354 PRO A CA 1
ATOM 2656 C C . PRO A 1 354 ? -9.727 -7.310 -20.534 1.00 88.81 354 PRO A C 1
ATOM 2658 O O . PRO A 1 354 ? -10.511 -8.149 -20.100 1.00 88.81 354 PRO A O 1
ATOM 2661 N N . ASN A 1 355 ? -8.802 -7.613 -21.449 1.00 89.31 355 ASN A N 1
ATOM 2662 C CA . ASN A 1 355 ? -8.712 -8.920 -22.104 1.00 89.31 355 ASN A CA 1
ATOM 2663 C C . ASN A 1 355 ? -7.673 -9.851 -21.463 1.00 89.31 355 ASN A C 1
ATOM 2665 O O . ASN A 1 355 ? -7.609 -11.022 -21.828 1.00 89.31 355 ASN A O 1
ATOM 2669 N N . GLN A 1 356 ? -6.834 -9.335 -20.561 1.00 89.62 356 GLN A N 1
ATOM 2670 C CA . GLN A 1 356 ? -5.764 -10.082 -19.901 1.00 89.62 356 GLN A CA 1
ATOM 2671 C C . GLN A 1 356 ? -5.603 -9.564 -18.469 1.00 89.62 356 GLN A C 1
ATOM 2673 O O . GLN A 1 356 ? -5.490 -8.354 -18.295 1.00 89.62 356 GLN A O 1
ATOM 2678 N N . PRO A 1 357 ? -5.528 -10.421 -17.436 1.00 91.44 357 PRO A N 1
ATOM 2679 C CA . PRO A 1 357 ? -5.363 -9.994 -16.044 1.00 91.44 357 PRO A CA 1
ATOM 2680 C C . PRO A 1 357 ? -3.919 -9.543 -15.737 1.00 91.44 357 PRO A C 1
ATOM 2682 O O . PRO A 1 357 ? -3.290 -9.987 -14.781 1.00 91.44 357 PRO A O 1
ATOM 2685 N N . PHE A 1 358 ? -3.361 -8.684 -16.586 1.00 96.00 358 PHE A N 1
ATOM 2686 C CA . PHE A 1 358 ? -2.008 -8.145 -16.509 1.00 96.00 358 PHE A CA 1
ATOM 2687 C C . PHE A 1 358 ? -1.977 -6.919 -15.598 1.00 96.00 358 PHE A C 1
ATOM 2689 O O . PHE A 1 358 ? -1.757 -5.793 -16.032 1.00 96.00 358 PHE A O 1
ATOM 2696 N N . TYR A 1 359 ? -2.265 -7.151 -14.320 1.00 96.50 359 TYR A N 1
ATOM 2697 C CA . TYR A 1 359 ? -2.311 -6.160 -13.247 1.00 96.50 359 TYR A CA 1
ATOM 2698 C C . TYR A 1 359 ? -2.392 -6.877 -11.890 1.00 96.50 359 TYR A C 1
ATOM 2700 O O . TYR A 1 359 ? -2.555 -8.092 -11.843 1.00 96.50 359 TYR A O 1
ATOM 2708 N N . ASN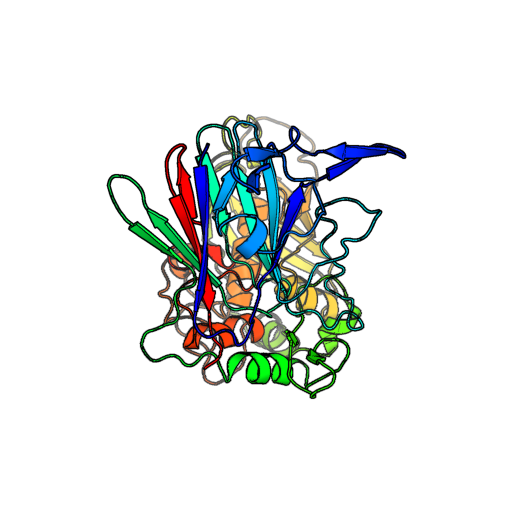 A 1 360 ? -2.311 -6.144 -10.778 1.00 96.19 360 ASN A N 1
ATOM 2709 C CA . ASN A 1 360 ? -2.485 -6.690 -9.433 1.00 96.19 360 ASN A CA 1
ATOM 2710 C C . ASN A 1 360 ? -3.979 -6.980 -9.156 1.00 96.19 360 ASN A C 1
ATOM 2712 O O . ASN A 1 360 ? -4.760 -6.041 -8.968 1.00 96.19 360 ASN A O 1
ATOM 2716 N N . PRO A 1 361 ? -4.408 -8.256 -9.110 1.00 95.62 361 PRO A N 1
ATOM 2717 C CA . PRO A 1 361 ? -5.814 -8.605 -8.933 1.00 95.62 361 PRO A CA 1
ATOM 2718 C C . PRO A 1 361 ? -6.323 -8.323 -7.514 1.00 95.62 361 PRO A C 1
ATOM 2720 O O . PRO A 1 361 ? -7.512 -8.047 -7.357 1.00 95.62 361 PRO A O 1
ATOM 2723 N N . TRP A 1 362 ? -5.440 -8.346 -6.504 1.00 95.44 362 TRP A N 1
ATOM 2724 C CA . TRP A 1 362 ? -5.775 -7.947 -5.135 1.00 95.44 362 TRP A CA 1
ATOM 2725 C C . TRP A 1 362 ? -6.195 -6.482 -5.112 1.00 95.44 362 TRP A C 1
ATOM 2727 O O . TRP A 1 362 ? -7.310 -6.176 -4.711 1.00 95.44 362 TRP A O 1
ATOM 2737 N N . ALA A 1 363 ? -5.356 -5.597 -5.650 1.00 94.75 363 ALA A N 1
ATOM 2738 C CA . ALA A 1 363 ? -5.649 -4.169 -5.734 1.00 94.75 363 ALA A CA 1
ATOM 2739 C C . ALA A 1 363 ? -6.901 -3.870 -6.581 1.00 94.75 363 ALA A C 1
ATOM 2741 O O . ALA A 1 363 ? -7.770 -3.100 -6.168 1.00 94.75 363 ALA A O 1
ATOM 2742 N N . ASN A 1 364 ? -7.049 -4.543 -7.728 1.00 95.19 364 ASN A N 1
ATOM 2743 C CA . ASN A 1 364 ? -8.209 -4.390 -8.610 1.00 95.19 364 ASN A CA 1
ATOM 2744 C C . ASN A 1 364 ? -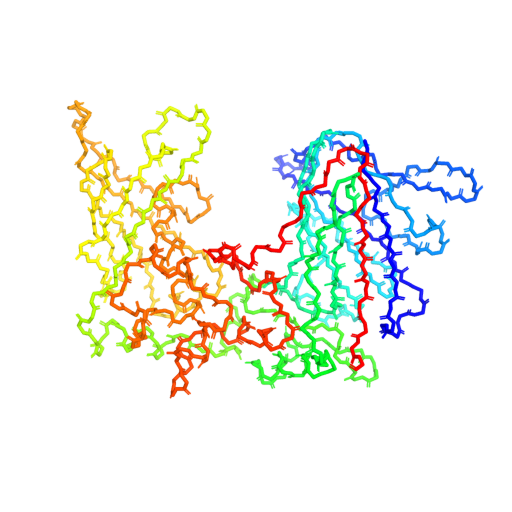9.544 -4.700 -7.907 1.00 95.19 364 ASN A C 1
ATOM 2746 O O . ASN A 1 364 ? -10.544 -4.046 -8.199 1.00 95.19 364 ASN A O 1
ATOM 2750 N N . ALA A 1 365 ? -9.575 -5.659 -6.973 1.00 95.25 365 ALA A N 1
ATOM 2751 C CA . ALA A 1 365 ? -10.794 -6.024 -6.248 1.00 95.25 365 ALA A CA 1
ATOM 2752 C C . ALA A 1 365 ? -11.376 -4.866 -5.414 1.00 95.25 365 ALA A C 1
ATOM 2754 O O . ALA A 1 365 ? -12.585 -4.821 -5.205 1.00 95.25 365 ALA A O 1
ATOM 2755 N N . PHE A 1 366 ? -10.553 -3.903 -4.988 1.00 93.75 366 PHE A N 1
ATOM 2756 C CA . PHE A 1 366 ? -11.007 -2.751 -4.203 1.00 93.75 366 PHE A CA 1
ATOM 2757 C C . PHE A 1 366 ? -11.552 -1.608 -5.059 1.00 93.75 366 PHE A C 1
ATOM 2759 O O . PHE A 1 366 ? -12.313 -0.789 -4.553 1.00 93.75 366 PHE A O 1
ATOM 2766 N N . VAL A 1 367 ? -11.193 -1.527 -6.343 1.00 89.06 367 VAL A N 1
ATOM 2767 C CA . VAL A 1 367 ? -11.464 -0.345 -7.186 1.00 89.06 367 VAL A CA 1
ATOM 2768 C C . VAL A 1 367 ? -12.957 -0.095 -7.377 1.00 89.06 367 VAL A C 1
ATOM 2770 O O . VAL A 1 367 ? -13.371 1.057 -7.481 1.00 89.06 367 VAL A O 1
ATOM 2773 N N . ALA A 1 368 ? -13.777 -1.149 -7.384 1.00 86.94 368 ALA A N 1
ATOM 2774 C CA . ALA A 1 368 ? -15.233 -1.027 -7.454 1.00 86.94 368 ALA A CA 1
ATOM 2775 C C . ALA A 1 368 ? -15.848 -0.483 -6.151 1.00 86.94 368 ALA A C 1
ATOM 2777 O O . ALA A 1 368 ? -16.925 0.110 -6.176 1.00 86.94 368 ALA A O 1
ATOM 2778 N N . ASN A 1 369 ? -15.161 -0.666 -5.022 1.00 91.31 369 ASN A N 1
ATOM 2779 C CA . ASN A 1 369 ? -15.674 -0.372 -3.690 1.00 91.31 369 ASN A CA 1
ATOM 2780 C C . ASN A 1 369 ? -15.136 0.932 -3.110 1.00 91.31 369 ASN A C 1
ATOM 2782 O O . ASN A 1 369 ? -15.891 1.657 -2.474 1.00 91.31 369 ASN A O 1
ATOM 2786 N N . PHE A 1 370 ? -13.870 1.251 -3.359 1.00 91.00 370 PHE A N 1
ATOM 2787 C CA . PHE A 1 370 ? -13.176 2.395 -2.779 1.00 91.00 370 PHE A CA 1
ATOM 2788 C C . PHE A 1 370 ? -12.557 3.275 -3.865 1.00 91.00 370 PHE A C 1
ATOM 2790 O O . PHE A 1 370 ? -12.178 2.812 -4.948 1.00 91.00 370 PHE A O 1
ATOM 2797 N N . SER A 1 371 ? -12.473 4.572 -3.580 1.00 82.69 371 SER A N 1
ATOM 2798 C CA . SER A 1 371 ? -11.728 5.531 -4.400 1.00 82.69 371 SER A CA 1
ATOM 2799 C C . SER A 1 371 ? -10.242 5.577 -4.057 1.00 82.69 371 SER A C 1
ATOM 2801 O O . SER A 1 371 ? -9.437 5.827 -4.946 1.00 82.69 371 SER A O 1
ATOM 2803 N N . ASP A 1 372 ? -9.898 5.354 -2.790 1.00 85.88 372 ASP A N 1
ATOM 2804 C CA . ASP A 1 372 ? -8.635 5.788 -2.195 1.00 85.88 372 ASP A CA 1
ATOM 2805 C C . ASP A 1 372 ? -8.317 5.001 -0.910 1.00 85.88 372 ASP A C 1
ATOM 2807 O O . ASP A 1 372 ? -8.668 5.404 0.199 1.00 85.88 372 ASP A O 1
ATOM 2811 N N . VAL A 1 373 ? -7.658 3.848 -1.070 1.00 89.19 373 VAL A N 1
ATOM 2812 C CA . VAL A 1 373 ? -7.170 2.972 0.013 1.00 89.19 373 VAL A CA 1
ATOM 2813 C C . VAL A 1 373 ? -5.848 2.327 -0.413 1.00 89.19 373 VAL A C 1
ATOM 2815 O O . VAL A 1 373 ? -5.665 2.036 -1.598 1.00 89.19 373 VAL A O 1
ATOM 2818 N N . TYR A 1 374 ? -4.928 2.074 0.522 1.00 91.56 374 TYR A N 1
ATOM 2819 C CA . TYR A 1 374 ? -3.683 1.371 0.206 1.00 91.56 374 TYR A CA 1
ATOM 2820 C C . TYR A 1 374 ? -3.982 -0.115 0.040 1.00 91.56 374 TYR A C 1
ATOM 2822 O O . TYR A 1 374 ? -4.440 -0.765 0.971 1.00 91.56 374 TYR A O 1
ATOM 2830 N N . THR A 1 375 ? -3.720 -0.675 -1.137 1.00 92.06 375 THR A N 1
ATOM 2831 C CA . THR A 1 375 ? -3.902 -2.120 -1.394 1.00 92.06 375 THR A CA 1
ATOM 2832 C C . THR A 1 375 ? -2.600 -2.817 -1.774 1.00 92.06 375 THR A C 1
ATOM 2834 O O . THR A 1 375 ? -2.528 -4.041 -1.804 1.00 92.06 375 THR A O 1
ATOM 2837 N N . PHE A 1 376 ? -1.557 -2.033 -2.032 1.00 92.25 376 PHE A N 1
ATOM 2838 C CA . PHE A 1 376 ? -0.170 -2.453 -2.187 1.00 92.25 376 PHE A CA 1
ATOM 2839 C C . PHE A 1 376 ? 0.749 -1.256 -1.850 1.00 92.25 376 PHE A C 1
ATOM 2841 O O . PHE A 1 376 ? 0.265 -0.122 -1.830 1.00 92.25 376 PHE A O 1
ATOM 2848 N N . PRO A 1 377 ? 2.051 -1.459 -1.581 1.00 89.75 377 PRO A N 1
ATOM 2849 C CA . PRO A 1 377 ? 2.917 -0.407 -1.028 1.00 89.75 377 PRO A CA 1
ATOM 2850 C C . PRO A 1 377 ? 3.101 0.867 -1.864 1.00 89.75 377 PRO A C 1
ATOM 2852 O O . PRO A 1 377 ? 3.410 1.902 -1.293 1.00 89.75 377 PRO A O 1
ATOM 2855 N N . PHE A 1 378 ? 2.911 0.821 -3.189 1.00 91.19 378 PHE A N 1
ATOM 2856 C CA . PHE A 1 378 ? 3.046 1.996 -4.076 1.00 91.19 378 PHE A CA 1
ATOM 2857 C C . PHE A 1 378 ? 1.709 2.442 -4.669 1.00 91.19 378 PHE A C 1
ATOM 2859 O O . PHE A 1 378 ? 1.641 2.942 -5.794 1.00 91.19 378 PHE A O 1
ATOM 2866 N N . ASN A 1 379 ? 0.613 2.217 -3.940 1.00 89.19 379 ASN A N 1
ATOM 2867 C CA . ASN A 1 379 ? -0.714 2.658 -4.367 1.00 89.19 379 ASN A CA 1
ATOM 2868 C C . ASN A 1 379 ? -0.788 4.201 -4.467 1.00 89.19 379 ASN A C 1
ATOM 2870 O O . ASN A 1 379 ? -1.516 4.739 -5.294 1.00 89.19 379 ASN A O 1
ATOM 2874 N N . ASP A 1 380 ? 0.016 4.924 -3.694 1.00 87.50 380 ASP A N 1
ATOM 2875 C CA . ASP A 1 380 ? 0.178 6.386 -3.711 1.00 87.50 380 ASP A CA 1
ATOM 2876 C C . ASP A 1 380 ? 0.910 6.941 -4.940 1.00 87.50 380 ASP A C 1
ATOM 2878 O O . ASP A 1 380 ? 0.931 8.155 -5.147 1.00 87.50 380 ASP A O 1
ATOM 2882 N N . PHE A 1 381 ? 1.445 6.073 -5.806 1.00 88.00 381 PHE A N 1
ATOM 2883 C CA . PHE A 1 381 ? 2.009 6.467 -7.099 1.00 88.00 381 PHE A CA 1
ATOM 2884 C C . PHE A 1 381 ? 1.037 7.326 -7.928 1.00 88.00 381 PHE A C 1
ATOM 2886 O O . PHE A 1 381 ? 1.452 8.218 -8.669 1.00 88.00 381 PHE A O 1
ATOM 2893 N N . LEU A 1 382 ? -0.269 7.080 -7.792 1.00 87.62 382 LEU A N 1
ATOM 2894 C CA . LEU A 1 382 ? -1.307 7.923 -8.371 1.00 87.62 382 LEU A CA 1
ATOM 2895 C C . LEU A 1 382 ? -1.740 8.978 -7.352 1.00 87.62 382 LEU A C 1
ATOM 2897 O O . LEU A 1 382 ? -2.248 8.656 -6.280 1.00 87.62 382 LEU A O 1
ATOM 2901 N N . SER A 1 383 ? -1.632 10.249 -7.735 1.00 70.19 383 SER A N 1
ATOM 2902 C CA . SER A 1 383 ? -1.964 11.401 -6.874 1.00 70.19 383 SER A CA 1
ATOM 2903 C C . SER A 1 383 ? -3.386 11.388 -6.280 1.00 70.19 383 SER A C 1
ATOM 2905 O O . SER A 1 383 ? -3.628 12.028 -5.258 1.00 70.19 383 SER A O 1
ATOM 2907 N N . GLY A 1 384 ? -4.325 10.656 -6.891 1.00 65.75 384 GLY A N 1
ATOM 2908 C CA . GLY A 1 384 ? -5.698 10.484 -6.404 1.00 65.75 384 GLY A CA 1
ATOM 2909 C C . GLY A 1 384 ? -5.932 9.281 -5.480 1.00 65.75 384 GLY A C 1
ATOM 2910 O O . GLY A 1 384 ? -7.049 9.127 -5.001 1.00 65.75 384 GLY A O 1
ATOM 2911 N N . TYR A 1 385 ? -4.924 8.436 -5.246 1.00 68.44 385 TYR A N 1
ATOM 2912 C CA . TYR A 1 385 ? -5.055 7.178 -4.500 1.00 68.44 385 TYR A CA 1
ATOM 2913 C C . TYR A 1 385 ? -4.352 7.154 -3.151 1.00 68.44 385 TYR A C 1
ATOM 2915 O O . 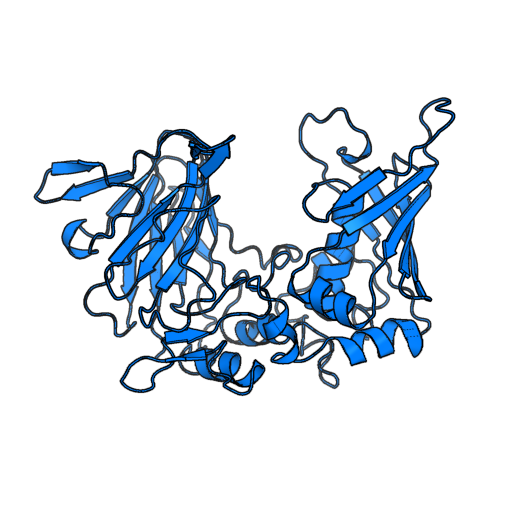TYR A 1 385 ? -4.514 6.166 -2.441 1.00 68.44 385 TYR A O 1
ATOM 2923 N N . ALA A 1 386 ? -3.589 8.189 -2.792 1.00 67.62 386 ALA A N 1
ATOM 2924 C CA . ALA A 1 386 ? -2.930 8.255 -1.493 1.00 67.62 386 ALA A CA 1
ATOM 2925 C C . ALA A 1 386 ? -3.993 8.415 -0.381 1.00 67.62 386 ALA A C 1
ATOM 2927 O O . ALA A 1 386 ? -4.592 9.495 -0.255 1.00 67.62 386 ALA A O 1
ATOM 2928 N N . PRO A 1 387 ? -4.251 7.373 0.434 1.00 67.62 387 PRO A N 1
ATOM 2929 C CA . PRO A 1 387 ? -5.254 7.413 1.494 1.00 67.62 387 PRO A CA 1
ATOM 2930 C C . PRO A 1 387 ? -4.758 8.149 2.746 1.00 67.62 387 PRO A C 1
ATOM 2932 O O . PRO A 1 387 ? -5.419 8.112 3.781 1.00 67.62 387 PRO A O 1
ATOM 2935 N N . GLU A 1 388 ? -3.597 8.800 2.660 1.00 85.31 388 GLU A N 1
ATOM 2936 C CA . GLU A 1 388 ? -3.019 9.564 3.752 1.00 85.31 388 GLU A CA 1
ATOM 2937 C C . GLU A 1 388 ? -3.847 10.827 4.025 1.00 85.31 388 GLU A C 1
ATOM 2939 O O . GLU A 1 388 ? -4.177 11.619 3.129 1.00 85.31 388 GLU A O 1
ATOM 2944 N N . ILE A 1 389 ? -4.168 11.022 5.297 1.00 87.75 389 ILE A N 1
ATOM 2945 C CA . ILE A 1 389 ? -4.710 12.250 5.857 1.00 87.75 389 ILE A CA 1
ATOM 2946 C C . ILE A 1 389 ? -3.672 12.833 6.808 1.00 87.75 389 ILE A C 1
ATOM 2948 O O . ILE A 1 389 ? -3.228 12.175 7.743 1.00 87.75 389 ILE A O 1
ATOM 2952 N N . ASN A 1 390 ? -3.354 14.108 6.596 1.00 87.56 390 ASN A N 1
ATOM 2953 C CA . ASN A 1 390 ? -2.654 14.915 7.587 1.00 87.56 390 ASN A CA 1
ATOM 2954 C C . ASN A 1 390 ? -3.660 15.465 8.607 1.00 87.56 390 ASN A C 1
ATOM 2956 O O . ASN A 1 390 ? -4.728 15.962 8.232 1.00 87.56 390 ASN A O 1
ATOM 2960 N N . VAL A 1 391 ? -3.296 15.370 9.879 1.00 86.06 391 VAL A N 1
ATOM 2961 C CA . VAL A 1 391 ? -4.043 15.818 11.054 1.00 86.06 391 VAL A CA 1
ATOM 2962 C C . VAL A 1 391 ? -3.146 16.785 11.817 1.00 86.06 391 VAL A C 1
ATOM 2964 O O . VAL A 1 391 ? -2.106 16.383 12.348 1.00 86.06 391 VAL A O 1
ATOM 2967 N N . ASP A 1 392 ? -3.519 18.059 11.866 1.00 87.12 392 ASP A N 1
ATOM 2968 C CA . ASP A 1 392 ? -2.759 19.068 12.591 1.00 87.12 392 ASP A CA 1
ATOM 2969 C C . ASP A 1 392 ? -3.145 19.059 14.080 1.00 87.12 392 ASP A C 1
ATOM 2971 O O . ASP A 1 392 ? -4.194 18.564 14.502 1.00 87.12 392 ASP A O 1
ATOM 2975 N N . SER A 1 393 ? -2.280 19.601 14.936 1.00 85.19 393 SER A N 1
ATOM 2976 C CA . SER A 1 393 ? -2.594 19.724 16.360 1.00 85.19 393 SER A CA 1
ATOM 2977 C C . SER A 1 393 ? -3.844 20.587 16.565 1.00 85.19 393 SER A C 1
ATOM 2979 O O . SER A 1 393 ? -3.870 21.755 16.186 1.00 85.19 393 SER A O 1
ATOM 2981 N N . GLY A 1 394 ? -4.826 20.042 17.284 1.00 85.06 394 GLY A N 1
ATOM 2982 C CA . GLY A 1 394 ? -6.130 20.668 17.505 1.00 85.06 394 GLY A CA 1
ATOM 2983 C C . GLY A 1 394 ? -7.223 20.175 16.556 1.00 85.06 394 GLY A C 1
ATOM 2984 O O . GLY A 1 394 ? -8.388 20.478 16.808 1.00 85.06 394 GLY A O 1
ATOM 2985 N N . ASP A 1 395 ? -6.875 19.394 15.532 1.00 89.19 395 ASP A N 1
ATOM 2986 C CA . ASP A 1 395 ? -7.852 18.742 14.667 1.00 89.19 395 ASP A CA 1
ATOM 2987 C C . ASP A 1 395 ? -8.449 17.490 15.325 1.00 89.19 395 ASP A C 1
ATOM 2989 O O . ASP A 1 395 ? -7.871 16.877 16.237 1.00 89.19 395 ASP A O 1
ATOM 2993 N N . THR A 1 396 ? -9.608 17.091 14.799 1.00 90.94 396 THR A N 1
ATOM 2994 C CA . THR A 1 396 ? -10.229 15.796 15.074 1.00 90.94 396 THR A CA 1
ATOM 2995 C C . THR A 1 396 ? -10.155 14.915 13.832 1.00 90.94 396 THR A C 1
ATOM 2997 O O . THR A 1 396 ? -10.633 15.296 12.761 1.00 90.94 396 THR A O 1
ATOM 3000 N N . LEU A 1 397 ? -9.603 13.715 13.993 1.00 92.50 397 LEU A N 1
ATOM 3001 C CA . LEU A 1 397 ? -9.702 12.617 13.042 1.00 92.50 397 LEU A CA 1
ATOM 3002 C C . LEU A 1 397 ? -10.846 11.692 13.465 1.00 92.50 397 LEU A C 1
ATOM 3004 O O . LEU A 1 397 ? -10.736 10.962 14.446 1.00 92.50 397 LEU A O 1
ATOM 3008 N N . THR A 1 398 ? -11.940 11.689 12.718 1.00 94.56 398 THR A N 1
ATOM 3009 C CA . THR A 1 398 ? -13.001 10.698 12.883 1.00 94.56 398 THR A CA 1
ATOM 3010 C C . THR A 1 398 ? -12.643 9.441 12.097 1.00 94.56 398 THR A C 1
ATOM 3012 O O . THR A 1 398 ? -12.429 9.502 10.889 1.00 94.56 398 THR A O 1
ATOM 3015 N N . VAL A 1 399 ? -12.612 8.293 12.765 1.00 94.94 399 VAL A N 1
ATOM 3016 C CA . VAL A 1 399 ? -12.423 6.972 12.165 1.00 94.94 399 VAL A CA 1
ATOM 3017 C C . VAL A 1 399 ? -13.730 6.201 12.276 1.00 94.94 399 VAL A C 1
ATOM 3019 O O . VAL A 1 399 ? -14.234 5.948 13.370 1.00 94.94 399 VAL A O 1
ATOM 3022 N N . THR A 1 400 ? -14.285 5.810 11.140 1.00 95.25 400 THR A N 1
ATOM 3023 C CA . THR A 1 400 ? -15.547 5.080 11.056 1.00 95.25 400 THR A CA 1
ATOM 3024 C C . THR A 1 400 ? -15.283 3.632 10.674 1.00 95.25 400 THR A C 1
ATOM 3026 O O . THR A 1 400 ? -14.752 3.366 9.597 1.00 95.25 400 THR A O 1
ATOM 3029 N N . LEU A 1 401 ? -15.705 2.690 11.519 1.00 95.31 401 LEU A N 1
ATOM 3030 C CA . LEU A 1 401 ? -15.842 1.293 11.124 1.00 95.31 401 LEU A CA 1
ATOM 3031 C C . LEU A 1 401 ? -17.107 1.166 10.270 1.00 95.31 401 LEU A C 1
ATOM 3033 O O . LEU A 1 401 ? -18.197 1.546 10.711 1.00 95.31 401 LEU A O 1
ATOM 3037 N N . LEU A 1 402 ? -16.957 0.642 9.058 1.00 92.88 402 LEU A N 1
ATOM 3038 C CA . LEU A 1 402 ? -18.031 0.534 8.080 1.00 92.88 402 LEU A CA 1
ATOM 3039 C C . LEU A 1 402 ? -18.642 -0.869 8.057 1.00 92.88 402 LEU A C 1
ATOM 3041 O O . LEU A 1 402 ? -17.968 -1.893 8.195 1.00 92.88 402 LEU A O 1
ATOM 3045 N N . GLY A 1 403 ? -19.948 -0.896 7.831 1.00 84.88 403 GLY A N 1
ATOM 3046 C CA . GLY A 1 403 ? -20.707 -2.099 7.565 1.00 84.88 403 GLY A CA 1
ATOM 3047 C C . GLY A 1 403 ? -20.313 -2.779 6.274 1.00 84.88 403 GLY A C 1
ATOM 3048 O O . GLY A 1 403 ? -19.845 -2.146 5.331 1.00 84.88 403 GLY A O 1
ATOM 3049 N N . THR A 1 404 ? -20.540 -4.084 6.233 1.00 70.94 404 THR A N 1
ATOM 3050 C CA . THR A 1 404 ? -20.461 -4.875 5.005 1.00 70.94 404 THR A CA 1
ATOM 3051 C C . THR A 1 404 ? -21.855 -5.118 4.438 1.00 70.94 404 THR A C 1
ATOM 3053 O O . THR A 1 404 ? -22.071 -6.178 3.877 1.00 70.94 404 THR A O 1
ATOM 3056 N N . ASP A 1 405 ? -22.810 -4.210 4.639 1.00 56.50 405 ASP A N 1
ATOM 3057 C CA . ASP A 1 405 ? -24.205 -4.409 4.218 1.00 56.50 405 ASP A CA 1
ATOM 3058 C C . ASP A 1 405 ? -24.416 -4.240 2.698 1.00 56.50 405 ASP A C 1
ATOM 3060 O O . ASP A 1 405 ? -23.668 -3.479 2.025 1.00 56.50 405 ASP A O 1
#

Foldseek 3Di:
DAKEAEAEAAAPQPWKKKAWAFAWADDPPDIGGPWPDKQKWAQAPNDTDGDDHQWMDICVRRVRMIDIDQAWTWTKMKMWSDTDRQDPDDRPPSPRLLQDLVPQIFMFIWTKTDHNFKIKIAGACLFKDAFQKKKWWDDPPDIDIFSAWDVPDFLQCLLVLLCVQLPVDSSFFHADPVRHGRMGTFLQNPDLVSLVSGDFLLVVCCCQAPVDPAFQWQWAWQCFDPPDPDQQRHTWIKTWPHFHADPQKTWTWTQIPFQGTKIKIFRHDSSVVRSCLSNVKTKIWMFTDGDDDDDPDRDGDIDMLPPSGNVVSSSLLVSVCQQFLQCPFPVRNNPYSNVVLADALCCTQCNRVVPDRRHNSQVVSCSNTGFEHHNHDSLVSHVRHDSMDMHTPPMYMYMYRDYSD

pLDDT: mean 86.31, std 12.12, range [36.72, 98.12]

Secondary structure (DSSP, 8-state):
-EEEEEEEES-S-SS-EEEEEE-EEEETTEEEESSSPP--EEEETTEEEE--TT-EEETTTTTTEEEE-SS-EEEEEEEESS-----SSSSSS--S-TT-SS----EEEEEEEE-SSEEEEEEB-SSEESS-EEEEEE-SS-EEEESPBPTT--STTHHHHHHHHTTT-TTTEEE-TTS-EEEEE-TTSS-GGGGGGSPPTHHHHHHHHTS-------EEEE---TT--SGGGS-EEEEEEEEEEETTEEEEEEEETTTEEEEEEEE--HHHHHHHHHHT--EEEEEEE-SSS--S----EEEEGGG-SHHHHHHHHHHHHHHHT-TT-TTTTTS-HHHHTT--TTSSGGGT-TTS--S-HHHHHHHTTBSS-BSSTTGGGSTTT---EEEETT-EEEEEEEP--

Mean predicted aligned error: 6.53 Å

Organism: NCBI:txid1665687

Nearest PDB structures (foldseek):
  3gd9-assembly1_A  TM=6.343E-01  e=4.570E-13  Streptomyces matensis
  7vtm-assembly1_A  TM=5.798E-01  e=2.398E-12  Streptomyces pratensis
  7vtk-assembly1_A  TM=5.756E-01  e=1.060E-11  Streptomyces pratensis
  5h4e-assembly1_A  TM=5.723E-01  e=3.827E-09  Clostridium beijerinckii NCIMB 8052
  5h9y-assembly1_A  TM=5.835E-01  e=1.709E-05  Paenibacillus barengoltzii

InterPro domains:
  IPR032477 Glycoside hydrolase 64 [PF16483] (92-207)
  IPR037176 Osmotin/thaumatin-like superfamily [G3DSA:2.60.110.10] (3-201)

Radius of gyration: 22.13 Å; Cα contacts (8 Å, |Δi|>4): 967; chains: 1; bounding box: 62×47×63 Å